Protein 2VT2 (pdb70)

CATH classification: 1.10.10.10 (+1 more: 3.40.50.720)

Radius of gyration: 28.79 Å; Cα contacts (8 Å, |Δi|>4): 598; chains: 2; bounding box: 79×68×57 Å

Organism: Bacillus subtilis (strain 168) (NCBI:txid224308)

Nearest PDB structures (foldseek):
  2vt2-assembly1_A  TM=1.005E+00  e=2.538E-38  Bacillus subtilis
  2vt3-assembly1_A  TM=1.000E+00  e=2.603E-36  Bacillus subtilis
  2vt3-assembly1_B  TM=6.358E-01  e=1.534E-32  Bacillus subtilis
  2vt2-assembly1_B  TM=6.347E-01  e=5.920E-32  Bacillus subtilis
  3keq-assembly1_B  TM=5.998E-01  e=2.982E-20  Streptococcus agalactiae serogroup III

Secondary structure (DSSP, 8-state):
-HHHHHHHHHHHHHHHHHTT--EE-HHHHHHHH---HHHHHHHHHHTT---EEHHHHHHHHHHHHHH--EEEE--SHHHHHHT----EEEEEES-TTTTTEEETTEEEEEGGGHHHH-SS--EEEE-S-HHHHHHHHHHHHHTT--EEEE-SSPPP---TTSEEEE--HHHHHHHHHHHHHHH-/---HHHHHHHHHHHHHHHHHHHTT--EE-HHHHHHHHT--HHHHHHHHHHHT-----EEHHHHHHHHHHHHHHHH-EEEEEE--SHHHHHHHT----TT--EEEEEEEES-TTTTT-EETTEEEEEGGGHHHH-SS--EEEE-S-GGGHHHHHHHHHHTT--EEEE-SS------TT-EEEE--HHHHHHHHHHHHHHSSPPP-

Structure (mmCIF, N/CA/C/O backbone):
data_2VT2
#
_entry.id   2VT2
#
_cell.length_a   128.290
_cell.length_b   53.740
_cell.length_c   86.890
_cell.angle_alpha   90.00
_cell.angle_beta   125.55
_cell.angle_gamma   90.00
#
_symmetry.space_group_name_H-M   'C 1 2 1'
#
loop_
_entity.id
_entity.type
_entity.pdbx_description
1 polymer 'REDOX-SENSING TRANSCRIPTIONAL REPRESSOR REX'
2 non-polymer NICOTINAMIDE-ADENINE-DINUCLEOTIDE
3 water water
#
loop_
_atom_site.group_PDB
_atom_site.id
_atom_site.type_symbol
_atom_site.label_atom_id
_atom_site.label_alt_id
_atom_site.label_comp_id
_atom_site.label_asym_id
_atom_site.label_entity_id
_atom_site.label_seq_id
_atom_site.pdbx_PDB_ins_code
_atom_site.Cartn_x
_atom_site.Cartn_y
_atom_site.Cartn_z
_atom_site.occupancy
_atom_site.B_iso_or_equiv
_atom_site.auth_seq_id
_atom_site.auth_comp_id
_atom_site.auth_asym_id
_atom_site.auth_atom_id
_atom_site.pdbx_PDB_model_num
ATOM 1 N N . ALA A 1 11 ? -6.361 40.796 -33.139 1.00 48.64 11 ALA A N 1
ATOM 2 C CA . ALA A 1 11 ? -6.095 42.185 -32.663 1.00 48.54 11 ALA A CA 1
ATOM 3 C C . ALA A 1 11 ? -6.514 42.399 -31.197 1.00 48.42 11 ALA A C 1
ATOM 4 O O . ALA A 1 11 ? -5.674 42.769 -30.365 1.00 48.81 11 ALA A O 1
ATOM 6 N N . THR A 1 12 ? -7.782 42.148 -30.864 1.00 48.00 12 THR A N 1
ATOM 7 C CA . THR A 1 12 ? -8.261 42.386 -29.480 1.00 47.81 12 THR A CA 1
ATOM 8 C C . THR A 1 12 ? -7.581 41.515 -28.404 1.00 47.25 12 THR A C 1
ATOM 9 O O . THR A 1 12 ? -7.189 42.006 -27.334 1.00 46.51 12 THR A O 1
ATOM 13 N N . ALA A 1 13 ? -7.459 40.221 -28.699 1.00 46.81 13 ALA A N 1
ATOM 14 C CA . ALA A 1 13 ? -6.753 39.288 -27.822 1.00 46.14 13 ALA A CA 1
ATOM 15 C C . ALA A 1 13 ? -5.233 39.511 -27.809 1.00 45.52 13 ALA A C 1
ATOM 16 O O . ALA A 1 13 ? -4.548 38.956 -26.965 1.00 45.93 13 ALA A O 1
ATOM 18 N N . LYS A 1 14 ? -4.712 40.305 -28.749 1.00 44.60 14 LYS A N 1
ATOM 19 C CA . LYS A 1 14 ? -3.296 40.682 -28.751 1.00 43.56 14 LYS A CA 1
ATOM 20 C C . LYS A 1 14 ? -2.981 41.911 -27.869 1.00 42.96 14 LYS A C 1
ATOM 21 O O . LYS A 1 14 ? -1.815 42.147 -27.532 1.00 42.87 14 LYS A O 1
ATOM 27 N N . ARG A 1 15 ? -4.007 42.694 -27.512 1.00 42.08 15 ARG A N 1
ATOM 28 C CA . ARG A 1 15 ? -3.858 43.793 -26.530 1.00 40.70 15 ARG A CA 1
ATOM 29 C C . ARG A 1 15 ? -4.194 43.338 -25.112 1.00 39.80 15 ARG A C 1
ATOM 30 O O . ARG A 1 15 ? -3.745 43.939 -24.141 1.00 39.51 15 ARG A O 1
ATOM 38 N N . LEU A 1 16 ? -4.992 42.282 -25.001 1.00 38.93 16 LEU A N 1
ATOM 39 C CA . LEU A 1 16 ? -5.322 41.703 -23.701 1.00 38.19 16 LEU A CA 1
ATOM 40 C C . LEU A 1 16 ? -4.077 41.418 -22.802 1.00 37.42 16 LEU A C 1
ATOM 41 O O . LEU A 1 16 ? -4.096 41.790 -21.636 1.00 37.28 16 LEU A O 1
ATOM 46 N N . PRO A 1 17 ? -3.000 40.787 -23.339 1.00 36.81 17 PRO A N 1
ATOM 47 C CA . PRO A 1 17 ? -1.827 40.554 -22.476 1.00 36.86 17 PRO A CA 1
ATOM 48 C C . PRO A 1 17 ? -1.094 41.828 -22.051 1.00 36.39 17 PRO A C 1
ATOM 49 O O . PRO A 1 17 ? -0.440 41.832 -21.026 1.00 36.56 17 PRO A O 1
ATOM 53 N N . LEU A 1 18 ? -1.189 42.881 -22.853 1.00 36.24 18 LEU A N 1
ATOM 54 C CA . LEU A 1 18 ? -0.657 44.184 -22.492 1.00 35.71 18 LEU A CA 1
ATOM 55 C C . LEU A 1 18 ? -1.390 44.727 -21.262 1.00 35.34 18 LEU A C 1
ATOM 56 O O . LEU A 1 18 ? -0.761 45.209 -20.319 1.00 34.74 18 LEU A O 1
ATOM 61 N N . TYR A 1 19 ? -2.719 44.613 -21.260 1.00 34.81 19 TYR A N 1
ATOM 62 C CA . TYR A 1 19 ? -3.533 45.122 -20.163 1.00 34.70 19 TYR A CA 1
ATOM 63 C C . TYR A 1 19 ? -3.329 44.315 -18.890 1.00 35.15 19 TYR A C 1
ATOM 64 O O . TYR A 1 19 ? -3.206 44.883 -17.793 1.00 35.33 19 TYR A O 1
ATOM 73 N N . TYR A 1 20 ? -3.276 42.992 -19.055 1.00 35.47 20 TYR A N 1
ATOM 74 C CA . TYR A 1 20 ? -3.038 42.025 -17.971 1.00 35.58 20 TYR A CA 1
ATOM 75 C C . TYR A 1 20 ? -1.736 42.270 -17.229 1.00 36.44 20 TYR A C 1
ATOM 76 O O . TYR A 1 20 ? -1.723 42.483 -16.006 1.00 37.03 20 TYR A O 1
ATOM 85 N N . ARG A 1 21 ? -0.643 42.214 -17.975 1.00 37.12 21 ARG A N 1
ATOM 86 C CA . ARG A 1 21 ? 0.695 42.371 -17.429 1.00 38.28 2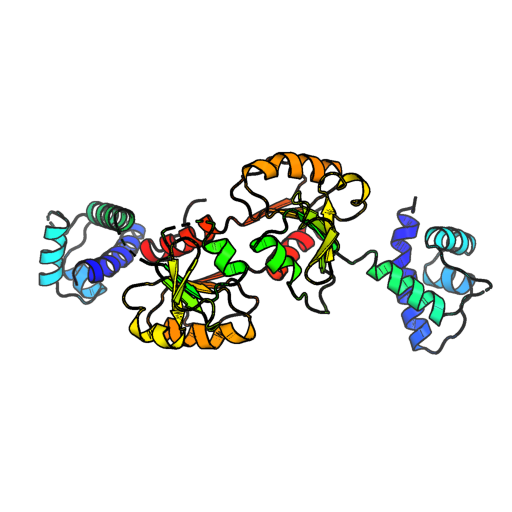1 ARG A CA 1
ATOM 87 C C . ARG A 1 21 ? 0.769 43.634 -16.589 1.00 38.15 21 ARG A C 1
ATOM 88 O O . ARG A 1 21 ? 1.205 43.600 -15.444 1.00 38.70 21 ARG A O 1
ATOM 96 N N . PHE A 1 22 ? 0.333 44.743 -17.173 1.00 37.95 22 PHE A N 1
ATOM 97 C CA . PHE A 1 22 ? 0.342 46.022 -16.502 1.00 37.85 22 PHE A CA 1
ATOM 98 C C . PHE A 1 22 ? -0.592 46.098 -15.293 1.00 37.58 22 PHE A C 1
ATOM 99 O O . PHE A 1 22 ? -0.245 46.715 -14.296 1.00 37.30 22 PHE A O 1
ATOM 107 N N . LEU A 1 23 ? -1.789 45.524 -15.401 1.00 37.85 23 LEU A N 1
ATOM 108 C CA . LEU A 1 23 ? -2.735 45.541 -14.281 1.00 38.08 23 LEU A CA 1
ATOM 109 C C . LEU A 1 23 ? -2.297 44.658 -13.122 1.00 38.32 23 LEU A C 1
ATOM 110 O O . LEU A 1 23 ? -2.583 44.982 -11.966 1.00 37.95 23 LEU A O 1
ATOM 115 N N . LYS A 1 24 ? -1.597 43.561 -13.421 1.00 39.03 24 LYS A N 1
ATOM 116 C CA . LYS A 1 24 ? -1.037 42.704 -12.366 1.00 40.57 24 LYS A CA 1
ATOM 117 C C . LYS A 1 24 ? -0.033 43.506 -11.542 1.00 41.05 24 LYS A C 1
ATOM 118 O O . LYS A 1 24 ? 0.029 43.375 -10.311 1.00 41.43 24 LYS A O 1
ATOM 124 N N . ASN A 1 25 ? 0.765 44.314 -12.237 1.00 41.20 25 ASN A N 1
ATOM 125 C CA . ASN A 1 25 ? 1.705 45.220 -11.601 1.00 41.54 25 ASN A CA 1
ATOM 126 C C . ASN A 1 25 ? 0.990 46.303 -10.792 1.00 40.82 25 ASN A C 1
ATOM 127 O O . ASN A 1 25 ? 1.385 46.600 -9.673 1.00 40.83 25 ASN A O 1
ATOM 132 N N . LEU A 1 26 ? -0.069 46.874 -11.352 1.00 40.14 26 LEU A N 1
ATOM 133 C CA . LEU A 1 26 ? -0.938 47.790 -10.609 1.00 39.99 26 LEU A CA 1
ATOM 134 C C . LEU A 1 26 ? -1.465 47.154 -9.295 1.00 39.69 26 LEU A C 1
ATOM 135 O O . LEU A 1 26 ? -1.222 47.672 -8.212 1.00 39.22 26 LEU A O 1
ATOM 140 N N . HIS A 1 27 ? -2.162 46.016 -9.408 1.00 39.56 27 HIS A N 1
ATOM 141 C CA . HIS A 1 27 ? -2.736 45.281 -8.261 1.00 38.58 27 HIS A CA 1
ATOM 142 C C . HIS A 1 27 ? -1.769 45.158 -7.089 1.00 38.33 27 HIS A C 1
ATOM 143 O O . HIS A 1 27 ? -2.131 45.374 -5.925 1.00 37.95 27 HIS A O 1
ATOM 150 N N . ALA A 1 28 ? -0.542 44.774 -7.425 1.00 38.38 28 ALA A N 1
ATOM 151 C CA . ALA A 1 28 ? 0.564 44.658 -6.479 1.00 38.28 28 ALA A CA 1
ATOM 152 C C . ALA A 1 28 ? 0.798 45.935 -5.643 1.00 38.10 28 ALA A C 1
ATOM 153 O O . ALA A 1 28 ? 1.247 45.865 -4.510 1.00 38.09 28 ALA A O 1
ATOM 155 N N . SER A 1 29 ? 0.459 47.086 -6.221 1.00 38.29 29 SER A N 1
ATOM 156 C CA . SER A 1 29 ? 0.631 48.407 -5.618 1.00 38.16 29 SER A CA 1
ATOM 157 C C . SER A 1 29 ? -0.584 48.900 -4.807 1.00 38.05 29 SER A C 1
ATOM 158 O O . SER A 1 29 ? -0.551 49.988 -4.235 1.00 38.13 29 SER A O 1
ATOM 161 N N . GLY A 1 30 ? -1.643 48.096 -4.751 1.00 38.18 30 GLY A N 1
ATOM 162 C CA . GLY A 1 30 ? -2.844 48.432 -3.989 1.00 38.32 30 GLY A CA 1
ATOM 163 C C . GLY A 1 30 ? -3.921 49.256 -4.692 1.00 38.57 30 GLY A C 1
ATOM 164 O O . GLY A 1 30 ? -4.973 49.515 -4.104 1.00 38.80 30 GLY A O 1
ATOM 165 N N . LYS A 1 31 ? -3.675 49.676 -5.934 1.00 38.65 31 LYS A N 1
ATOM 166 C CA . LYS A 1 31 ? -4.653 50.475 -6.695 1.00 38.94 31 LYS A CA 1
ATOM 167 C C . LYS A 1 31 ? -5.728 49.587 -7.321 1.00 38.77 31 LYS A C 1
ATOM 168 O O . LYS A 1 31 ? -5.417 48.582 -7.957 1.00 38.85 31 LYS A O 1
ATOM 174 N N . GLN A 1 32 ? -6.995 49.959 -7.150 1.00 38.72 32 GLN A N 1
ATOM 175 C CA . GLN A 1 32 ? -8.108 49.096 -7.584 1.00 38.38 32 GLN A CA 1
ATOM 176 C C . GLN A 1 32 ? -9.034 49.736 -8.623 1.00 38.02 32 GLN A C 1
ATOM 177 O O . GLN A 1 32 ? -10.041 49.141 -9.028 1.00 37.65 32 GLN A O 1
ATOM 183 N N . ARG A 1 33 ? -8.685 50.950 -9.043 1.00 37.23 33 ARG A N 1
ATOM 184 C CA . ARG A 1 33 ? -9.329 51.578 -10.189 1.00 36.70 33 ARG A CA 1
ATOM 185 C C . ARG A 1 33 ? -8.293 52.150 -11.156 1.00 36.15 33 ARG A C 1
ATOM 186 O O . ARG A 1 33 ? -7.195 52.553 -10.764 1.00 35.60 33 ARG A O 1
ATOM 194 N N . VAL A 1 34 ? -8.653 52.175 -12.428 1.00 35.88 34 VAL A N 1
ATOM 195 C CA . VAL A 1 34 ? -7.735 52.593 -13.472 1.00 35.62 34 VAL A CA 1
ATOM 196 C C . VAL A 1 34 ? -8.528 53.220 -14.611 1.00 35.53 34 VAL A C 1
ATOM 197 O O . VAL A 1 34 ? -9.560 52.681 -15.040 1.00 35.28 34 VAL A O 1
ATOM 201 N N . SER A 1 35 ? -8.050 54.371 -15.075 1.00 35.53 35 SER A N 1
ATOM 202 C CA . SER A 1 35 ? -8.682 55.084 -16.173 1.00 35.61 35 SER A CA 1
ATOM 203 C C . SER A 1 35 ? -8.132 54.584 -17.499 1.00 35.85 35 SER A C 1
ATOM 204 O O . SER A 1 35 ? -7.048 53.993 -17.540 1.00 36.03 35 SER A O 1
ATOM 207 N N . SER A 1 36 ? -8.883 54.811 -18.572 1.00 35.83 36 SER A N 1
ATOM 208 C CA . SER A 1 36 ? -8.387 54.572 -19.929 1.00 36.32 36 SER A CA 1
ATOM 209 C C . SER A 1 36 ? -7.180 55.462 -20.252 1.00 36.49 36 SER A C 1
ATOM 210 O O . SER A 1 36 ? -6.257 55.022 -20.930 1.00 36.24 36 SER A O 1
ATOM 213 N N . ALA A 1 37 ? -7.196 56.701 -19.749 1.00 37.24 37 ALA A N 1
ATOM 214 C CA . ALA A 1 37 ? -6.067 57.640 -19.883 1.00 37.95 37 ALA A CA 1
ATOM 215 C C . ALA A 1 37 ? -4.789 57.171 -19.170 1.00 38.53 37 ALA A C 1
ATOM 216 O O . ALA A 1 37 ? -3.690 57.405 -19.676 1.00 38.68 37 ALA A O 1
ATOM 218 N N . GLU A 1 38 ? -4.938 56.518 -18.012 1.00 38.67 38 GLU A N 1
ATOM 219 C CA . GLU A 1 38 ? -3.803 55.980 -17.254 1.00 39.55 38 GLU A CA 1
ATOM 220 C C . GLU A 1 38 ? -3.226 54.725 -17.893 1.00 39.90 38 GLU A C 1
ATOM 221 O O . GLU A 1 38 ? -2.010 54.511 -17.885 1.00 40.29 38 GLU A O 1
ATOM 227 N N . LEU A 1 39 ? -4.116 53.882 -18.408 1.00 40.20 39 LEU A N 1
ATOM 228 C CA . LEU A 1 39 ? -3.725 52.648 -19.064 1.00 40.02 39 LEU A CA 1
ATOM 229 C C . LEU A 1 39 ? -3.097 52.945 -20.418 1.00 40.01 39 LEU A C 1
ATOM 230 O O . LEU A 1 39 ? -2.155 52.268 -20.819 1.00 39.78 39 LEU A O 1
ATOM 235 N N . SER A 1 40 ? -3.605 53.984 -21.088 1.00 39.86 40 SER A N 1
ATOM 236 C CA . SER A 1 40 ? -3.104 54.423 -22.388 1.00 39.85 40 SER A CA 1
ATOM 237 C C . SER A 1 40 ? -1.674 54.959 -22.337 1.00 39.79 40 SER A C 1
ATOM 238 O O . SER A 1 40 ? -0.866 54.680 -23.223 1.00 39.16 40 SER A O 1
ATOM 241 N N . ASP A 1 41 ? -1.378 55.735 -21.300 1.00 40.26 41 ASP A N 1
ATOM 242 C CA . ASP A 1 41 ? -0.049 56.318 -21.113 1.00 40.94 41 ASP A CA 1
ATOM 243 C C . ASP A 1 41 ? 0.972 55.246 -20.717 1.00 40.92 41 ASP A C 1
ATOM 244 O O . ASP A 1 41 ? 2.158 55.350 -21.032 1.00 41.30 41 ASP A O 1
ATOM 249 N N . ALA A 1 42 ? 0.493 54.211 -20.040 1.00 41.13 42 ALA A N 1
ATOM 250 C CA . ALA A 1 42 ? 1.328 53.076 -19.657 1.00 41.22 42 ALA A CA 1
ATOM 251 C C . ALA A 1 42 ? 1.629 52.140 -20.842 1.00 41.30 42 ALA A C 1
ATOM 252 O O . ALA A 1 42 ? 2.807 51.934 -21.180 1.00 41.53 42 ALA A O 1
ATOM 254 N N . VAL A 1 43 ? 0.577 51.610 -21.484 1.00 40.92 43 VAL A N 1
ATOM 255 C CA . VAL A 1 43 ? 0.741 50.573 -22.524 1.00 40.61 43 VAL A CA 1
ATOM 256 C C . VAL A 1 43 ? 0.806 51.093 -23.969 1.00 40.66 43 VAL A C 1
ATOM 257 O O . VAL A 1 43 ? 1.102 50.327 -24.895 1.00 40.98 43 VAL A O 1
ATOM 261 N N . LYS A 1 44 ? 0.529 52.385 -24.157 1.00 40.93 44 LYS A N 1
ATOM 262 C CA . LYS A 1 44 ? 0.673 53.061 -25.466 1.00 40.86 44 LYS A CA 1
ATOM 263 C C . LYS A 1 44 ? -0.355 52.601 -26.509 1.00 40.51 44 LYS A C 1
ATOM 264 O O . LYS A 1 44 ? -0.072 52.550 -27.711 1.00 41.12 44 LYS A O 1
ATOM 270 N N . VAL A 1 45 ? -1.545 52.254 -26.013 1.00 40.08 45 VAL A N 1
ATOM 271 C CA . VAL A 1 45 ? -2.742 52.028 -26.816 1.00 39.58 45 VAL A CA 1
ATOM 272 C C . VAL A 1 45 ? -3.626 53.253 -26.566 1.00 39.53 45 VAL A C 1
ATOM 273 O O . VAL A 1 45 ? -3.670 53.755 -25.449 1.00 39.26 45 VAL A O 1
ATOM 277 N N . ASP A 1 46 ? -4.316 53.761 -27.581 1.00 39.69 46 ASP A N 1
ATOM 278 C CA . ASP A 1 46 ? -5.141 54.939 -27.337 1.00 40.07 46 ASP A CA 1
ATOM 279 C C . ASP A 1 46 ? -6.397 54.611 -26.521 1.00 40.07 46 ASP A C 1
ATOM 280 O O . ASP A 1 46 ? -6.994 53.529 -26.666 1.00 40.35 46 ASP A O 1
ATOM 285 N N . SER A 1 47 ? -6.767 55.536 -25.637 1.00 39.92 47 SER A N 1
ATOM 286 C CA . SER A 1 47 ? -7.833 55.306 -24.652 1.00 39.93 47 SER A CA 1
ATOM 287 C C . SER A 1 47 ? -9.169 54.919 -25.287 1.00 39.73 47 SER A C 1
ATOM 288 O O . SER A 1 47 ? -9.965 54.212 -24.687 1.00 40.03 47 SER A O 1
ATOM 291 N N . ALA A 1 48 ? -9.397 55.413 -26.503 1.00 39.93 48 ALA A N 1
ATOM 292 C CA . ALA A 1 48 ? -10.631 55.187 -27.254 1.00 39.89 48 ALA A CA 1
ATOM 293 C C . ALA A 1 48 ? -10.753 53.716 -27.685 1.00 39.63 48 ALA A C 1
ATOM 294 O O . ALA A 1 48 ? -11.880 53.165 -27.767 1.00 40.71 48 ALA A O 1
ATOM 296 N N . THR A 1 49 ? -9.562 53.100 -27.916 1.00 39.39 49 THR A N 1
ATOM 297 C CA . THR A 1 49 ? -9.455 51.647 -28.133 1.00 39.03 49 THR A CA 1
ATOM 298 C C . THR A 1 49 ? -9.608 50.867 -26.829 1.00 38.66 49 THR A C 1
ATOM 299 O O . THR A 1 49 ? -10.266 49.816 -26.800 1.00 39.21 49 THR A O 1
ATOM 303 N N . ILE A 1 50 ? -8.986 51.374 -25.759 1.00 38.61 50 ILE A N 1
ATOM 304 C CA . ILE A 1 50 ? -9.092 50.771 -24.423 1.00 37.98 50 ILE A CA 1
ATOM 305 C C . ILE A 1 50 ? -10.553 50.727 -23.988 1.00 37.82 50 ILE A C 1
ATOM 306 O O . ILE A 1 50 ? -11.056 49.661 -23.696 1.00 37.67 50 ILE A O 1
ATOM 311 N N . ARG A 1 51 ? -11.240 51.868 -23.994 1.00 38.23 51 ARG A N 1
ATOM 312 C CA . ARG A 1 51 ? -12.689 51.891 -23.708 1.00 38.83 51 ARG A CA 1
ATOM 313 C C . ARG A 1 51 ? -13.512 50.867 -24.540 1.00 38.79 51 ARG A C 1
ATOM 314 O O . ARG A 1 51 ? -14.366 50.153 -23.986 1.00 38.06 51 ARG A O 1
ATOM 322 N N . ARG A 1 52 ? -13.247 50.820 -25.854 1.00 38.56 52 ARG A N 1
ATOM 323 C CA . ARG A 1 52 ? -13.820 49.808 -26.763 1.00 38.42 52 ARG A CA 1
ATOM 324 C C . ARG A 1 52 ? -13.547 48.349 -26.310 1.00 38.31 52 ARG A C 1
ATOM 325 O O . ARG A 1 52 ? -14.472 47.532 -26.259 1.00 38.39 52 ARG A O 1
ATOM 333 N N . ASP A 1 53 ? -12.291 48.024 -25.994 1.00 37.83 53 ASP A N 1
ATOM 334 C CA . ASP A 1 53 ? -11.937 46.676 -25.476 1.00 38.04 53 ASP A CA 1
ATOM 335 C C . ASP A 1 53 ? -12.579 46.330 -24.125 1.00 38.32 53 ASP A C 1
ATOM 336 O O . ASP A 1 53 ? -13.000 45.182 -23.896 1.00 38.13 53 ASP A O 1
ATOM 341 N N . PHE A 1 54 ? -12.625 47.312 -23.223 1.00 38.69 54 PHE A N 1
ATOM 342 C CA . PHE A 1 54 ? -13.046 47.069 -21.822 1.00 39.67 54 PHE A CA 1
ATOM 343 C C . PHE A 1 54 ? -14.544 46.890 -21.679 1.00 40.45 54 PHE A C 1
ATOM 344 O O . PHE A 1 54 ? -15.031 46.285 -20.707 1.00 41.24 54 PHE A O 1
ATOM 352 N N . SER A 1 55 ? -15.268 47.402 -22.663 1.00 40.40 55 SER A N 1
ATOM 353 C CA . SER A 1 55 ? -16.674 47.086 -22.782 1.00 41.36 55 SER A CA 1
ATOM 354 C C . SER A 1 55 ? -16.840 45.609 -23.168 1.00 41.85 55 SER A C 1
ATOM 355 O O . SER A 1 55 ? -17.696 44.908 -22.622 1.00 42.54 55 SER A O 1
ATOM 358 N N . TYR A 1 56 ? -16.001 45.193 -24.110 1.00 41.80 56 TYR A N 1
ATOM 359 C CA . TYR A 1 56 ? -16.095 43.843 -24.720 1.00 41.13 56 TYR A CA 1
ATOM 360 C C . TYR A 1 56 ? -15.841 42.808 -23.675 1.00 42.17 56 TYR A C 1
ATOM 361 O O . TYR A 1 56 ? -16.454 41.726 -23.679 1.00 41.74 56 TYR A O 1
ATOM 370 N N . PHE A 1 57 ? -14.927 43.170 -22.763 1.00 42.35 57 PHE A N 1
ATOM 371 C CA . PHE A 1 57 ? -14.614 42.390 -21.595 1.00 42.10 57 PHE A CA 1
ATOM 372 C C . PHE A 1 57 ? -15.706 42.494 -20.533 1.00 42.68 57 PHE A C 1
ATOM 373 O O . PHE A 1 57 ? -15.646 41.806 -19.520 1.00 42.34 57 PHE A O 1
ATOM 381 N N . GLY A 1 58 ? -16.711 43.342 -20.775 1.00 42.99 58 GLY A N 1
ATOM 382 C CA . GLY A 1 58 ? -17.832 43.533 -19.836 1.00 43.18 58 GLY A CA 1
ATOM 383 C C . GLY A 1 58 ? -17.445 44.315 -18.579 1.00 43.39 58 GLY A C 1
ATOM 384 O O . GLY A 1 58 ? -18.019 44.099 -17.507 1.00 43.09 58 GLY A O 1
ATOM 385 N N . ALA A 1 59 ? -16.472 45.231 -18.708 1.00 43.39 59 ALA A N 1
ATOM 386 C CA . ALA A 1 59 ? -16.088 46.063 -17.577 1.00 43.81 59 ALA A CA 1
ATOM 387 C C . ALA A 1 59 ? -16.841 47.379 -17.597 1.00 43.95 59 ALA A C 1
ATOM 388 O O . ALA A 1 59 ? -16.887 48.056 -18.623 1.00 44.34 59 ALA A O 1
ATOM 390 N N . LEU A 1 60 ? -17.440 47.717 -16.456 1.00 43.99 60 LEU A N 1
ATOM 391 C CA . LEU A 1 60 ? -18.210 48.954 -16.287 1.00 43.91 60 LEU A CA 1
ATOM 392 C C . LEU A 1 60 ? -17.428 50.034 -15.527 1.00 43.68 60 LEU A C 1
ATOM 393 O O . LEU A 1 60 ? -16.936 51.052 -16.291 1.00 43.50 60 LEU A O 1
ATOM 398 N N . GLY A 1 66 ? -12.831 55.450 -15.192 1.00 35.57 66 GLY A N 1
ATOM 399 C CA . GLY A 1 66 ? -12.526 54.575 -14.058 1.00 34.85 66 GLY A CA 1
ATOM 400 C C . GLY A 1 66 ? -13.052 53.159 -14.209 1.00 34.75 66 GLY A C 1
ATOM 401 O O . GLY A 1 66 ? -14.253 52.953 -14.386 1.00 34.94 66 GLY A O 1
ATOM 402 N N . TYR A 1 67 ? -12.144 52.188 -14.130 1.00 34.30 67 TYR A N 1
ATOM 403 C CA . TYR A 1 67 ? -12.479 50.760 -14.243 1.00 34.08 67 TYR A CA 1
ATOM 404 C C . TYR A 1 67 ? -11.978 50.013 -13.012 1.00 34.05 67 TYR A C 1
ATOM 405 O O . TYR A 1 67 ? -10.910 50.328 -12.499 1.00 34.54 67 TYR A O 1
ATOM 414 N N . ASN A 1 68 ? -12.755 49.046 -12.529 1.00 34.04 68 ASN A N 1
ATOM 415 C CA . ASN A 1 68 ? -12.319 48.167 -11.441 1.00 34.00 68 ASN A CA 1
ATOM 416 C C . ASN A 1 68 ? -11.157 47.239 -11.889 1.00 33.60 68 ASN A C 1
ATOM 417 O O . ASN A 1 68 ? -11.300 46.456 -12.839 1.00 33.11 68 ASN A O 1
ATOM 422 N N . VAL A 1 69 ? -10.015 47.359 -11.207 1.00 33.49 69 VAL A N 1
ATOM 423 C CA . VAL A 1 69 ? -8.801 46.589 -11.534 1.00 33.82 69 VAL A CA 1
ATOM 424 C C . VAL A 1 69 ? -8.952 45.073 -11.287 1.00 33.85 69 VAL A C 1
ATOM 425 O O . VAL A 1 69 ? -8.489 44.262 -12.087 1.00 33.82 69 VAL A O 1
ATOM 429 N N . ASP A 1 70 ? -9.630 44.707 -10.202 1.00 33.81 70 ASP A N 1
ATOM 430 C CA . ASP A 1 70 ? -9.859 43.303 -9.874 1.00 33.54 70 ASP A CA 1
ATOM 431 C C . ASP A 1 70 ? -10.799 42.569 -10.842 1.00 33.98 70 ASP A C 1
ATOM 432 O O . ASP A 1 70 ? -10.549 41.400 -11.164 1.00 33.66 70 ASP A O 1
ATOM 437 N N . TYR A 1 71 ? -11.842 43.254 -11.326 1.00 34.20 71 TYR A N 1
ATOM 438 C CA . TYR A 1 71 ? -12.715 42.700 -12.365 1.00 35.13 71 TYR A CA 1
ATOM 439 C C . TYR A 1 71 ? -11.933 42.293 -13.622 1.00 35.29 71 TYR A C 1
ATOM 440 O O . TYR A 1 71 ? -12.095 41.176 -14.156 1.00 35.30 71 TYR A O 1
ATOM 449 N N . LEU A 1 72 ? -11.090 43.210 -14.090 1.00 35.29 72 LEU A N 1
ATOM 450 C CA . LEU A 1 72 ? -10.368 43.023 -15.339 1.00 34.97 72 LEU A CA 1
ATOM 451 C C . LEU A 1 72 ? -9.351 41.921 -15.230 1.00 34.76 72 LEU A C 1
ATOM 452 O O . LEU A 1 72 ? -9.305 41.047 -16.103 1.00 34.91 72 LEU A O 1
ATOM 457 N N . LEU A 1 73 ? -8.562 41.948 -14.148 1.00 34.49 73 LEU A N 1
ATOM 458 C CA . LEU A 1 73 ? -7.544 40.911 -13.857 1.00 34.33 73 LEU A CA 1
ATOM 459 C C . LEU A 1 73 ? -8.124 39.489 -13.822 1.00 34.31 73 LEU A C 1
ATOM 460 O O . LEU A 1 73 ? -7.582 38.563 -14.457 1.00 34.72 73 LEU A O 1
ATOM 465 N N . SER A 1 74 ? -9.207 39.332 -13.061 1.00 33.71 74 SER A N 1
ATOM 466 C CA . SER A 1 74 ? -9.910 38.070 -12.908 1.00 34.22 74 SER A CA 1
ATOM 467 C C . SER A 1 74 ? -10.501 37.652 -14.266 1.00 34.67 74 SER A C 1
ATOM 468 O O . SER A 1 74 ? -10.418 36.486 -14.673 1.00 34.86 74 SER A O 1
ATOM 471 N N . PHE A 1 75 ? -11.057 38.623 -14.990 1.00 35.65 75 PHE A N 1
ATOM 472 C CA . PHE A 1 75 ? -11.503 38.408 -16.378 1.00 35.83 75 PHE A CA 1
ATOM 473 C C . PHE A 1 75 ? -10.368 37.982 -17.356 1.00 35.61 75 PHE A C 1
ATOM 474 O O . PHE A 1 75 ? -10.570 37.089 -18.202 1.00 34.63 75 PHE A O 1
ATOM 482 N N . PHE A 1 76 ? -9.182 38.605 -17.248 1.00 35.11 76 PHE A N 1
ATOM 483 C CA . PHE A 1 76 ? -8.095 38.281 -18.187 1.00 34.21 76 PHE A CA 1
ATOM 484 C C . PHE A 1 76 ? -7.559 36.890 -17.877 1.00 33.55 76 PHE A C 1
ATOM 485 O O . PHE A 1 76 ? -7.262 36.111 -18.784 1.00 34.01 76 PHE A O 1
ATOM 493 N N . ARG A 1 77 ? -7.418 36.593 -16.587 1.00 32.62 77 ARG A N 1
ATOM 494 C CA . ARG A 1 77 ? -6.955 35.308 -16.128 1.00 31.98 77 ARG A CA 1
ATOM 495 C C . ARG A 1 77 ? -7.867 34.204 -16.617 1.00 32.05 77 ARG A C 1
ATOM 496 O O . ARG A 1 77 ? -7.402 33.243 -17.203 1.00 32.75 77 ARG A O 1
ATOM 504 N N . LYS A 1 78 ? -9.159 34.337 -16.339 1.00 32.44 78 LYS A N 1
ATOM 505 C CA . LYS A 1 78 ? -10.171 33.376 -16.772 1.00 33.61 78 LYS A CA 1
ATOM 506 C C . LYS A 1 78 ? -10.170 33.130 -18.299 1.00 33.47 78 LYS A C 1
ATOM 507 O O . LYS A 1 78 ? -10.150 31.996 -18.729 1.00 33.69 78 LYS A O 1
ATOM 513 N N . THR A 1 79 ? -10.177 34.195 -19.091 1.00 33.95 79 THR A N 1
ATOM 514 C CA . THR A 1 79 ? -10.044 34.113 -20.549 1.00 34.76 79 THR A CA 1
ATOM 515 C C . THR A 1 79 ? -8.817 33.305 -21.000 1.00 35.59 79 THR A C 1
ATOM 516 O O . THR A 1 79 ? -8.938 32.388 -21.824 1.00 35.10 79 THR A O 1
ATOM 520 N N . LEU A 1 80 ? -7.647 33.643 -20.452 1.00 36.29 80 LEU A N 1
ATOM 521 C CA . LEU A 1 80 ? -6.399 32.970 -20.827 1.00 36.93 80 LEU A CA 1
ATOM 522 C C . LEU A 1 80 ? -6.409 31.474 -20.469 1.00 37.35 80 LEU A C 1
ATOM 523 O O . LEU A 1 80 ? -5.864 30.647 -21.210 1.00 36.81 80 LEU A O 1
ATOM 528 N N . ASP A 1 81 ? -7.051 31.147 -19.345 1.00 38.38 81 ASP A N 1
ATOM 529 C CA . ASP A 1 81 ? -7.267 29.758 -18.934 1.00 39.78 81 ASP A CA 1
ATOM 530 C C . ASP A 1 81 ? -8.329 29.025 -19.767 1.00 41.04 81 ASP A C 1
ATOM 531 O O . ASP A 1 81 ? -8.337 27.792 -19.793 1.00 41.25 81 ASP A O 1
ATOM 536 N N . GLN A 1 82 ? -9.192 29.775 -20.461 1.00 42.78 82 GLN A N 1
ATOM 537 C CA . GLN A 1 82 ? -10.290 29.187 -21.268 1.00 44.78 82 GLN A CA 1
ATOM 538 C C . GLN A 1 82 ? -9.881 28.701 -22.673 1.00 45.58 82 GLN A C 1
ATOM 539 O O . GLN A 1 82 ? -10.241 27.583 -23.063 1.00 45.79 82 GLN A O 1
ATOM 545 N N . ASP A 1 83 ? -9.147 29.538 -23.422 1.00 46.83 83 ASP A N 1
ATOM 546 C CA . ASP A 1 83 ? -8.566 29.147 -24.736 1.00 47.86 83 ASP A CA 1
ATOM 547 C C . ASP A 1 83 ? -7.032 29.131 -24.700 1.00 48.13 83 ASP A C 1
ATOM 548 O O . ASP A 1 83 ? -6.399 30.135 -24.327 1.00 48.28 83 ASP A O 1
ATOM 553 N N . ASP A 1 87 ? -0.041 25.269 -31.305 1.00 39.39 87 ASP A N 1
ATOM 554 C CA . ASP A 1 87 ? 0.002 25.578 -29.871 1.00 38.90 87 ASP A CA 1
ATOM 555 C C . ASP A 1 87 ? 1.429 25.378 -29.360 1.00 37.31 87 ASP A C 1
ATOM 556 O O . ASP A 1 87 ? 2.163 26.350 -29.030 1.00 37.47 87 ASP A O 1
ATOM 561 N N . VAL A 1 88 ? 1.809 24.103 -29.289 1.00 34.57 88 VAL A N 1
ATOM 562 C CA . VAL A 1 88 ? 3.160 23.722 -28.946 1.00 31.34 88 VAL A CA 1
ATOM 563 C C . VAL A 1 88 ? 3.714 22.999 -30.149 1.00 29.79 88 VAL A C 1
ATOM 564 O O . VAL A 1 88 ? 3.036 22.159 -30.724 1.00 29.74 88 VAL A O 1
ATOM 568 N N . ILE A 1 89 ? 4.940 23.322 -30.540 1.00 27.96 89 ILE A N 1
ATOM 569 C CA . ILE A 1 89 ? 5.605 22.556 -31.580 1.00 26.54 89 ILE A CA 1
ATOM 570 C C . ILE A 1 89 ? 6.744 21.736 -30.993 1.00 26.33 89 ILE A C 1
ATOM 571 O O . ILE A 1 89 ? 7.301 22.110 -29.982 1.00 25.46 89 ILE A O 1
ATOM 576 N N . LEU A 1 90 ? 7.074 20.608 -31.628 1.00 25.91 90 LEU A N 1
ATOM 577 C CA . LEU A 1 90 ? 8.234 19.842 -31.223 1.00 25.75 90 LEU A CA 1
ATOM 578 C C . LEU A 1 90 ? 9.205 19.679 -32.383 1.00 26.31 90 LEU A C 1
ATOM 579 O O . LEU A 1 90 ? 8.790 19.526 -33.535 1.00 26.59 90 LEU A O 1
ATOM 584 N N . ILE A 1 91 ? 10.499 19.698 -32.059 1.00 25.78 91 ILE A N 1
ATOM 585 C CA . ILE A 1 91 ? 11.543 19.502 -33.044 1.00 24.86 91 ILE A CA 1
ATOM 586 C C . ILE A 1 91 ? 12.484 18.402 -32.590 1.00 24.10 91 ILE A C 1
ATOM 587 O O . ILE A 1 91 ? 13.093 18.512 -31.542 1.00 23.08 91 ILE A O 1
ATOM 592 N N . GLY A 1 92 ? 12.597 17.363 -33.418 1.00 23.73 92 GLY A N 1
ATOM 593 C CA . GLY A 1 92 ? 13.435 16.199 -33.149 1.00 24.17 92 GLY A CA 1
ATOM 594 C C . GLY A 1 92 ? 12.550 15.074 -32.666 1.00 24.40 92 GLY A C 1
ATOM 595 O O . GLY A 1 92 ? 12.247 14.971 -31.476 1.00 25.02 92 GLY A O 1
ATOM 596 N N . VAL A 1 93 ? 12.109 14.246 -33.597 1.00 24.44 93 VAL A N 1
ATOM 597 C CA . VAL A 1 93 ? 11.152 13.192 -33.297 1.00 24.86 93 VAL A CA 1
ATOM 598 C C . VAL A 1 93 ? 11.907 11.852 -33.187 1.00 24.98 93 VAL A C 1
ATOM 599 O O . VAL A 1 93 ? 11.647 10.898 -33.933 1.00 24.38 93 VAL A O 1
ATOM 603 N N . GLY A 1 94 ? 12.868 11.811 -32.261 1.00 24.56 94 GLY A N 1
ATOM 604 C CA . GLY A 1 94 ? 13.598 10.587 -31.968 1.00 25.01 94 GLY A CA 1
ATOM 605 C C . GLY A 1 94 ? 13.034 10.019 -30.686 1.00 25.41 94 GLY A C 1
ATOM 606 O O . GLY A 1 94 ? 11.880 10.305 -30.331 1.00 25.24 94 GLY A O 1
ATOM 607 N N . ASN A 1 95 ? 13.844 9.247 -29.967 1.00 25.17 95 ASN A N 1
ATOM 608 C CA . ASN A 1 95 ? 13.367 8.568 -28.778 1.00 25.38 95 ASN A CA 1
ATOM 609 C C . ASN A 1 95 ? 12.714 9.553 -27.812 1.00 26.11 95 ASN A C 1
ATOM 610 O O . ASN A 1 95 ? 11.625 9.311 -27.278 1.00 26.52 95 ASN A O 1
ATOM 615 N N . LEU A 1 96 ? 13.388 10.681 -27.640 1.00 26.47 96 LEU A N 1
ATOM 616 C CA . LEU A 1 96 ? 13.043 11.720 -26.701 1.00 27.07 96 LEU A CA 1
ATOM 617 C C . LEU A 1 96 ? 11.805 12.479 -27.134 1.00 27.03 96 LEU A C 1
ATOM 618 O O . LEU A 1 96 ? 10.902 12.706 -26.327 1.00 27.35 96 LEU A O 1
ATOM 623 N N . GLY A 1 97 ? 11.767 12.882 -28.406 1.00 27.32 97 GLY A N 1
ATOM 624 C CA . GLY A 1 97 ? 10.586 13.543 -28.975 1.00 27.50 97 GLY A CA 1
ATOM 625 C C . GLY A 1 97 ? 9.401 12.598 -28.984 1.00 27.56 97 GLY A C 1
ATOM 626 O O . GLY A 1 97 ? 8.287 12.980 -28.643 1.00 27.63 97 GLY A O 1
ATOM 627 N N . THR A 1 98 ? 9.648 11.349 -29.365 1.00 28.29 98 THR A N 1
ATOM 628 C CA . THR A 1 98 ? 8.610 10.320 -29.375 1.00 28.26 98 THR A CA 1
ATOM 629 C C . THR A 1 98 ? 8.086 10.049 -27.961 1.00 29.39 98 THR A C 1
ATOM 630 O O . THR A 1 98 ? 6.875 9.846 -27.782 1.00 29.56 98 THR A O 1
ATOM 634 N N . ALA A 1 99 ? 8.973 10.094 -26.961 1.00 30.31 99 ALA A N 1
ATOM 635 C CA . ALA A 1 99 ? 8.548 10.015 -25.560 1.00 31.80 99 ALA A CA 1
ATOM 636 C C . ALA A 1 99 ? 7.626 11.168 -25.172 1.00 33.04 99 ALA A C 1
ATOM 637 O O . ALA A 1 99 ? 6.680 10.974 -24.419 1.00 33.65 99 ALA A O 1
ATOM 639 N N . PHE A 1 100 ? 7.904 12.367 -25.681 1.00 34.43 100 PHE A N 1
ATOM 640 C CA . PHE A 1 100 ? 7.074 13.538 -25.393 1.00 35.50 100 PHE A CA 1
ATOM 641 C C . PHE A 1 100 ? 5.723 13.457 -26.053 1.00 36.25 100 PHE A C 1
ATOM 642 O O . PHE A 1 100 ? 4.726 13.879 -25.477 1.00 36.48 100 PHE A O 1
ATOM 650 N N . LEU A 1 101 ? 5.698 12.934 -27.273 1.00 37.56 101 LEU A N 1
ATOM 651 C CA . LEU A 1 101 ? 4.446 12.741 -28.001 1.00 38.90 101 LEU A CA 1
ATOM 652 C C . LEU A 1 101 ? 3.546 11.647 -27.404 1.00 40.41 101 LEU A C 1
ATOM 653 O O . LEU A 1 101 ? 2.415 11.462 -27.888 1.00 40.83 101 LEU A O 1
ATOM 658 N N . HIS A 1 102 ? 4.009 10.968 -26.339 1.00 42.17 102 HIS A N 1
ATOM 659 C CA . HIS A 1 102 ? 3.465 9.639 -25.964 1.00 43.97 102 HIS A CA 1
ATOM 660 C C . HIS A 1 102 ? 3.267 9.130 -24.489 1.00 44.88 102 HIS A C 1
ATOM 661 O O . HIS A 1 102 ? 3.137 7.904 -24.352 1.00 45.02 102 HIS A O 1
ATOM 668 N N . TYR A 1 103 ? 3.219 9.893 -23.380 1.00 46.08 103 TYR A N 1
ATOM 669 C CA . TYR A 1 103 ? 3.123 11.344 -23.150 1.00 46.79 103 TYR A CA 1
ATOM 670 C C . TYR A 1 103 ? 2.229 12.154 -24.089 1.00 47.27 103 TYR A C 1
ATOM 671 O O . TYR A 1 103 ? 1.005 12.204 -23.902 1.00 47.43 103 TYR A O 1
ATOM 680 N N . THR A 1 111 ? -2.775 20.855 -22.766 1.00 40.21 111 THR A N 1
ATOM 681 C CA . THR A 1 111 ? -1.528 21.221 -23.477 1.00 40.40 111 THR A CA 1
ATOM 682 C C . THR A 1 111 ? -1.203 20.255 -24.633 1.00 39.76 111 THR A C 1
ATOM 683 O O . THR A 1 111 ? -0.467 19.276 -24.440 1.00 40.68 111 THR A O 1
ATOM 687 N N . LYS A 1 112 ? -1.725 20.534 -25.827 1.00 38.56 112 LYS A N 1
ATOM 688 C CA . LYS A 1 112 ? -1.410 19.721 -27.009 1.00 37.53 112 LYS A CA 1
ATOM 689 C C . LYS A 1 112 ? -0.262 20.241 -27.894 1.00 36.61 112 LYS A C 1
ATOM 690 O O . LYS A 1 112 ? -0.061 21.450 -28.050 1.00 36.27 112 LYS A O 1
ATOM 696 N N . ILE A 1 113 ? 0.470 19.292 -28.471 1.00 35.40 113 ILE A N 1
ATOM 697 C CA . ILE A 1 113 ? 1.492 19.543 -29.475 1.00 34.46 113 ILE A CA 1
ATOM 698 C C . ILE A 1 113 ? 0.881 19.426 -30.866 1.00 33.62 113 ILE A C 1
ATOM 699 O O . ILE A 1 113 ? 0.314 18.399 -31.197 1.00 34.12 113 ILE A O 1
ATOM 704 N N . SER A 1 114 ? 1.012 20.472 -31.676 1.00 32.78 114 SER A N 1
ATOM 705 C CA . SER A 1 114 ? 0.284 20.583 -32.935 1.00 32.08 114 SER A CA 1
ATOM 706 C C . SER A 1 114 ? 1.074 20.150 -34.170 1.00 31.36 114 SER A C 1
ATOM 707 O O . SER A 1 114 ? 0.479 19.748 -35.181 1.00 31.28 114 SER A O 1
ATOM 710 N N . MET A 1 115 ? 2.400 20.283 -34.097 1.00 30.49 115 MET A N 1
ATOM 711 C CA . MET A 1 115 ? 3.313 20.007 -35.214 1.00 29.50 115 MET A CA 1
ATOM 712 C C . MET A 1 115 ? 4.614 19.452 -34.675 1.00 27.67 115 MET A C 1
ATOM 713 O O . MET A 1 115 ? 5.043 19.860 -33.607 1.00 27.58 115 MET A O 1
ATOM 718 N N . ALA A 1 116 ? 5.227 18.529 -35.417 1.00 25.96 116 ALA A N 1
ATOM 719 C CA . ALA A 1 116 ? 6.586 18.077 -35.149 1.00 24.26 116 ALA A CA 1
ATOM 720 C C . ALA A 1 116 ? 7.437 18.351 -36.387 1.00 24.11 116 ALA A C 1
ATOM 721 O O . ALA A 1 116 ? 6.912 18.454 -37.511 1.00 23.07 116 ALA A O 1
ATOM 723 N N . PHE A 1 117 ? 8.744 18.510 -36.172 1.0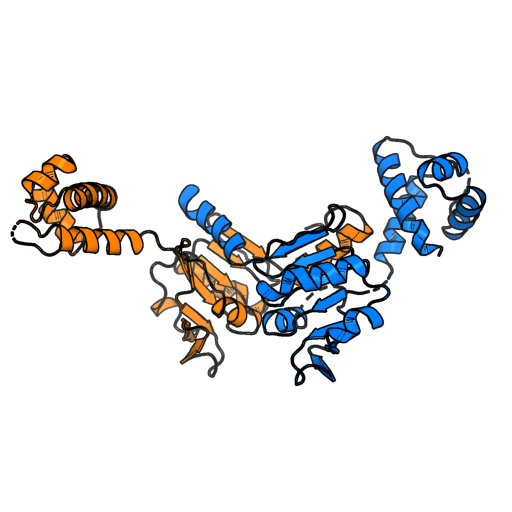0 23.60 117 PHE A N 1
ATOM 724 C CA . PHE A 1 117 ? 9.685 18.791 -37.255 1.00 23.65 117 PHE A CA 1
ATOM 725 C C . PHE A 1 117 ? 10.904 17.893 -37.140 1.00 23.58 117 PHE A C 1
ATOM 726 O O . PHE A 1 117 ? 11.418 17.675 -36.050 1.00 23.38 117 PHE A O 1
ATOM 734 N N . ASP A 1 118 ? 11.325 17.333 -38.271 1.00 24.02 118 ASP A N 1
ATOM 735 C CA . ASP A 1 118 ? 12.537 16.518 -38.322 1.00 24.49 118 ASP A CA 1
ATOM 736 C C . ASP A 1 118 ? 13.257 16.683 -39.655 1.00 24.32 118 ASP A C 1
ATOM 737 O O . ASP A 1 118 ? 12.769 17.377 -40.528 1.00 23.46 118 ASP A O 1
ATOM 742 N N . ILE A 1 119 ? 14.416 16.033 -39.788 1.00 25.88 119 ILE A N 1
ATOM 743 C CA . ILE A 1 119 ? 15.236 16.029 -41.032 1.00 26.04 119 ILE A CA 1
ATOM 744 C C . ILE A 1 119 ? 15.260 14.657 -41.709 1.00 26.58 119 ILE A C 1
ATOM 745 O O . ILE A 1 119 ? 15.589 14.530 -42.913 1.00 26.50 119 ILE A O 1
ATOM 750 N N . ASN A 1 120 ? 14.929 13.627 -40.929 1.00 26.83 120 ASN A N 1
ATOM 751 C CA . ASN A 1 120 ? 14.890 12.250 -41.427 1.00 26.90 120 ASN A CA 1
ATOM 752 C C . ASN A 1 120 ? 13.672 12.112 -42.342 1.00 27.41 120 ASN A C 1
ATOM 753 O O . ASN A 1 120 ? 12.537 12.248 -41.883 1.00 27.00 120 ASN A O 1
ATOM 758 N N . GLU A 1 121 ? 13.935 11.841 -43.631 1.00 28.58 121 GLU A N 1
ATOM 759 C CA . GLU A 1 121 ? 12.923 11.767 -44.702 1.00 29.37 121 GLU A CA 1
ATOM 760 C C . GLU A 1 121 ? 11.921 10.608 -44.551 1.00 29.05 121 GLU A C 1
ATOM 761 O O . GLU A 1 121 ? 10.808 10.615 -45.200 1.00 29.36 121 GLU A O 1
ATOM 767 N N . SER A 1 122 ? 12.312 9.616 -43.721 1.00 28.72 122 SER A N 1
ATOM 768 C CA . SER A 1 122 ? 11.437 8.481 -43.411 1.00 28.51 122 SER A CA 1
ATOM 769 C C . SER A 1 122 ? 10.437 8.777 -42.284 1.00 28.09 122 SER A C 1
ATOM 770 O O . SER A 1 122 ? 9.522 7.991 -42.047 1.00 28.48 122 SER A O 1
ATOM 773 N N . LYS A 1 123 ? 10.621 9.912 -41.607 1.00 27.08 123 LYS A N 1
ATOM 774 C CA . LYS A 1 123 ? 9.733 10.381 -40.536 1.00 26.30 123 LYS A CA 1
ATOM 775 C C . LYS A 1 123 ? 8.900 11.586 -40.997 1.00 25.54 123 LYS A C 1
ATOM 776 O O . LYS A 1 123 ? 7.767 11.779 -40.553 1.00 24.62 123 LYS A O 1
ATOM 782 N N . ILE A 1 124 ? 9.500 12.417 -41.853 1.00 25.18 124 ILE A N 1
ATOM 783 C CA . ILE A 1 124 ? 8.828 13.543 -42.502 1.00 24.34 124 ILE A CA 1
ATOM 784 C C . ILE A 1 124 ? 7.678 12.982 -43.352 1.00 25.00 124 ILE A C 1
ATOM 785 O O . ILE A 1 124 ? 7.878 12.017 -44.100 1.00 24.77 124 ILE A O 1
ATOM 790 N N . GLY A 1 125 ? 6.483 13.565 -43.226 1.00 25.05 125 GLY A N 1
ATOM 791 C CA . GLY A 1 125 ? 5.326 13.097 -44.011 1.00 25.51 125 GLY A CA 1
ATOM 792 C C . GLY A 1 125 ? 4.592 11.950 -43.339 1.00 25.77 125 GLY A C 1
ATOM 793 O O . GLY A 1 125 ? 3.779 11.270 -43.973 1.00 26.22 125 GLY A O 1
ATOM 794 N N . THR A 1 126 ? 4.881 11.744 -42.054 1.00 26.04 126 THR A N 1
ATOM 795 C CA . THR A 1 126 ? 4.239 10.722 -41.231 1.00 26.39 126 THR A CA 1
ATOM 796 C C . THR A 1 126 ? 3.673 11.287 -39.929 1.00 26.70 126 THR A C 1
ATOM 797 O O . THR A 1 126 ? 3.893 12.462 -39.588 1.00 26.95 126 THR A O 1
ATOM 801 N N . GLU A 1 127 ? 2.963 10.431 -39.197 1.00 26.82 127 GLU A N 1
ATOM 802 C CA . GLU A 1 127 ? 2.344 10.809 -37.935 1.00 27.15 127 GLU A CA 1
ATOM 803 C C . GLU A 1 127 ? 2.894 9.990 -36.762 1.00 27.29 127 GLU A C 1
ATOM 804 O O . GLU A 1 127 ? 2.905 8.753 -36.790 1.00 27.82 127 GLU A O 1
ATOM 810 N N . VAL A 1 128 ? 3.350 10.692 -35.738 1.00 27.46 128 VAL A N 1
ATOM 811 C CA . VAL A 1 128 ? 3.775 10.072 -34.482 1.00 27.57 128 VAL A CA 1
ATOM 812 C C . VAL A 1 128 ? 2.935 10.649 -33.337 1.00 27.91 128 VAL A C 1
ATOM 813 O O . VAL A 1 128 ? 2.950 11.862 -33.080 1.00 27.72 128 VAL A O 1
ATOM 817 N N . GLY A 1 129 ? 2.188 9.770 -32.667 1.00 28.45 129 GLY A N 1
ATOM 818 C CA . GLY A 1 129 ? 1.369 10.165 -31.518 1.00 28.30 129 GLY A CA 1
ATOM 819 C C . GLY A 1 129 ? 0.283 11.143 -31.909 1.00 28.04 129 GLY A C 1
ATOM 820 O O . GLY A 1 129 ? -0.079 12.023 -31.125 1.00 28.24 129 GLY A O 1
ATOM 821 N N . GLY A 1 130 ? -0.211 10.997 -33.137 1.00 27.51 130 GLY A N 1
ATOM 822 C CA . GLY A 1 130 ? -1.270 11.850 -33.666 1.00 27.19 130 GLY A CA 1
ATOM 823 C C . GLY A 1 130 ? -0.793 13.121 -34.344 1.00 26.60 130 GLY A C 1
ATOM 824 O O . GLY A 1 130 ? -1.563 13.761 -35.071 1.00 26.76 130 GLY A O 1
ATOM 825 N N . VAL A 1 131 ? 0.477 13.463 -34.124 1.00 26.04 131 VAL A N 1
ATOM 826 C CA . VAL A 1 131 ? 1.104 14.712 -34.596 1.00 25.13 131 VAL A CA 1
ATOM 827 C C . VAL A 1 131 ? 1.816 14.518 -35.948 1.00 25.19 131 VAL A C 1
ATOM 828 O O . VAL A 1 131 ? 2.655 13.631 -36.071 1.00 25.47 131 VAL A O 1
ATOM 832 N N . PRO A 1 132 ? 1.480 15.341 -36.967 1.00 25.10 132 PRO A N 1
ATOM 833 C CA . PRO A 1 132 ? 2.186 15.192 -38.241 1.00 25.10 132 PRO A CA 1
ATOM 834 C C . PRO A 1 132 ? 3.615 15.698 -38.138 1.00 25.16 132 PRO A C 1
ATOM 835 O O . PRO A 1 132 ? 3.892 16.637 -37.363 1.00 25.78 132 PRO A O 1
ATOM 839 N N . VAL A 1 133 ? 4.507 15.077 -38.907 1.00 25.09 133 VAL A N 1
ATOM 840 C CA . VAL A 1 133 ? 5.921 15.435 -38.905 1.00 24.95 133 VAL A CA 1
ATOM 841 C C . VAL A 1 133 ? 6.275 16.049 -40.262 1.00 25.37 133 VAL A C 1
ATOM 842 O O . VAL A 1 133 ? 6.115 15.420 -41.325 1.00 26.01 133 VAL A O 1
ATOM 846 N N . TYR A 1 134 ? 6.750 17.281 -40.192 1.00 25.06 134 TYR A N 1
ATOM 847 C CA . TYR A 1 134 ? 7.172 18.055 -41.327 1.00 25.47 134 TYR A CA 1
ATOM 848 C C . TYR A 1 134 ? 8.701 18.189 -41.376 1.00 25.36 134 TYR A C 1
ATOM 849 O O . TYR A 1 134 ? 9.380 18.038 -40.364 1.00 25.20 134 TYR A O 1
ATOM 858 N N . ASN A 1 135 ? 9.201 18.488 -42.570 1.00 25.24 135 ASN A N 1
ATOM 859 C CA . ASN A 1 135 ? 10.584 18.848 -42.841 1.00 25.51 135 ASN A CA 1
ATOM 860 C C . ASN A 1 135 ? 10.894 20.179 -42.174 1.00 25.25 135 ASN A C 1
ATOM 861 O O . ASN A 1 135 ? 10.129 21.135 -42.301 1.00 24.91 135 ASN A O 1
ATOM 866 N N . LEU A 1 136 ? 12.029 20.222 -41.476 1.00 25.97 136 LEU A N 1
ATOM 867 C CA . LEU A 1 136 ? 12.491 21.400 -40.722 1.00 26.85 136 LEU A CA 1
ATOM 868 C C . LEU A 1 136 ? 12.653 22.658 -41.594 1.00 27.35 136 LEU A C 1
ATOM 869 O O . LEU A 1 136 ? 12.525 23.784 -41.086 1.00 27.59 136 LEU A O 1
ATOM 874 N N . ASP A 1 137 ? 12.938 22.450 -42.888 1.00 27.41 137 ASP A N 1
ATOM 875 C CA . ASP A 1 137 ? 13.016 23.506 -43.897 1.00 28.52 137 ASP A CA 1
ATOM 876 C C . ASP A 1 137 ? 11.762 24.369 -43.900 1.00 29.33 137 ASP A C 1
ATOM 877 O O . ASP A 1 137 ? 11.830 25.557 -44.195 1.00 30.02 137 ASP A O 1
ATOM 882 N N . ASP A 1 138 ? 10.620 23.757 -43.583 1.00 29.74 138 ASP A N 1
ATOM 883 C CA . ASP A 1 138 ? 9.307 24.426 -43.617 1.00 30.03 138 ASP A CA 1
ATOM 884 C C . ASP A 1 138 ? 8.900 25.056 -42.284 1.00 29.66 138 ASP A C 1
ATOM 885 O O . ASP A 1 138 ? 7.783 25.545 -42.159 1.00 29.57 138 ASP A O 1
ATOM 890 N N . LEU A 1 139 ? 9.785 25.007 -41.288 1.00 29.58 139 LEU A N 1
ATOM 891 C CA . LEU A 1 139 ? 9.549 25.663 -40.010 1.00 29.48 139 LEU A CA 1
ATOM 892 C C . LEU A 1 139 ? 8.943 27.078 -40.167 1.00 30.04 139 LEU A C 1
ATOM 893 O O . LEU A 1 139 ? 7.898 27.383 -39.599 1.00 29.38 139 LEU A O 1
ATOM 898 N N . GLU A 1 140 ? 9.602 27.911 -40.960 1.00 31.22 140 GLU A N 1
ATOM 899 C CA . GLU A 1 140 ? 9.200 29.305 -41.167 1.00 32.84 140 GLU A CA 1
ATOM 900 C C . GLU A 1 140 ? 7.867 29.508 -41.906 1.00 34.10 140 GLU A C 1
ATOM 901 O O . GLU A 1 140 ? 7.243 30.565 -41.766 1.00 34.25 140 GLU A O 1
ATOM 907 N N . GLN A 1 141 ? 7.430 28.521 -42.693 1.00 35.37 141 GLN A N 1
ATOM 908 C CA . GLN A 1 141 ? 6.135 28.640 -43.368 1.00 36.68 141 GLN A CA 1
ATOM 909 C C . GLN A 1 141 ? 4.958 28.146 -42.510 1.00 37.21 141 GLN A C 1
ATOM 910 O O . GLN A 1 141 ? 3.862 28.690 -42.598 1.00 36.90 141 GLN A O 1
ATOM 916 N N . HIS A 1 142 ? 5.201 27.163 -41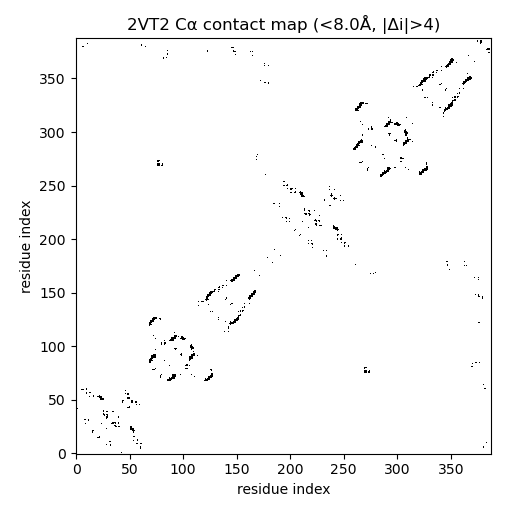.640 1.00 38.05 142 HIS A N 1
ATOM 917 C CA . HIS A 1 142 ? 4.118 26.524 -40.898 1.00 39.32 142 HIS A CA 1
ATOM 918 C C . HIS A 1 142 ? 3.969 26.984 -39.449 1.00 41.10 142 HIS A C 1
ATOM 919 O O . HIS A 1 142 ? 2.920 26.753 -38.834 1.00 42.08 142 HIS A O 1
ATOM 926 N N . VAL A 1 143 ? 5.012 27.595 -38.886 1.00 42.26 143 VAL A N 1
ATOM 927 C CA . VAL A 1 143 ? 4.915 28.171 -37.545 1.00 43.70 143 VAL A CA 1
ATOM 928 C C . VAL A 1 143 ? 4.417 29.601 -37.685 1.00 44.68 143 VAL A C 1
ATOM 929 O O . VAL A 1 143 ? 5.114 30.472 -38.226 1.00 44.95 143 VAL A O 1
ATOM 933 N N . LYS A 1 144 ? 3.184 29.820 -37.235 1.00 45.85 144 LYS A N 1
ATOM 934 C CA . LYS A 1 144 ? 2.538 31.132 -37.343 1.00 46.66 144 LYS A CA 1
ATOM 935 C C . LYS A 1 144 ? 2.239 31.686 -35.954 1.00 46.69 144 LYS A C 1
ATOM 936 O O . LYS A 1 144 ? 2.837 32.682 -35.548 1.00 46.81 144 LYS A O 1
ATOM 942 N N . ASP A 1 145 ? 1.349 31.007 -35.223 1.00 46.53 145 ASP A N 1
ATOM 943 C CA . ASP A 1 145 ? 0.867 31.483 -33.919 1.00 46.34 145 ASP A CA 1
ATOM 944 C C . ASP A 1 145 ? 1.642 30.989 -32.691 1.00 45.66 145 ASP A C 1
ATOM 945 O O . ASP A 1 145 ? 1.794 31.741 -31.732 1.00 45.85 145 ASP A O 1
ATOM 950 N N . GLU A 1 146 ? 2.132 29.743 -32.743 1.00 44.65 146 GLU A N 1
ATOM 951 C CA . GLU A 1 146 ? 2.760 29.040 -31.599 1.00 43.38 146 GLU A CA 1
ATOM 952 C C . GLU A 1 146 ? 3.917 29.724 -30.906 1.00 41.91 146 GLU A C 1
ATOM 953 O O . GLU A 1 146 ? 4.799 30.314 -31.532 1.00 42.21 146 GLU A O 1
ATOM 959 N N . SER A 1 147 ? 3.907 29.606 -29.588 1.00 39.86 147 SER A N 1
ATOM 960 C CA . SER A 1 147 ? 4.817 30.349 -28.745 1.00 37.88 147 SER A CA 1
ATOM 961 C C . SER A 1 147 ? 5.819 29.465 -28.025 1.00 35.76 147 SER A C 1
ATOM 962 O O . SER A 1 147 ? 6.827 29.957 -27.512 1.00 35.27 147 SER A O 1
ATOM 965 N N . VAL A 1 148 ? 5.528 28.166 -27.996 1.00 33.58 148 VAL A N 1
ATOM 966 C CA . VAL A 1 148 ? 6.323 27.191 -27.267 1.00 31.36 148 VAL A CA 1
ATOM 967 C C . VAL A 1 148 ? 6.889 26.163 -28.224 1.00 29.96 148 VAL A C 1
ATOM 968 O O . VAL A 1 148 ? 6.175 25.659 -29.066 1.00 29.22 148 VAL A O 1
ATOM 972 N N . ALA A 1 149 ? 8.181 25.868 -28.070 1.00 28.53 149 ALA A N 1
ATOM 973 C CA . ALA A 1 149 ? 8.855 24.784 -28.779 1.00 27.00 149 ALA A CA 1
ATOM 974 C C . ALA A 1 149 ? 9.481 23.755 -27.815 1.00 26.61 149 ALA A C 1
ATOM 975 O O . ALA A 1 149 ? 10.122 24.130 -26.825 1.00 26.01 149 ALA A O 1
ATOM 977 N N . ILE A 1 150 ? 9.312 22.466 -28.107 1.00 25.54 150 ILE A N 1
ATOM 978 C CA . ILE A 1 150 ? 10.094 21.446 -27.415 1.00 25.38 150 ILE A CA 1
ATOM 979 C C . ILE A 1 150 ? 11.304 21.130 -28.299 1.00 25.17 150 ILE A C 1
ATOM 980 O O . ILE A 1 150 ? 11.181 20.925 -29.494 1.00 23.90 150 ILE A O 1
ATOM 985 N N . LEU A 1 151 ? 12.480 21.134 -27.681 1.00 24.99 151 LEU A N 1
ATOM 986 C CA . LEU A 1 151 ? 13.692 20.878 -28.394 1.00 25.09 151 LEU A CA 1
ATOM 987 C C . LEU A 1 151 ? 14.304 19.535 -27.972 1.00 24.55 151 LEU A C 1
ATOM 988 O O . LEU A 1 151 ? 14.811 19.396 -26.883 1.00 23.99 151 LEU A O 1
ATOM 993 N N . THR A 1 152 ? 14.236 18.549 -28.857 1.00 23.78 152 THR A N 1
ATOM 994 C CA . THR A 1 152 ? 14.722 17.204 -28.548 1.00 23.37 152 THR A CA 1
ATOM 995 C C . THR A 1 152 ? 15.616 16.667 -29.679 1.00 23.60 152 THR A C 1
ATOM 996 O O . THR A 1 152 ? 15.466 15.515 -30.119 1.00 23.63 152 THR A O 1
ATOM 1000 N N . VAL A 1 153 ? 16.533 17.535 -30.141 1.00 23.40 153 VAL A N 1
ATOM 1001 C CA . VAL A 1 153 ? 17.525 17.226 -31.184 1.00 22.37 153 VAL A CA 1
ATOM 1002 C C . VAL A 1 153 ? 18.897 17.019 -30.537 1.00 22.47 153 VAL A C 1
ATOM 1003 O O . VAL A 1 153 ? 19.058 17.316 -29.358 1.00 22.07 153 VAL A O 1
ATOM 1007 N N . PRO A 1 154 ? 19.904 16.506 -31.291 1.00 22.61 154 PRO A N 1
ATOM 1008 C CA . PRO A 1 154 ? 21.255 16.555 -30.692 1.00 22.77 154 PRO A CA 1
ATOM 1009 C C . PRO A 1 154 ? 21.743 17.976 -30.267 1.00 22.76 154 PRO A C 1
ATOM 1010 O O . PRO A 1 154 ? 21.265 18.984 -30.796 1.00 22.79 154 PRO A O 1
ATOM 1014 N N . ALA A 1 155 ? 22.651 18.039 -29.297 1.00 21.78 155 ALA A N 1
ATOM 1015 C CA . ALA A 1 155 ? 23.160 19.316 -28.808 1.00 22.28 155 ALA A CA 1
ATOM 1016 C C . ALA A 1 155 ? 23.773 20.164 -29.918 1.00 22.41 155 ALA A C 1
ATOM 1017 O O . ALA A 1 155 ? 23.605 21.381 -29.930 1.00 22.79 155 ALA A O 1
ATOM 1019 N N . VAL A 1 156 ? 24.472 19.503 -30.845 1.00 22.06 156 VAL A N 1
ATOM 1020 C CA . VAL A 1 156 ? 25.105 20.150 -31.980 1.00 21.66 156 VAL A CA 1
ATOM 1021 C C . VAL A 1 156 ? 24.099 20.922 -32.881 1.00 21.16 156 VAL A C 1
ATOM 1022 O O . VAL A 1 156 ? 24.452 21.924 -33.498 1.00 21.01 156 VAL A O 1
ATOM 1026 N N . ALA A 1 157 ? 22.849 20.467 -32.904 1.00 20.79 157 ALA A N 1
ATOM 1027 C CA . ALA A 1 157 ? 21.778 21.069 -33.717 1.00 20.28 157 ALA A CA 1
ATOM 1028 C C . ALA A 1 157 ? 21.018 22.192 -32.990 1.00 20.04 157 ALA A C 1
ATOM 1029 O O . ALA A 1 157 ? 20.264 22.936 -33.604 1.00 19.23 157 ALA A O 1
ATOM 1031 N N . ALA A 1 158 ? 21.201 22.305 -31.680 1.00 20.83 158 ALA A N 1
ATOM 1032 C CA . ALA A 1 158 ? 20.231 23.056 -30.880 1.00 21.23 158 ALA A CA 1
ATOM 1033 C C . ALA A 1 158 ? 20.228 24.577 -31.092 1.00 22.11 158 ALA A C 1
ATOM 1034 O O . ALA A 1 158 ? 19.152 25.203 -31.150 1.00 23.52 158 ALA A O 1
ATOM 1036 N N . GLN A 1 159 ? 21.406 25.170 -31.186 1.00 21.81 159 GLN A N 1
ATOM 1037 C CA . GLN A 1 159 ? 21.540 26.636 -31.190 1.00 22.27 159 GLN A CA 1
ATOM 1038 C C . GLN A 1 159 ? 21.019 27.246 -32.519 1.00 22.97 159 GLN A C 1
ATOM 1039 O O . GLN A 1 159 ? 20.292 28.239 -32.497 1.00 23.06 159 GLN A O 1
ATOM 1045 N N . SER A 1 160 ? 21.401 26.667 -33.655 1.00 21.83 160 SER A N 1
ATOM 1046 C CA . SER A 1 160 ? 20.885 27.142 -34.943 1.00 23.50 160 SER A CA 1
ATOM 1047 C C . SER A 1 160 ? 19.350 27.092 -35.062 1.00 23.05 160 SER A C 1
ATOM 1048 O O . SER A 1 160 ? 18.726 28.052 -35.513 1.00 22.88 160 SER A O 1
ATOM 1051 N N . ILE A 1 161 ? 18.751 25.986 -34.633 1.00 24.08 161 ILE A N 1
ATOM 1052 C CA . ILE A 1 161 ? 17.284 25.851 -34.587 1.00 24.60 161 ILE A CA 1
ATOM 1053 C C . ILE A 1 161 ? 16.685 26.878 -33.621 1.00 25.13 161 ILE A C 1
ATOM 1054 O O . ILE A 1 161 ? 15.686 27.543 -33.944 1.00 26.14 161 ILE A O 1
ATOM 1059 N N . THR A 1 162 ? 17.296 27.014 -32.445 1.00 24.76 162 THR A N 1
ATOM 1060 C CA . THR A 1 162 ? 16.897 28.041 -31.471 1.00 24.91 162 THR A CA 1
ATOM 1061 C C . THR A 1 162 ? 16.875 29.430 -32.092 1.00 24.50 162 THR A C 1
ATOM 1062 O O . THR A 1 162 ? 15.935 30.193 -31.849 1.00 24.92 162 THR A O 1
ATOM 1066 N N . ASP A 1 163 ? 17.920 29.766 -32.859 1.00 23.96 163 ASP A N 1
ATOM 1067 C CA . ASP A 1 163 ? 17.997 31.035 -33.557 1.00 23.63 163 ASP A CA 1
ATOM 1068 C C . ASP A 1 163 ? 16.794 31.248 -34.508 1.00 23.79 163 ASP A C 1
ATOM 1069 O O . ASP A 1 163 ? 16.242 32.337 -34.590 1.00 23.72 163 ASP A O 1
ATOM 1074 N N . ARG A 1 164 ? 16.391 30.200 -35.215 1.00 23.75 164 ARG A N 1
ATOM 1075 C CA . ARG A 1 164 ? 15.246 30.286 -36.150 1.00 24.26 164 ARG A CA 1
ATOM 1076 C C . ARG A 1 164 ? 13.904 30.417 -35.436 1.00 24.27 164 ARG A C 1
ATOM 1077 O O . ARG A 1 164 ? 12.990 31.064 -35.931 1.00 24.27 164 ARG A O 1
ATOM 1085 N N . LEU A 1 165 ? 13.824 29.826 -34.251 1.00 24.99 165 LEU A N 1
ATOM 1086 C CA . LEU A 1 165 ? 12.610 29.811 -33.417 1.00 25.58 165 LEU A CA 1
ATOM 1087 C C . LEU A 1 165 ? 12.353 31.173 -32.809 1.00 25.66 165 LEU A C 1
ATOM 1088 O O . LEU A 1 165 ? 11.245 31.691 -32.873 1.00 25.80 165 LEU A O 1
ATOM 1093 N N . VAL A 1 166 ? 13.400 31.774 -32.261 1.00 25.51 166 VAL A N 1
ATOM 1094 C CA . VAL A 1 166 ? 13.309 33.143 -31.815 1.00 25.62 166 VAL A CA 1
ATOM 1095 C C . VAL A 1 166 ? 12.975 34.169 -32.942 1.00 25.28 166 VAL A C 1
ATOM 1096 O O . VAL A 1 166 ? 12.142 35.045 -32.728 1.00 24.57 166 VAL A O 1
ATOM 1100 N N . ALA A 1 167 ? 13.615 34.076 -34.109 1.00 25.19 167 ALA A N 1
ATOM 1101 C CA . ALA A 1 167 ? 13.244 34.907 -35.273 1.00 25.94 167 ALA A CA 1
ATOM 1102 C C . ALA A 1 167 ? 11.774 34.730 -35.694 1.00 26.58 167 ALA A C 1
ATOM 1103 O O . ALA A 1 167 ? 11.169 35.656 -36.220 1.00 27.42 167 ALA A O 1
ATOM 1105 N N . LEU A 1 168 ? 11.220 33.539 -35.454 1.00 26.94 168 LEU A N 1
ATOM 1106 C CA . LEU A 1 168 ? 9.807 33.234 -35.677 1.00 27.34 168 LEU A CA 1
ATOM 1107 C C . LEU A 1 168 ? 8.901 33.675 -34.540 1.00 27.31 168 LEU A C 1
ATOM 1108 O O . LEU A 1 168 ? 7.710 33.398 -34.568 1.00 27.25 168 LEU A O 1
ATOM 1113 N N . GLY A 1 169 ? 9.463 34.309 -33.522 1.00 27.45 169 GLY A N 1
ATOM 1114 C CA . GLY A 1 169 ? 8.665 34.790 -32.391 1.00 27.13 169 GLY A CA 1
ATOM 1115 C C . GLY A 1 169 ? 8.201 33.723 -31.401 1.00 26.95 169 GLY A C 1
ATOM 1116 O O . GLY A 1 169 ? 7.160 33.907 -30.788 1.00 27.33 169 GLY A O 1
ATOM 1117 N N . ILE A 1 170 ? 8.943 32.617 -31.228 1.00 26.19 170 ILE A N 1
ATOM 1118 C CA . ILE A 1 170 ? 8.654 31.659 -30.126 1.00 26.31 170 ILE A CA 1
ATOM 1119 C C . ILE A 1 170 ? 8.975 32.351 -28.793 1.00 25.72 170 ILE A C 1
ATOM 1120 O O . ILE A 1 170 ? 9.982 33.050 -28.703 1.00 26.09 170 ILE A O 1
ATOM 1125 N N . LYS A 1 171 ? 8.144 32.158 -27.765 1.00 25.97 171 LYS A N 1
ATOM 1126 C CA . LYS A 1 171 ? 8.344 32.807 -26.436 1.00 25.41 171 LYS A CA 1
ATOM 1127 C C . LYS A 1 171 ? 8.926 31.922 -25.345 1.00 24.44 171 LYS A C 1
ATOM 1128 O O . LYS A 1 171 ? 9.468 32.413 -24.356 1.00 23.47 171 LYS A O 1
ATOM 1134 N N . GLY A 1 172 ? 8.796 30.612 -25.514 1.00 24.04 172 GLY A N 1
ATOM 1135 C CA . GLY A 1 172 ? 9.331 29.657 -24.551 1.00 23.20 172 GLY A CA 1
ATOM 1136 C C . GLY A 1 172 ? 9.886 28.434 -25.240 1.00 23.92 172 GLY A C 1
ATOM 1137 O O . GLY A 1 172 ? 9.326 27.960 -26.257 1.00 24.51 172 GLY A O 1
ATOM 1138 N N . ILE A 1 173 ? 11.000 27.931 -24.710 1.00 23.91 173 ILE A N 1
ATOM 1139 C CA . ILE A 1 173 ? 11.616 26.718 -25.222 1.00 24.60 173 ILE A CA 1
ATOM 1140 C C . ILE A 1 173 ? 11.873 25.725 -24.126 1.00 24.51 173 ILE A C 1
ATOM 1141 O O . ILE A 1 173 ? 12.575 26.032 -23.148 1.00 23.78 173 ILE A O 1
ATOM 1146 N N . LEU A 1 174 ? 11.294 24.539 -24.294 1.00 24.63 174 LEU A N 1
ATOM 1147 C CA . LEU A 1 174 ? 11.632 23.414 -23.469 1.00 26.09 174 LEU A CA 1
ATOM 1148 C C . LEU A 1 174 ? 12.853 22.743 -24.095 1.00 26.27 174 LEU A C 1
ATOM 1149 O O . LEU A 1 174 ? 12.748 21.981 -25.072 1.00 27.31 174 LEU A O 1
ATOM 1154 N N . ASN A 1 175 ? 14.007 23.095 -23.546 1.00 26.11 175 ASN A N 1
ATOM 1155 C CA . ASN A 1 175 ? 15.306 22.613 -23.982 1.00 26.32 175 ASN A CA 1
ATOM 1156 C C . ASN A 1 175 ? 15.687 21.265 -23.384 1.00 26.25 175 ASN A C 1
ATOM 1157 O O . ASN A 1 175 ? 16.293 21.194 -22.329 1.00 26.88 175 ASN A O 1
ATOM 1162 N N . PHE A 1 176 ? 15.350 20.196 -24.079 1.00 26.26 176 PHE A N 1
ATOM 1163 C CA . PHE A 1 176 ? 15.683 18.866 -23.618 1.00 25.60 176 PHE A CA 1
ATOM 1164 C C . PHE A 1 176 ? 16.939 18.338 -24.332 1.00 25.71 176 PHE A C 1
ATOM 1165 O O . PHE A 1 176 ? 16.943 17.279 -24.948 1.00 25.49 176 PHE A O 1
ATOM 1173 N N . THR A 1 177 ? 18.011 19.120 -24.227 1.00 26.40 177 THR A N 1
ATOM 1174 C CA . THR A 1 177 ? 19.322 18.842 -24.821 1.00 26.50 177 THR A CA 1
ATOM 1175 C C . THR A 1 177 ? 20.394 19.348 -23.851 1.00 26.95 177 THR A C 1
ATOM 1176 O O . THR A 1 177 ? 20.097 20.211 -23.028 1.00 27.70 177 THR A O 1
ATOM 1180 N N . PRO A 1 178 ? 21.616 18.761 -23.872 1.00 27.26 178 PRO A N 1
ATOM 1181 C CA . PRO A 1 178 ? 22.721 19.326 -23.046 1.00 27.65 178 PRO A CA 1
ATOM 1182 C C . PRO A 1 178 ? 23.271 20.697 -23.436 1.00 28.22 178 PRO A C 1
ATOM 1183 O O . PRO A 1 178 ? 24.160 21.197 -22.750 1.00 28.95 178 PRO A O 1
ATOM 1187 N N . ALA A 1 179 ? 22.766 21.306 -24.511 1.00 28.36 179 ALA A N 1
ATOM 1188 C CA . ALA A 1 179 ? 23.293 22.595 -24.941 1.00 28.37 179 ALA A CA 1
ATOM 1189 C C . ALA A 1 179 ? 22.786 23.708 -24.042 1.00 28.16 179 ALA A C 1
ATOM 1190 O O . ALA A 1 179 ? 21.649 23.693 -23.586 1.00 27.45 179 ALA A O 1
ATOM 1192 N N . ARG A 1 180 ? 23.649 24.678 -23.792 1.00 29.04 180 ARG A N 1
ATOM 1193 C CA . ARG A 1 180 ? 23.237 25.879 -23.102 1.00 29.58 180 ARG A CA 1
ATOM 1194 C C . ARG A 1 180 ? 22.926 26.872 -24.190 1.00 28.33 180 ARG A C 1
ATOM 1195 O O . ARG A 1 180 ? 23.792 27.210 -24.986 1.00 29.06 180 ARG A O 1
ATOM 1203 N N . LEU A 1 181 ? 21.673 27.296 -24.244 1.00 27.06 181 LEU A N 1
ATOM 1204 C CA . LEU A 1 181 ? 21.167 28.126 -25.316 1.00 26.14 181 LEU A CA 1
ATOM 1205 C C . LEU A 1 181 ? 21.346 29.592 -25.036 1.00 26.13 181 LEU A C 1
ATOM 1206 O O . LEU A 1 181 ? 21.149 30.064 -23.908 1.00 25.50 181 LEU A O 1
ATOM 1211 N N . ASN A 1 182 ? 21.735 30.293 -26.091 1.00 26.72 182 ASN A N 1
ATOM 1212 C CA . ASN A 1 182 ? 21.834 31.739 -26.136 1.00 27.29 182 ASN A CA 1
ATOM 1213 C C . ASN A 1 182 ? 20.537 32.305 -26.728 1.00 27.16 182 ASN A C 1
ATOM 1214 O O . ASN A 1 182 ? 20.216 32.068 -27.904 1.00 26.37 182 ASN A O 1
ATOM 1219 N N . VAL A 1 183 ? 19.791 33.043 -25.913 1.00 27.04 183 VAL A N 1
ATOM 1220 C CA . VAL A 1 183 ? 18.544 33.640 -26.371 1.00 27.36 183 VAL A CA 1
ATOM 1221 C C . VAL A 1 183 ? 18.405 34.981 -25.733 1.00 27.85 183 VAL A C 1
ATOM 1222 O O . VAL A 1 183 ? 19.023 35.229 -24.683 1.00 29.07 183 VAL A O 1
ATOM 1226 N N . PRO A 1 184 ? 17.556 35.838 -26.317 1.00 28.07 184 PRO A N 1
ATOM 1227 C CA . PRO A 1 184 ? 17.242 37.065 -25.623 1.00 28.80 184 PRO A CA 1
ATOM 1228 C C . PRO A 1 184 ? 16.585 36.772 -24.274 1.00 29.76 184 PRO A C 1
ATOM 1229 O O . PRO A 1 184 ? 15.922 35.733 -24.081 1.00 29.96 184 PRO A O 1
ATOM 1233 N N . GLU A 1 185 ? 16.808 37.692 -23.351 1.00 30.35 185 GLU A N 1
ATOM 1234 C CA . GLU A 1 185 ? 16.414 37.583 -21.953 1.00 31.21 185 GLU A CA 1
ATOM 1235 C C . GLU A 1 185 ? 14.925 37.323 -21.717 1.00 30.91 185 GLU A C 1
ATOM 1236 O O . GLU A 1 185 ? 14.544 36.731 -20.701 1.00 31.01 185 GLU A O 1
ATOM 1242 N N . HIS A 1 186 ? 14.086 37.824 -22.619 1.00 30.82 186 HIS A N 1
ATOM 1243 C CA . HIS A 1 186 ? 12.639 37.664 -22.488 1.00 30.81 186 HIS A CA 1
ATOM 1244 C C . HIS A 1 186 ? 12.105 36.278 -22.953 1.00 30.40 186 HIS A C 1
ATOM 1245 O O . HIS A 1 186 ? 10.893 36.000 -22.838 1.00 30.44 186 HIS A O 1
ATOM 1252 N N . ILE A 1 187 ? 13.006 35.436 -23.482 1.00 29.31 187 ILE A N 1
ATOM 1253 C CA . ILE A 1 187 ? 12.664 34.081 -23.907 1.00 28.09 187 ILE A CA 1
ATOM 1254 C C . ILE A 1 187 ? 12.816 33.192 -22.699 1.00 28.20 187 ILE A C 1
ATOM 1255 O O . ILE A 1 187 ? 13.875 33.143 -22.070 1.00 28.39 187 ILE A O 1
ATOM 1260 N N . ARG A 1 188 ? 11.736 32.523 -22.323 1.00 28.12 188 ARG A N 1
ATOM 1261 C CA . ARG A 1 188 ? 11.816 31.624 -21.179 1.00 28.23 188 ARG A CA 1
ATOM 1262 C C . ARG A 1 188 ? 12.283 30.241 -21.593 1.00 27.96 188 ARG A C 1
ATOM 1263 O O . ARG A 1 188 ? 11.643 29.621 -22.408 1.00 28.62 188 ARG A O 1
ATOM 1271 N N . ILE A 1 189 ? 13.391 29.776 -21.011 1.00 28.29 189 ILE A N 1
ATOM 1272 C CA . ILE A 1 189 ? 13.965 28.453 -21.281 1.00 28.77 189 ILE A CA 1
ATOM 1273 C C . ILE A 1 189 ? 13.770 27.543 -20.074 1.00 29.35 189 ILE A C 1
ATOM 1274 O O . ILE A 1 189 ? 14.136 27.917 -18.946 1.00 29.35 189 ILE A O 1
ATOM 1279 N N . HIS A 1 190 ? 13.187 26.365 -20.304 1.00 28.96 190 HIS A N 1
ATOM 1280 C CA . HIS A 1 190 ? 13.232 25.303 -19.324 1.00 29.09 190 HIS A CA 1
ATOM 1281 C C . HIS A 1 190 ? 14.217 24.232 -19.769 1.00 29.09 190 HIS A C 1
ATOM 1282 O O . HIS A 1 190 ? 14.003 23.573 -20.789 1.00 29.21 190 HIS A O 1
ATOM 1289 N N . HIS A 1 191 ? 15.296 24.060 -19.001 1.00 28.75 191 HIS A N 1
ATOM 1290 C CA . HIS A 1 191 ? 16.347 23.143 -19.371 1.00 28.81 191 HIS A CA 1
ATOM 1291 C C . HIS A 1 191 ? 16.292 21.819 -18.588 1.00 28.89 191 HIS A C 1
ATOM 1292 O O . HIS A 1 191 ? 16.463 21.783 -17.376 1.00 29.64 191 HIS A O 1
ATOM 1299 N N . ILE A 1 192 ? 16.038 20.738 -19.313 1.00 28.32 192 ILE A N 1
ATOM 1300 C CA . ILE A 1 192 ? 15.980 19.392 -18.758 1.00 27.33 192 ILE A CA 1
ATOM 1301 C C . ILE A 1 192 ? 17.167 18.603 -19.301 1.00 26.97 192 ILE A C 1
ATOM 1302 O O . ILE A 1 192 ? 17.345 18.446 -20.516 1.00 26.37 192 ILE A O 1
ATOM 1307 N N . ASP A 1 193 ? 17.973 18.109 -18.370 1.00 26.42 193 ASP A N 1
ATOM 1308 C CA . ASP A 1 193 ? 19.179 17.412 -18.700 1.00 26.01 193 ASP A CA 1
ATOM 1309 C C . ASP A 1 193 ? 19.499 16.424 -17.616 1.00 25.87 193 ASP A C 1
ATOM 1310 O O . ASP A 1 193 ? 19.521 16.771 -16.451 1.00 26.04 193 ASP A O 1
ATOM 1315 N N . LEU A 1 194 ? 19.766 15.198 -18.037 1.00 25.55 194 LEU A N 1
ATOM 1316 C CA . LEU A 1 194 ? 20.110 14.090 -17.172 1.00 25.42 194 LEU A CA 1
ATOM 1317 C C . LEU A 1 194 ? 21.341 14.314 -16.267 1.00 25.11 194 LEU A C 1
ATOM 1318 O O . LEU A 1 194 ? 21.262 14.120 -15.044 1.00 26.24 194 LEU A O 1
ATOM 1323 N N . ALA A 1 195 ? 22.461 14.699 -16.867 1.00 23.62 195 ALA A N 1
ATOM 1324 C CA . ALA A 1 195 ? 23.700 14.991 -16.147 1.00 23.14 195 ALA A CA 1
ATOM 1325 C C . ALA A 1 195 ? 23.516 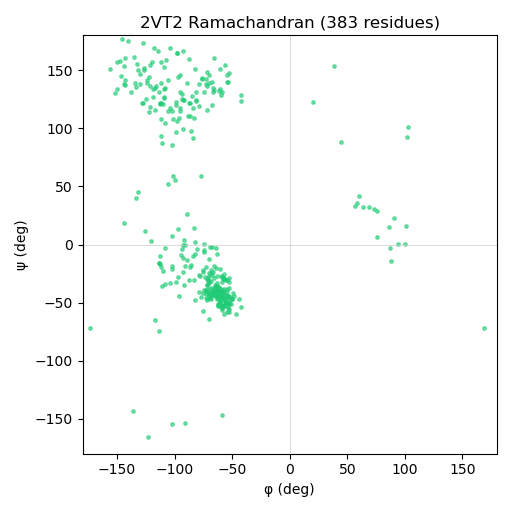16.102 -15.122 1.00 22.69 195 ALA A C 1
ATOM 1326 O O . ALA A 1 195 ? 23.875 15.944 -13.941 1.00 22.50 195 ALA A O 1
ATOM 1328 N N . VAL A 1 196 ? 22.958 17.226 -15.578 1.00 22.31 196 VAL A N 1
ATOM 1329 C CA . VAL A 1 196 ? 22.691 18.394 -14.720 1.00 22.35 196 VAL A CA 1
ATOM 1330 C C . VAL A 1 196 ? 21.864 17.962 -13.497 1.00 22.71 196 VAL A C 1
ATOM 1331 O O . VAL A 1 196 ? 22.218 18.281 -12.335 1.00 21.39 196 VAL A O 1
ATOM 1335 N N . GLU A 1 197 ? 20.763 17.241 -13.777 1.00 22.38 197 GLU A N 1
ATOM 1336 C CA . GLU A 1 197 ? 19.903 16.665 -12.736 1.00 22.56 197 GLU A CA 1
ATOM 1337 C C . GLU A 1 197 ? 20.586 15.638 -11.812 1.00 22.02 197 GLU A C 1
ATOM 1338 O O . GLU A 1 197 ? 20.398 15.661 -10.595 1.00 21.70 197 GLU A O 1
ATOM 1344 N N . LEU A 1 198 ? 21.388 14.742 -12.376 1.00 22.52 198 LEU A N 1
ATOM 1345 C CA . LEU A 1 198 ? 22.113 13.743 -11.555 1.00 22.55 198 LEU A CA 1
ATOM 1346 C C . LEU A 1 198 ? 23.157 14.352 -10.629 1.00 22.52 198 LEU A C 1
ATOM 1347 O O . LEU A 1 198 ? 23.337 13.898 -9.484 1.00 22.93 198 LEU A O 1
ATOM 1352 N N . GLN A 1 199 ? 23.834 15.381 -11.117 1.00 23.05 199 GLN A N 1
ATOM 1353 C CA . GLN A 1 199 ? 24.898 16.065 -10.371 1.00 24.56 199 GLN A CA 1
ATOM 1354 C C . GLN A 1 199 ? 24.399 16.665 -9.057 1.00 23.99 199 GLN A C 1
ATOM 1355 O O . GLN A 1 199 ? 25.099 16.596 -8.015 1.00 24.45 199 GLN A O 1
ATOM 1361 N N . SER A 1 200 ? 23.195 17.253 -9.127 1.00 22.87 200 SER A N 1
ATOM 1362 C CA . SER A 1 200 ? 22.429 17.797 -7.990 1.00 21.71 200 SER A CA 1
ATOM 1363 C C . SER A 1 200 ? 22.035 16.738 -6.957 1.00 20.93 200 SER A C 1
ATOM 1364 O O . SER A 1 200 ? 22.238 16.923 -5.760 1.00 21.48 200 SER A O 1
ATOM 1367 N N . LEU A 1 201 ? 21.415 15.655 -7.424 1.00 19.84 201 LEU A N 1
ATOM 1368 C CA . LEU A 1 201 ? 21.070 14.552 -6.566 1.00 19.66 201 LEU A CA 1
ATOM 1369 C C . LEU A 1 201 ? 22.293 13.865 -5.914 1.00 20.04 201 LEU A C 1
ATOM 1370 O O . LEU A 1 201 ? 22.268 13.578 -4.702 1.00 19.63 201 LEU A O 1
ATOM 1375 N N . VAL A 1 202 ? 23.328 13.590 -6.725 1.00 19.73 202 VAL A N 1
ATOM 1376 C CA . VAL A 1 202 ? 24.607 13.031 -6.267 1.00 20.31 202 VAL A CA 1
ATOM 1377 C C . VAL A 1 202 ? 25.266 13.930 -5.188 1.00 20.27 202 VAL A C 1
ATOM 1378 O O . VAL A 1 202 ? 25.736 13.448 -4.184 1.00 19.95 202 VAL A O 1
ATOM 1382 N N . TYR A 1 203 ? 25.249 15.243 -5.390 1.00 20.95 203 TYR A N 1
ATOM 1383 C CA . TYR A 1 203 ? 25.827 16.162 -4.429 1.00 21.01 203 TYR A CA 1
ATOM 1384 C C . TYR A 1 203 ? 25.092 16.062 -3.104 1.00 21.80 203 TYR A C 1
ATOM 1385 O O . TYR A 1 203 ? 25.734 15.975 -2.056 1.00 22.14 203 TYR A O 1
ATOM 1394 N N . PHE A 1 204 ? 23.752 16.030 -3.141 1.00 21.88 204 PHE A N 1
ATOM 1395 C CA . PHE A 1 204 ? 22.990 15.782 -1.924 1.00 21.98 204 PHE A CA 1
ATOM 1396 C C . PHE A 1 204 ? 23.470 14.509 -1.201 1.00 22.74 204 PHE A C 1
ATOM 1397 O O . PHE A 1 204 ? 23.683 14.534 0.023 1.00 22.79 204 PHE A O 1
ATOM 1405 N N . LEU A 1 205 ? 23.629 13.405 -1.937 1.00 22.37 205 LEU A N 1
ATOM 1406 C CA . LEU A 1 205 ? 23.857 12.106 -1.292 1.00 23.17 205 LEU A CA 1
ATOM 1407 C C . LEU A 1 205 ? 25.245 11.994 -0.641 1.00 23.94 205 LEU A C 1
ATOM 1408 O O . LEU A 1 205 ? 25.415 11.324 0.376 1.00 23.50 205 LEU A O 1
ATOM 1413 N N . LYS A 1 206 ? 26.218 12.649 -1.264 1.00 24.89 206 LYS A N 1
ATOM 1414 C CA . LYS A 1 206 ? 27.589 12.669 -0.822 1.00 26.36 206 LYS A CA 1
ATOM 1415 C C . LYS A 1 206 ? 27.775 13.644 0.342 1.00 26.03 206 LYS A C 1
ATOM 1416 O O . LYS A 1 206 ? 28.678 13.469 1.142 1.00 26.16 206 LYS A O 1
ATOM 1422 N N . HIS A 1 207 ? 26.917 14.660 0.437 1.00 26.31 207 HIS A N 1
ATOM 1423 C CA . HIS A 1 207 ? 27.067 15.718 1.456 1.00 26.55 207 HIS A CA 1
ATOM 1424 C C . HIS A 1 207 ? 26.037 15.739 2.564 1.00 27.06 207 HIS A C 1
ATOM 1425 O O . HIS A 1 207 ? 26.313 16.289 3.625 1.00 27.76 207 HIS A O 1
ATOM 1432 N N . TYR A 1 208 ? 24.855 15.169 2.343 1.00 27.84 208 TYR A N 1
ATOM 1433 C CA . TYR A 1 208 ? 23.784 15.320 3.332 1.00 28.95 208 TYR A CA 1
ATOM 1434 C C . TYR A 1 208 ? 23.152 14.021 3.850 1.00 30.18 208 TYR A C 1
ATOM 1435 O O . TYR A 1 208 ? 22.117 14.036 4.551 1.00 30.81 208 TYR A O 1
ATOM 1444 N N . SER A 1 209 ? 23.799 12.903 3.529 1.00 30.77 209 SER A N 1
ATOM 1445 C CA . SER A 1 209 ? 23.595 11.650 4.247 1.00 31.61 209 SER A CA 1
ATOM 1446 C C . SER A 1 209 ? 23.990 11.853 5.712 1.00 31.73 209 SER A C 1
ATOM 1447 O O . SER A 1 209 ? 23.618 11.072 6.584 1.00 32.01 209 SER A O 1
ATOM 1450 N N . LYS B 1 7 ? 35.867 -5.884 7.474 1.00 32.44 7 LYS B N 1
ATOM 1451 C CA . LYS B 1 7 ? 34.660 -5.019 7.513 1.00 31.76 7 LYS B CA 1
ATOM 1452 C C . LYS B 1 7 ? 34.187 -4.377 6.185 1.00 30.71 7 LYS B C 1
ATOM 1453 O O . LYS B 1 7 ? 33.007 -4.558 5.845 1.00 32.00 7 LYS B O 1
ATOM 1459 N N . ILE B 1 8 ? 34.992 -3.610 5.442 1.00 28.91 8 ILE B N 1
ATOM 1460 C CA . ILE B 1 8 ? 36.305 -3.045 5.805 1.00 27.09 8 ILE B CA 1
ATOM 1461 C C . ILE B 1 8 ? 36.165 -2.002 6.933 1.00 25.75 8 ILE B C 1
ATOM 1462 O O . ILE B 1 8 ? 35.316 -1.126 6.863 1.00 25.86 8 ILE B O 1
ATOM 1467 N N . PRO B 1 9 ? 36.985 -2.102 7.989 1.00 24.97 9 PRO B N 1
ATOM 1468 C CA . PRO B 1 9 ? 36.926 -1.085 9.032 1.00 24.16 9 PRO B CA 1
ATOM 1469 C C . PRO B 1 9 ? 37.070 0.347 8.508 1.00 23.49 9 PRO B C 1
ATOM 1470 O O . PRO B 1 9 ? 37.873 0.612 7.602 1.00 22.17 9 PRO B O 1
ATOM 1474 N N . GLN B 1 10 ? 36.266 1.239 9.092 1.00 23.07 10 GLN B N 1
ATOM 1475 C CA . GLN B 1 10 ? 36.264 2.671 8.792 1.00 22.67 10 GLN B CA 1
ATOM 1476 C C . GLN B 1 10 ? 37.644 3.290 8.820 1.00 21.48 10 GLN B C 1
ATOM 1477 O O . GLN B 1 10 ? 37.948 4.114 7.985 1.00 21.97 10 GLN B O 1
ATOM 1483 N N . ALA B 1 11 ? 38.456 2.902 9.799 1.00 20.64 11 ALA B N 1
ATOM 1484 C CA . ALA B 1 11 ? 39.791 3.451 9.999 1.00 20.72 11 ALA B CA 1
ATOM 1485 C C . ALA B 1 11 ? 40.694 3.087 8.838 1.00 20.29 11 ALA B C 1
ATOM 1486 O O . ALA B 1 11 ? 41.482 3.907 8.370 1.00 21.17 11 ALA B O 1
ATOM 1488 N N . THR B 1 12 ? 40.583 1.829 8.408 1.00 19.66 12 THR B N 1
ATOM 1489 C CA . THR B 1 12 ? 41.209 1.315 7.206 1.00 18.97 12 THR B CA 1
ATOM 1490 C C . THR B 1 12 ? 40.728 2.053 5.956 1.00 18.71 12 THR B C 1
ATOM 1491 O O . THR B 1 12 ? 41.552 2.530 5.206 1.00 19.07 12 THR B O 1
ATOM 1495 N N . ALA B 1 13 ? 39.407 2.150 5.756 1.00 18.97 13 ALA B N 1
ATOM 1496 C CA . ALA B 1 13 ? 38.834 2.827 4.607 1.00 19.53 13 ALA B CA 1
ATOM 1497 C C . ALA B 1 13 ? 39.289 4.295 4.535 1.00 20.27 13 ALA B C 1
ATOM 1498 O O . ALA B 1 13 ? 39.639 4.782 3.452 1.00 20.23 13 ALA B O 1
ATOM 1500 N N . LYS B 1 14 ? 39.359 4.969 5.690 1.00 20.64 14 LYS B N 1
ATOM 1501 C CA . LYS B 1 14 ? 39.827 6.377 5.749 1.00 21.41 14 LYS B CA 1
ATOM 1502 C C . LYS B 1 14 ? 41.322 6.582 5.433 1.00 21.51 14 LYS B C 1
ATOM 1503 O O . LYS B 1 14 ? 41.717 7.679 5.003 1.00 21.64 14 LYS B O 1
ATOM 1509 N N . ARG B 1 15 ? 42.132 5.527 5.587 1.00 21.04 15 ARG B N 1
ATOM 1510 C CA . ARG B 1 15 ? 43.557 5.553 5.200 1.00 21.08 15 ARG B CA 1
ATOM 1511 C C . ARG B 1 15 ? 43.835 5.465 3.694 1.00 21.92 15 ARG B C 1
ATOM 1512 O O . ARG B 1 15 ? 44.914 5.864 3.235 1.00 21.92 15 ARG B O 1
ATOM 1520 N N . LEU B 1 16 ? 42.895 4.903 2.948 1.00 22.42 16 LEU B N 1
ATOM 1521 C CA . LEU B 1 16 ? 43.049 4.637 1.527 1.00 23.15 16 LEU B CA 1
ATOM 1522 C C . LEU B 1 16 ? 43.433 5.871 0.710 1.00 23.65 16 LEU B C 1
ATOM 1523 O O . LEU B 1 16 ? 44.416 5.801 -0.031 1.00 24.23 16 LEU B O 1
ATOM 1528 N N . PRO B 1 17 ? 42.669 6.990 0.820 1.00 23.48 17 PRO B N 1
ATOM 1529 C CA . PRO B 1 17 ? 43.155 8.174 0.080 1.00 23.37 17 PRO B CA 1
ATOM 1530 C C . PRO B 1 17 ? 44.510 8.702 0.552 1.00 23.31 17 PRO B C 1
ATOM 1531 O O . PRO B 1 17 ? 45.211 9.305 -0.246 1.00 23.73 17 PRO B O 1
ATOM 1535 N N . LEU B 1 18 ? 44.870 8.476 1.822 1.00 23.13 18 LEU B N 1
ATOM 1536 C CA . LEU B 1 18 ? 46.202 8.832 2.373 1.00 23.64 18 LEU B CA 1
ATOM 1537 C C . LEU B 1 18 ? 47.373 8.054 1.745 1.00 23.03 18 LEU B C 1
ATOM 1538 O O . LEU B 1 18 ? 48.434 8.623 1.485 1.00 23.10 18 LEU B O 1
ATOM 1543 N N . TYR B 1 19 ? 47.183 6.750 1.578 1.00 21.90 19 TYR B N 1
ATOM 1544 C CA . TYR B 1 19 ? 48.113 5.902 0.863 1.00 22.52 19 TYR B CA 1
ATOM 1545 C C . TYR B 1 19 ? 48.281 6.412 -0.577 1.00 22.95 19 TYR B C 1
ATOM 1546 O O . TYR B 1 19 ? 49.404 6.655 -1.029 1.00 22.16 19 TYR B O 1
ATOM 1555 N N . TYR B 1 20 ? 47.150 6.591 -1.266 1.00 23.43 20 TYR B N 1
ATOM 1556 C CA . TYR B 1 20 ? 47.121 7.188 -2.587 1.00 24.58 20 TYR B CA 1
ATOM 1557 C C . TYR B 1 20 ? 47.954 8.465 -2.727 1.00 25.16 20 TYR B C 1
ATOM 1558 O O . TYR B 1 20 ? 48.888 8.509 -3.515 1.00 25.72 20 TYR B O 1
ATOM 1567 N N . ARG B 1 21 ? 47.648 9.494 -1.946 1.00 25.85 21 ARG B N 1
ATOM 1568 C CA . ARG B 1 21 ? 48.405 10.742 -2.004 1.00 26.50 21 ARG B CA 1
ATOM 1569 C C . ARG B 1 21 ? 49.926 10.516 -1.807 1.00 24.95 21 ARG B C 1
ATOM 1570 O O . ARG B 1 21 ? 50.749 11.156 -2.479 1.00 24.36 21 ARG B O 1
ATOM 1578 N N . PHE B 1 22 ? 50.291 9.625 -0.879 1.00 23.28 22 PHE B N 1
ATOM 1579 C CA . PHE B 1 22 ? 51.701 9.343 -0.608 1.00 21.78 22 PHE B CA 1
ATOM 1580 C C . PHE B 1 22 ? 52.389 8.733 -1.856 1.00 21.90 22 PHE B C 1
ATOM 1581 O O . PHE B 1 22 ? 53.477 9.162 -2.247 1.00 21.31 22 PHE B O 1
ATOM 1589 N N . LEU B 1 23 ? 51.727 7.746 -2.455 1.00 21.86 23 LEU B N 1
ATOM 1590 C CA . LEU B 1 23 ? 52.184 7.039 -3.667 1.00 22.76 23 LEU B CA 1
ATOM 1591 C C . LEU B 1 23 ? 52.307 7.892 -4.930 1.00 22.77 23 LEU B C 1
ATOM 1592 O O . LEU B 1 23 ? 53.211 7.665 -5.735 1.00 23.24 23 LEU B O 1
ATOM 1597 N N . LYS B 1 24 ? 51.406 8.854 -5.103 1.00 23.66 24 LYS B N 1
ATOM 1598 C CA . LYS B 1 24 ? 51.513 9.871 -6.161 1.00 25.09 24 LYS B CA 1
ATOM 1599 C C . LYS B 1 24 ? 52.785 10.718 -6.037 1.00 24.60 24 LYS B C 1
ATOM 1600 O O . LYS B 1 24 ? 53.501 10.936 -7.030 1.00 24.78 24 LYS B O 1
ATOM 1606 N N . ASN B 1 25 ? 53.027 11.225 -4.831 1.00 24.05 25 ASN B N 1
ATOM 1607 C CA . ASN B 1 25 ? 54.252 11.961 -4.507 1.00 25.29 25 ASN B CA 1
ATOM 1608 C C . ASN B 1 25 ? 55.530 11.154 -4.787 1.00 24.32 25 ASN B C 1
ATOM 1609 O O . ASN B 1 25 ? 56.462 11.648 -5.398 1.00 24.38 25 ASN B O 1
ATOM 1614 N N . LEU B 1 26 ? 55.545 9.905 -4.342 1.00 22.98 26 LEU B N 1
ATOM 1615 C CA . LEU B 1 26 ? 56.653 9.011 -4.559 1.00 22.09 26 LEU B CA 1
ATOM 1616 C C . LEU B 1 26 ? 56.864 8.656 -6.014 1.00 21.08 26 LEU B C 1
ATOM 1617 O O . LEU B 1 26 ? 57.997 8.479 -6.467 1.00 20.69 26 LEU B O 1
ATOM 1622 N N . HIS B 1 27 ? 55.760 8.466 -6.722 1.00 19.80 27 HIS B N 1
ATOM 1623 C CA . HIS B 1 27 ? 55.826 8.124 -8.118 1.00 18.88 27 HIS B CA 1
ATOM 1624 C C . HIS B 1 27 ? 56.370 9.298 -8.882 1.00 18.41 27 HIS B C 1
ATOM 1625 O O . HIS B 1 27 ? 57.155 9.110 -9.802 1.00 18.99 27 HIS B O 1
ATOM 1632 N N . ALA B 1 28 ? 55.934 10.503 -8.521 1.00 18.39 28 ALA B N 1
ATOM 1633 C CA . ALA B 1 28 ? 56.439 11.737 -9.148 1.00 17.72 28 ALA B CA 1
ATOM 1634 C C . ALA B 1 28 ? 57.933 11.894 -8.895 1.00 17.90 28 ALA B C 1
ATOM 1635 O O . ALA B 1 28 ? 58.671 12.239 -9.800 1.00 17.02 28 ALA B O 1
ATOM 1637 N N . SER B 1 29 ? 58.399 11.569 -7.694 1.00 17.97 29 SER B N 1
ATOM 1638 C CA . SER B 1 29 ? 59.841 11.675 -7.409 1.00 18.62 29 SER B CA 1
ATOM 1639 C C . SER B 1 29 ? 60.750 10.582 -8.019 1.00 18.48 29 SER B C 1
ATOM 1640 O O . SER B 1 29 ? 61.962 10.611 -7.807 1.00 19.69 29 SER B O 1
ATOM 1643 N N . GLY B 1 30 ? 60.191 9.627 -8.762 1.00 18.53 30 GLY B N 1
ATOM 1644 C CA . GLY B 1 30 ? 61.015 8.604 -9.436 1.00 17.27 30 GLY B CA 1
ATOM 1645 C C . GLY B 1 30 ? 61.190 7.319 -8.626 1.00 17.01 30 GLY B C 1
ATOM 1646 O O . GLY B 1 30 ? 61.836 6.387 -9.080 1.00 16.21 30 GLY B O 1
ATOM 1647 N N . LYS B 1 31 ? 60.591 7.266 -7.436 1.00 16.46 31 LYS B N 1
ATOM 1648 C CA . LYS B 1 31 ? 60.762 6.150 -6.518 1.00 16.80 31 LYS B CA 1
ATOM 1649 C C . LYS B 1 31 ? 60.149 4.855 -7.063 1.00 16.21 31 LYS B C 1
ATOM 1650 O O . LYS B 1 31 ? 59.027 4.861 -7.579 1.00 16.11 31 LYS B O 1
ATOM 1656 N N . GLN B 1 32 ? 60.887 3.753 -6.949 1.00 15.56 32 GLN B N 1
ATOM 1657 C CA . GLN B 1 32 ? 60.482 2.499 -7.557 1.00 15.33 32 GLN B CA 1
ATOM 1658 C C . GLN B 1 32 ? 59.927 1.497 -6.584 1.00 16.20 32 GLN B C 1
ATOM 1659 O O . GLN B 1 32 ? 59.005 0.752 -6.942 1.00 16.43 32 GLN B O 1
ATOM 1665 N N . ARG B 1 33 ? 60.458 1.515 -5.353 1.00 17.18 33 ARG B N 1
ATOM 1666 C CA . ARG B 1 33 ? 60.053 0.637 -4.252 1.00 17.90 33 ARG B CA 1
ATOM 1667 C C . ARG B 1 33 ? 59.698 1.445 -3.028 1.00 17.69 33 ARG B C 1
ATOM 1668 O O . ARG B 1 33 ? 60.249 2.542 -2.798 1.00 17.84 33 ARG B O 1
ATOM 1676 N N . VAL B 1 34 ? 58.799 0.878 -2.216 1.00 16.85 34 VAL B N 1
ATOM 1677 C CA . VAL B 1 34 ? 58.414 1.446 -0.943 1.00 14.29 34 VAL B CA 1
ATOM 1678 C C . VAL B 1 34 ? 58.192 0.287 0.035 1.00 14.60 34 VAL B C 1
ATOM 1679 O O . VAL B 1 34 ? 57.581 -0.741 -0.281 1.00 13.97 34 VAL B O 1
ATOM 1683 N N . SER B 1 35 ? 58.681 0.473 1.245 1.00 14.47 35 SER B N 1
ATOM 1684 C CA . SER B 1 35 ? 58.603 -0.552 2.274 1.00 14.97 35 SER B CA 1
ATOM 1685 C C . SER B 1 35 ? 57.396 -0.262 3.184 1.00 14.66 35 SER B C 1
ATOM 1686 O O . SER B 1 35 ? 56.832 0.827 3.134 1.00 15.48 35 SER B O 1
ATOM 1689 N N . SER B 1 36 ? 56.992 -1.247 3.981 1.00 15.39 36 SER B N 1
ATOM 1690 C CA . SER B 1 36 ? 55.968 -1.082 5.044 1.00 16.32 36 SER B CA 1
ATOM 1691 C C . SER B 1 36 ? 56.307 0.065 5.976 1.00 16.13 36 SER B C 1
ATOM 1692 O O . SER B 1 36 ? 55.432 0.794 6.377 1.00 16.83 36 SER B O 1
ATOM 1695 N N . ALA B 1 37 ? 57.582 0.143 6.412 1.00 16.43 37 ALA B N 1
ATOM 1696 C CA . ALA B 1 37 ? 58.041 1.213 7.296 1.00 15.14 37 ALA B CA 1
ATOM 1697 C C . ALA B 1 37 ? 57.845 2.597 6.699 1.00 14.70 37 ALA B C 1
ATOM 1698 O O . ALA B 1 37 ? 57.445 3.484 7.390 1.00 14.36 37 ALA B O 1
ATOM 1700 N N . GLU B 1 38 ? 58.078 2.772 5.401 1.00 16.22 38 GLU B N 1
ATOM 1701 C CA . GLU B 1 38 ? 57.853 4.068 4.756 1.00 17.13 38 GLU B CA 1
ATOM 1702 C C . GLU B 1 38 ? 56.381 4.404 4.633 1.00 17.47 38 GLU B C 1
ATOM 1703 O O . GLU B 1 38 ? 55.962 5.539 4.833 1.00 17.75 38 GLU B O 1
ATOM 1709 N N . LEU B 1 39 ? 55.596 3.395 4.283 1.00 18.14 39 LEU B N 1
ATOM 1710 C CA . LEU B 1 39 ? 54.168 3.519 4.276 1.00 17.65 39 LEU B CA 1
ATOM 1711 C C . LEU B 1 39 ? 53.652 3.878 5.678 1.00 18.70 39 LEU B C 1
ATOM 1712 O O . LEU B 1 39 ? 52.781 4.729 5.806 1.00 19.66 39 LEU B O 1
ATOM 1717 N N . SER B 1 40 ? 54.198 3.247 6.718 1.00 17.80 40 SER B N 1
ATOM 1718 C CA . SER B 1 40 ? 53.769 3.485 8.081 1.00 17.39 40 SER B CA 1
ATOM 1719 C C . SER B 1 40 ? 54.074 4.906 8.507 1.00 17.95 40 SER B C 1
ATOM 172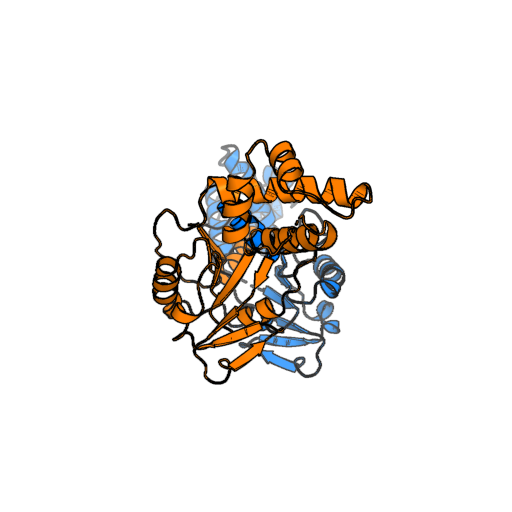0 O O . SER B 1 40 ? 53.289 5.477 9.240 1.00 17.55 40 SER B O 1
ATOM 1723 N N . ASP B 1 41 ? 55.243 5.423 8.099 1.00 17.97 41 ASP B N 1
ATOM 1724 C CA . ASP B 1 41 ? 55.656 6.792 8.432 1.00 18.93 41 ASP B CA 1
ATOM 1725 C C . ASP B 1 41 ? 54.753 7.792 7.749 1.00 19.34 41 ASP B C 1
ATOM 1726 O O . ASP B 1 41 ? 54.348 8.781 8.352 1.00 19.74 41 ASP B O 1
ATOM 1731 N N . ALA B 1 42 ? 54.407 7.501 6.501 1.00 19.76 42 ALA B N 1
ATOM 1732 C CA . ALA B 1 42 ? 53.580 8.405 5.710 1.00 20.44 42 ALA B CA 1
ATOM 1733 C C . ALA B 1 42 ? 52.179 8.587 6.302 1.00 20.32 42 ALA B C 1
ATOM 1734 O O . ALA B 1 42 ? 51.679 9.704 6.369 1.00 20.08 42 ALA B O 1
ATOM 1736 N N . VAL B 1 43 ? 51.559 7.498 6.738 1.00 21.87 43 VAL B N 1
ATOM 1737 C CA . VAL B 1 43 ? 50.191 7.559 7.308 1.00 22.44 43 VAL B CA 1
ATOM 1738 C C . VAL B 1 43 ? 50.121 7.494 8.853 1.00 22.65 43 VAL B C 1
ATOM 1739 O O . VAL B 1 43 ? 49.007 7.447 9.446 1.00 22.27 43 VAL B O 1
ATOM 1743 N N . LYS B 1 44 ? 51.304 7.544 9.494 1.00 21.93 44 LYS B N 1
ATOM 1744 C CA . LYS B 1 44 ? 51.433 7.556 10.971 1.00 22.93 44 LYS B CA 1
ATOM 1745 C C . LYS B 1 44 ? 50.839 6.307 11.651 1.00 22.41 44 LYS B C 1
ATOM 1746 O O . LYS B 1 44 ? 50.146 6.396 12.664 1.00 23.36 44 LYS B O 1
ATOM 1752 N N . VAL B 1 45 ? 51.080 5.145 11.067 1.00 22.05 45 VAL B N 1
ATOM 1753 C CA . VAL B 1 45 ? 50.676 3.872 11.677 1.00 21.60 45 VAL B CA 1
ATOM 1754 C C . VAL B 1 45 ? 51.920 2.982 11.841 1.00 20.78 45 VAL B C 1
ATOM 1755 O O . VAL B 1 45 ? 53.032 3.469 11.786 1.00 19.58 45 VAL B O 1
ATOM 1759 N N . ASP B 1 46 ? 51.721 1.700 12.106 1.00 21.35 46 ASP B N 1
ATOM 1760 C CA . ASP B 1 46 ? 52.813 0.754 12.249 1.00 20.44 46 ASP B CA 1
ATOM 1761 C C . ASP B 1 46 ? 52.682 -0.293 11.171 1.00 20.38 46 ASP B C 1
ATOM 1762 O O . ASP B 1 46 ? 51.645 -0.336 10.476 1.00 20.31 46 ASP B O 1
ATOM 1767 N N . SER B 1 47 ? 53.720 -1.120 11.004 1.00 19.39 47 SER B N 1
ATOM 1768 C CA . SER B 1 47 ? 53.755 -2.111 9.904 1.00 19.67 47 SER B CA 1
ATOM 1769 C C . SER B 1 47 ? 52.689 -3.185 9.926 1.00 18.31 47 SER B C 1
ATOM 1770 O O . SER B 1 47 ? 52.318 -3.675 8.884 1.00 19.55 47 SER B O 1
ATOM 1773 N N . ALA B 1 48 ? 52.259 -3.608 11.109 1.00 17.74 48 ALA B N 1
ATOM 1774 C CA . ALA B 1 48 ? 51.122 -4.522 11.220 1.00 17.83 48 ALA B CA 1
ATOM 1775 C C . ALA B 1 48 ? 49.787 -3.943 10.629 1.00 17.67 48 ALA B C 1
ATOM 1776 O O . ALA B 1 48 ? 49.017 -4.673 9.987 1.00 17.60 48 ALA B O 1
ATOM 1778 N N . THR B 1 49 ? 49.537 -2.652 10.867 1.00 17.39 49 THR B N 1
ATOM 1779 C CA . THR B 1 49 ? 48.407 -1.917 10.282 1.00 17.39 49 THR B CA 1
ATOM 1780 C C . THR B 1 49 ? 48.485 -1.915 8.729 1.00 17.67 49 THR B C 1
ATOM 1781 O O . THR B 1 49 ? 47.501 -2.177 8.051 1.00 18.57 49 THR B O 1
ATOM 1785 N N . ILE B 1 50 ? 49.656 -1.665 8.172 1.00 17.04 50 ILE B N 1
ATOM 1786 C CA . ILE B 1 50 ? 49.845 -1.776 6.726 1.00 17.27 50 ILE B CA 1
ATOM 1787 C C . ILE B 1 50 ? 49.449 -3.175 6.242 1.00 17.81 50 ILE B C 1
ATOM 1788 O O . ILE B 1 50 ? 48.706 -3.310 5.266 1.00 18.68 50 ILE B O 1
ATOM 1793 N N . ARG B 1 51 ? 49.996 -4.199 6.911 1.00 17.61 51 ARG B N 1
ATOM 1794 C CA . ARG B 1 51 ? 49.709 -5.589 6.613 1.00 17.33 51 ARG B CA 1
ATOM 1795 C C . ARG B 1 51 ? 48.208 -5.900 6.627 1.00 17.62 51 ARG B C 1
ATOM 1796 O O . ARG B 1 51 ? 47.679 -6.429 5.630 1.00 17.61 51 ARG B O 1
ATOM 1804 N N . ARG B 1 52 ? 47.533 -5.580 7.741 1.00 16.28 52 ARG B N 1
ATOM 1805 C CA . ARG B 1 52 ? 46.057 -5.736 7.827 1.00 16.15 52 ARG B CA 1
ATOM 1806 C C . ARG B 1 52 ? 45.256 -4.909 6.796 1.00 16.08 52 ARG B C 1
ATOM 1807 O O . ARG B 1 52 ? 44.441 -5.480 6.076 1.00 17.54 52 ARG B O 1
ATOM 1815 N N . ASP B 1 53 ? 45.490 -3.603 6.713 1.00 15.28 53 ASP B N 1
ATOM 1816 C CA . ASP B 1 53 ? 44.861 -2.741 5.689 1.00 15.82 53 ASP B CA 1
ATOM 1817 C C . ASP B 1 53 ? 45.006 -3.263 4.239 1.00 16.76 53 ASP B C 1
ATOM 1818 O O . ASP B 1 53 ? 44.061 -3.187 3.435 1.00 15.99 53 ASP B O 1
ATOM 1823 N N . PHE B 1 54 ? 46.223 -3.705 3.886 1.00 16.78 54 PHE B N 1
ATOM 1824 C CA . PHE B 1 54 ? 46.512 -4.194 2.523 1.00 17.29 54 PHE B CA 1
ATOM 1825 C C . PHE B 1 54 ? 45.825 -5.548 2.190 1.00 17.45 54 PHE B C 1
ATOM 1826 O O . PHE B 1 54 ? 45.579 -5.836 1.025 1.00 18.05 54 PHE B O 1
ATOM 1834 N N . SER B 1 55 ? 45.541 -6.382 3.195 1.00 16.92 55 SER B N 1
ATOM 1835 C CA . SER B 1 55 ? 44.664 -7.541 3.012 1.00 16.04 55 SER B CA 1
ATOM 1836 C C . SER B 1 55 ? 43.198 -7.113 2.865 1.00 15.80 55 SER B C 1
ATOM 1837 O O . SER B 1 55 ? 42.486 -7.654 2.021 1.00 15.79 55 SER B O 1
ATOM 1840 N N . TYR B 1 56 ? 42.732 -6.153 3.672 1.00 15.35 56 TYR B N 1
ATOM 1841 C CA . TYR B 1 56 ? 41.440 -5.523 3.382 1.00 16.65 56 TYR B CA 1
ATOM 1842 C C . TYR B 1 56 ? 41.308 -4.951 1.960 1.00 18.27 56 TYR B C 1
ATOM 1843 O O . TYR B 1 56 ? 40.253 -5.100 1.328 1.00 19.45 56 TYR B O 1
ATOM 1852 N N . PHE B 1 57 ? 42.336 -4.252 1.492 1.00 18.91 57 PHE B N 1
ATOM 1853 C CA . PHE B 1 57 ? 42.309 -3.671 0.159 1.00 21.11 57 PHE B CA 1
ATOM 1854 C C . PHE B 1 57 ? 42.478 -4.693 -0.964 1.00 22.52 57 PHE B C 1
ATOM 1855 O O . PHE B 1 57 ? 42.008 -4.455 -2.050 1.00 23.23 57 PHE B O 1
ATOM 1863 N N . GLY B 1 58 ? 43.157 -5.806 -0.715 1.00 24.64 58 GLY B N 1
ATOM 1864 C CA . GLY B 1 58 ? 43.399 -6.806 -1.746 1.00 27.74 58 GLY B CA 1
ATOM 1865 C C . GLY B 1 58 ? 44.685 -6.579 -2.517 1.00 30.44 58 GLY B C 1
ATOM 1866 O O . GLY B 1 58 ? 44.822 -7.039 -3.656 1.00 30.86 58 GLY B O 1
ATOM 1867 N N . ALA B 1 59 ? 45.619 -5.862 -1.896 1.00 32.22 59 ALA B N 1
ATOM 1868 C CA . ALA B 1 59 ? 46.885 -5.505 -2.498 1.00 35.67 59 ALA B CA 1
ATOM 1869 C C . ALA B 1 59 ? 47.881 -6.656 -2.379 1.00 38.21 59 ALA B C 1
ATOM 1870 O O . ALA B 1 59 ? 47.823 -7.435 -1.422 1.00 38.72 59 ALA B O 1
ATOM 1872 N N . LEU B 1 60 ? 48.804 -6.744 -3.333 1.00 41.42 60 LEU B N 1
ATOM 1873 C CA . LEU B 1 60 ? 49.839 -7.799 -3.328 1.00 44.57 60 LEU B CA 1
ATOM 1874 C C . LEU B 1 60 ? 51.242 -7.209 -3.188 1.00 46.14 60 LEU B C 1
ATOM 1875 O O . LEU B 1 60 ? 51.577 -6.222 -3.859 1.00 45.98 60 LEU B O 1
ATOM 1880 N N . GLY B 1 61 ? 52.069 -7.826 -2.335 1.00 48.46 61 GLY B N 1
ATOM 1881 C CA . GLY B 1 61 ? 53.424 -7.312 -2.069 1.00 50.10 61 GLY B CA 1
ATOM 1882 C C . GLY B 1 61 ? 54.588 -8.282 -2.024 1.00 51.67 61 GLY B C 1
ATOM 1883 O O . GLY B 1 61 ? 54.631 -9.238 -2.807 1.00 51.98 61 GLY B O 1
ATOM 1884 N N . LYS B 1 62 ? 55.531 -8.011 -1.104 1.00 52.90 62 LYS B N 1
ATOM 1885 C CA . LYS B 1 62 ? 56.826 -8.72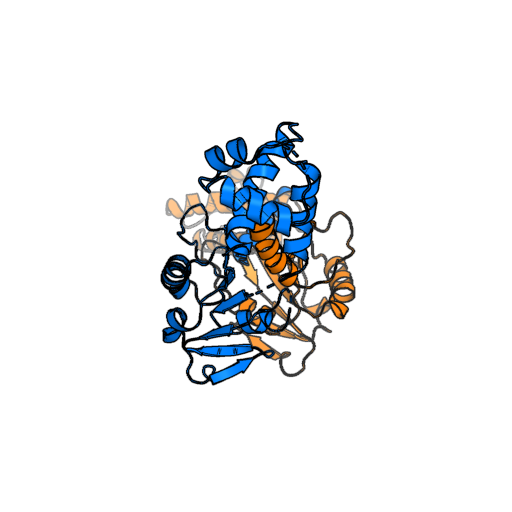5 -0.976 1.00 53.67 62 LYS B CA 1
ATOM 1886 C C . LYS B 1 62 ? 57.752 -7.956 -0.015 1.00 53.72 62 LYS B C 1
ATOM 1887 O O . LYS B 1 62 ? 58.944 -8.273 0.153 1.00 53.60 62 LYS B O 1
ATOM 1893 N N . GLY B 1 66 ? 59.361 -5.293 -0.088 1.00 26.00 66 GLY B N 1
ATOM 1894 C CA . GLY B 1 66 ? 58.446 -4.150 -0.090 1.00 24.98 66 GLY B CA 1
ATOM 1895 C C . GLY B 1 66 ? 57.498 -4.179 -1.266 1.00 23.96 66 GLY B C 1
ATOM 1896 O O . GLY B 1 66 ? 57.129 -5.235 -1.727 1.00 25.52 66 GLY B O 1
ATOM 1897 N N . TYR B 1 67 ? 57.125 -3.014 -1.771 1.00 22.77 67 TYR B N 1
ATOM 1898 C CA . TYR B 1 67 ? 56.075 -2.906 -2.772 1.00 21.48 67 TYR B CA 1
ATOM 1899 C C . TYR B 1 67 ? 56.567 -2.133 -3.973 1.00 19.94 67 TYR B C 1
ATOM 1900 O O . TYR B 1 67 ? 57.405 -1.238 -3.835 1.00 19.63 67 TYR B O 1
ATOM 1909 N N . ASN B 1 68 ? 56.021 -2.458 -5.133 1.00 18.52 68 ASN B N 1
ATOM 1910 C CA . ASN B 1 68 ? 56.340 -1.714 -6.339 1.00 19.03 68 ASN B CA 1
ATOM 1911 C C . ASN B 1 68 ? 55.468 -0.426 -6.345 1.00 18.71 68 ASN B C 1
ATOM 1912 O O . ASN B 1 68 ? 54.249 -0.485 -6.188 1.00 17.76 68 ASN B O 1
ATOM 1917 N N . VAL B 1 69 ? 56.120 0.739 -6.442 1.00 18.81 69 VAL B N 1
ATOM 1918 C CA . VAL B 1 69 ? 55.416 2.023 -6.389 1.00 18.29 69 VAL B CA 1
ATOM 1919 C C . VAL B 1 69 ? 54.370 2.139 -7.520 1.00 19.49 69 VAL B C 1
ATOM 1920 O O . VAL B 1 69 ? 53.247 2.551 -7.290 1.00 18.91 69 VAL B O 1
ATOM 1924 N N . ASP B 1 70 ? 54.754 1.736 -8.730 1.00 20.62 70 ASP B N 1
ATOM 1925 C CA . ASP B 1 70 ? 53.879 1.810 -9.872 1.00 22.02 70 ASP B CA 1
ATOM 1926 C C . ASP B 1 70 ? 52.654 0.909 -9.738 1.00 21.87 70 ASP B C 1
ATOM 1927 O O . ASP B 1 70 ? 51.543 1.342 -10.053 1.00 21.74 70 ASP B O 1
ATOM 1932 N N . TYR B 1 71 ? 52.856 -0.325 -9.272 1.00 21.33 71 TYR B N 1
ATOM 1933 C CA . TYR B 1 71 ? 51.737 -1.242 -9.001 1.00 22.04 71 TYR B CA 1
ATOM 1934 C C . TYR B 1 71 ? 50.744 -0.663 -7.957 1.00 21.82 71 TYR B C 1
ATOM 1935 O O . TYR B 1 71 ? 49.568 -0.545 -8.239 1.00 21.64 71 TYR B O 1
ATOM 1944 N N . LEU B 1 72 ? 51.238 -0.311 -6.764 1.00 21.89 72 LEU B N 1
ATOM 1945 C CA . LEU B 1 72 ? 50.419 0.228 -5.684 1.00 21.69 72 LEU B CA 1
ATOM 1946 C C . LEU B 1 72 ? 49.710 1.546 -6.045 1.00 21.53 72 LEU B C 1
ATOM 1947 O O . LEU B 1 72 ? 48.595 1.794 -5.617 1.00 20.89 72 LEU B O 1
ATOM 1952 N N . LEU B 1 73 ? 50.378 2.411 -6.796 1.00 21.94 73 LEU B N 1
ATOM 1953 C CA . LEU B 1 73 ? 49.745 3.646 -7.241 1.00 21.58 73 LEU B CA 1
ATOM 1954 C C . LEU B 1 73 ? 48.533 3.346 -8.145 1.00 21.14 73 LEU B C 1
ATOM 1955 O O . LEU B 1 73 ? 47.435 3.847 -7.884 1.00 20.69 73 LEU B O 1
ATOM 1960 N N . SER B 1 74 ? 48.728 2.508 -9.169 1.00 21.05 74 SER B N 1
ATOM 1961 C CA . SER B 1 74 ? 47.620 2.114 -10.045 1.00 21.81 74 SER B CA 1
ATOM 1962 C C . SER B 1 74 ? 46.522 1.407 -9.277 1.00 21.05 74 SER B C 1
ATOM 1963 O O . SER B 1 74 ? 45.349 1.695 -9.496 1.00 21.37 74 SER B O 1
ATOM 1966 N N . PHE B 1 75 ? 46.909 0.496 -8.382 1.00 20.84 75 PHE B N 1
ATOM 1967 C CA . PHE B 1 75 ? 45.957 -0.274 -7.571 1.00 20.55 75 PHE B CA 1
ATOM 1968 C C . PHE B 1 75 ? 45.105 0.632 -6.689 1.00 20.44 75 PHE B C 1
ATOM 1969 O O . PHE B 1 75 ? 43.864 0.490 -6.656 1.00 19.11 75 PHE B O 1
ATOM 1977 N N . PHE B 1 76 ? 45.750 1.586 -6.011 1.00 20.46 76 PHE B N 1
ATOM 1978 C CA . PHE B 1 76 ? 45.020 2.478 -5.118 1.00 22.20 76 PHE B CA 1
ATOM 1979 C C . PHE B 1 76 ? 44.161 3.473 -5.903 1.00 22.40 76 PHE B C 1
ATOM 1980 O O . PHE B 1 76 ? 43.070 3.810 -5.455 1.00 21.91 76 PHE B O 1
ATOM 1988 N N . ARG B 1 77 ? 44.670 3.902 -7.067 1.00 22.52 77 ARG B N 1
ATOM 1989 C CA . ARG B 1 77 ? 43.935 4.707 -8.047 1.00 22.89 77 ARG B CA 1
ATOM 1990 C C . ARG B 1 77 ? 42.643 4.011 -8.507 1.00 22.95 77 ARG B C 1
ATOM 1991 O O . ARG B 1 77 ? 41.568 4.610 -8.459 1.00 21.97 77 ARG B O 1
ATOM 1999 N N . LYS B 1 78 ? 42.769 2.762 -8.963 1.00 22.87 78 LYS B N 1
ATOM 2000 C CA . LYS B 1 78 ? 41.622 1.935 -9.371 1.00 24.33 78 LYS B CA 1
ATOM 2001 C C . LYS B 1 78 ? 40.544 1.868 -8.275 1.00 23.56 78 LYS B C 1
ATOM 2002 O O . LYS B 1 78 ? 39.359 2.116 -8.526 1.00 23.45 78 LYS B O 1
ATOM 2008 N N . THR B 1 79 ? 40.994 1.553 -7.064 1.00 23.72 79 THR B N 1
ATOM 2009 C CA . THR B 1 79 ? 40.191 1.425 -5.851 1.00 24.09 79 THR B CA 1
ATOM 2010 C C . THR B 1 79 ? 39.472 2.711 -5.415 1.00 25.28 79 THR B C 1
ATOM 2011 O O . THR B 1 79 ? 38.306 2.649 -5.037 1.00 26.45 79 THR B O 1
ATOM 2015 N N . LEU B 1 80 ? 40.137 3.865 -5.493 1.00 25.63 80 LEU B N 1
ATOM 2016 C CA . LEU B 1 80 ? 39.493 5.140 -5.172 1.00 26.07 80 LEU B CA 1
ATOM 2017 C C . LEU B 1 80 ? 38.512 5.576 -6.248 1.00 26.02 80 LEU B C 1
ATOM 2018 O O . LEU B 1 80 ? 37.470 6.113 -5.934 1.00 25.52 80 LEU B O 1
ATOM 2023 N N . ASP B 1 81 ? 38.874 5.363 -7.516 1.00 27.11 81 ASP B N 1
ATOM 2024 C CA . ASP B 1 81 ? 37.973 5.539 -8.665 1.00 28.08 81 ASP B CA 1
ATOM 2025 C C . ASP B 1 81 ? 36.712 4.681 -8.511 1.00 29.24 81 ASP B C 1
ATOM 2026 O O . ASP B 1 81 ? 35.602 5.181 -8.710 1.00 29.73 81 ASP B O 1
ATOM 2031 N N . GLN B 1 82 ? 36.892 3.395 -8.181 1.00 30.63 82 GLN B N 1
ATOM 2032 C CA . GLN B 1 82 ? 35.788 2.478 -7.848 1.00 32.05 82 GLN B CA 1
ATOM 2033 C C . GLN B 1 82 ? 34.913 3.108 -6.755 1.00 32.44 82 GLN B C 1
ATOM 2034 O O . GLN B 1 82 ? 33.720 3.299 -6.950 1.00 31.95 82 GLN B O 1
ATOM 2040 N N . ASP B 1 83 ? 35.552 3.477 -5.639 1.00 33.23 83 ASP B N 1
ATOM 2041 C CA A ASP B 1 83 ? 34.857 4.062 -4.484 0.50 33.38 83 ASP B CA 1
ATOM 2042 C CA B ASP B 1 83 ? 34.883 4.071 -4.473 0.50 33.41 83 ASP B CA 1
ATOM 2043 C C . ASP B 1 83 ? 34.172 5.393 -4.792 1.00 33.32 83 ASP B C 1
ATOM 2044 O O . ASP B 1 83 ? 33.118 5.684 -4.232 1.00 33.67 83 ASP B O 1
ATOM 2053 N N . GLU B 1 84 ? 34.751 6.187 -5.697 1.00 33.33 84 GLU B N 1
ATOM 2054 C CA . GLU B 1 84 ? 34.248 7.538 -6.003 1.00 33.27 84 GLU B CA 1
ATOM 2055 C C . GLU B 1 84 ? 33.224 7.651 -7.141 1.00 32.81 84 GLU B C 1
ATOM 2056 O O . GLU B 1 84 ? 32.509 8.659 -7.239 1.00 32.56 84 GLU B O 1
ATOM 2062 N N . MET B 1 85 ? 33.150 6.623 -7.988 1.00 31.97 85 MET B N 1
ATOM 2063 C CA . MET B 1 85 ? 32.233 6.604 -9.127 1.00 30.70 85 MET B CA 1
ATOM 2064 C C . MET B 1 85 ? 30.805 6.464 -8.646 1.00 29.78 85 MET B C 1
ATOM 2065 O O . MET B 1 85 ? 30.532 5.819 -7.637 1.00 29.18 85 MET B O 1
ATOM 2070 N N . THR B 1 86 ? 29.896 7.096 -9.373 1.00 28.52 86 THR B N 1
ATOM 2071 C CA . THR B 1 86 ? 28.484 6.918 -9.119 1.00 27.97 86 THR B CA 1
ATOM 2072 C C . THR B 1 86 ? 27.870 6.093 -10.248 1.00 27.22 86 THR B C 1
ATOM 2073 O O . THR B 1 86 ? 27.692 6.574 -11.370 1.00 26.11 86 THR B O 1
ATOM 2077 N N . ASP B 1 87 ? 27.612 4.828 -9.929 1.00 27.34 87 ASP B N 1
ATOM 2078 C CA . ASP B 1 87 ? 26.902 3.918 -10.809 1.00 28.08 87 ASP B CA 1
ATOM 2079 C C . ASP B 1 87 ? 25.398 4.091 -10.618 1.00 27.94 87 ASP B C 1
ATOM 2080 O O . ASP B 1 87 ? 24.879 4.067 -9.484 1.00 27.99 87 ASP B O 1
ATOM 2085 N N . VAL B 1 88 ? 24.709 4.299 -11.734 1.00 27.87 88 VAL B N 1
ATOM 2086 C CA . VAL B 1 88 ? 23.260 4.544 -11.736 1.00 27.72 88 VAL B CA 1
ATOM 2087 C C . VAL B 1 88 ? 22.540 3.351 -12.393 1.00 28.10 88 VAL B C 1
ATOM 2088 O O . VAL B 1 88 ? 23.036 2.816 -13.384 1.00 27.61 88 VAL B O 1
ATOM 2092 N N . ILE B 1 89 ? 21.402 2.919 -11.831 1.00 28.87 89 ILE B N 1
ATOM 2093 C CA . ILE B 1 89 ? 20.536 1.947 -12.540 1.00 30.55 89 ILE B CA 1
ATOM 2094 C C . ILE B 1 89 ? 19.373 2.602 -13.286 1.00 30.01 89 ILE B C 1
ATOM 2095 O O . ILE B 1 89 ? 18.781 3.556 -12.808 1.00 30.54 89 ILE B O 1
ATOM 2100 N N . LEU B 1 90 ? 19.019 2.051 -14.436 1.00 29.65 90 LEU B N 1
ATOM 2101 C CA . LEU B 1 90 ? 17.823 2.492 -15.109 1.00 29.10 90 LEU B CA 1
ATOM 2102 C C . LEU B 1 90 ? 16.762 1.389 -15.154 1.00 29.20 90 LEU B C 1
ATOM 2103 O O . LEU B 1 90 ? 17.039 0.234 -15.505 1.00 28.72 90 LEU B O 1
ATOM 2108 N N . ILE B 1 91 ? 15.542 1.755 -14.777 1.00 28.91 91 ILE B N 1
ATOM 2109 C CA . ILE B 1 91 ? 14.409 0.839 -14.893 1.00 29.04 91 ILE B CA 1
ATOM 2110 C C . ILE B 1 91 ? 13.459 1.386 -15.937 1.00 28.52 91 ILE B C 1
ATOM 2111 O O . ILE B 1 91 ? 12.974 2.512 -15.797 1.00 28.33 91 ILE B O 1
ATOM 2116 N N . GLY B 1 92 ? 13.211 0.583 -16.971 1.00 28.50 92 GLY B N 1
ATOM 2117 C CA . GLY B 1 92 ? 12.267 0.910 -18.038 1.00 28.79 92 GLY B CA 1
ATOM 2118 C C . GLY B 1 92 ? 12.990 1.370 -19.293 1.00 29.30 92 GLY B C 1
ATOM 2119 O O . GLY B 1 92 ? 13.438 2.527 -19.368 1.00 29.87 92 GLY B O 1
ATOM 2120 N N . VAL B 1 93 ? 13.123 0.477 -20.273 1.00 29.10 93 VAL B N 1
ATOM 2121 C CA . VAL B 1 93 ? 13.936 0.771 -21.472 1.00 29.36 93 VAL B CA 1
ATOM 2122 C C . VAL B 1 93 ? 13.060 1.052 -22.711 1.00 29.92 93 VAL B C 1
ATOM 2123 O O . VAL B 1 93 ? 13.227 0.454 -23.772 1.00 30.38 93 VAL B O 1
ATOM 2127 N N . GLY B 1 94 ? 12.113 1.975 -22.547 1.00 30.84 94 GLY B N 1
ATOM 2128 C CA . GLY B 1 94 ? 11.287 2.461 -23.645 1.00 30.70 94 GLY B CA 1
ATOM 2129 C C . GLY B 1 94 ? 11.952 3.664 -24.265 1.00 30.66 94 GLY B C 1
ATOM 2130 O O . GLY B 1 94 ? 13.170 3.797 -24.177 1.00 31.10 94 GLY B O 1
ATOM 2131 N N . ASN B 1 95 ? 11.157 4.543 -24.879 1.00 30.54 95 ASN B N 1
ATOM 2132 C CA . ASN B 1 95 ? 11.662 5.743 -25.564 1.00 29.92 95 ASN B CA 1
ATOM 2133 C C . ASN B 1 95 ? 12.577 6.608 -24.681 1.00 30.22 95 ASN B C 1
ATOM 2134 O O . ASN B 1 95 ? 13.730 6.830 -25.025 1.00 30.46 95 ASN B O 1
ATOM 2139 N N . LEU B 1 96 ? 12.065 7.073 -23.539 1.00 30.14 96 LEU B N 1
ATOM 2140 C CA . LEU B 1 96 ? 12.839 7.892 -22.602 1.00 30.04 96 LEU B CA 1
ATOM 2141 C C . LEU B 1 96 ? 14.049 7.128 -22.030 1.00 29.96 96 LEU B C 1
ATOM 2142 O O . LEU B 1 96 ? 15.185 7.605 -22.097 1.00 29.46 96 LEU B O 1
ATOM 2147 N N . GLY B 1 97 ? 13.798 5.936 -21.484 1.00 29.45 97 GLY B N 1
ATOM 2148 C CA . GLY B 1 97 ? 14.869 5.041 -21.063 1.00 29.18 97 GLY B CA 1
ATOM 2149 C C . GLY B 1 97 ? 15.975 4.809 -22.083 1.00 29.12 97 GLY B C 1
ATOM 2150 O O . GLY B 1 97 ? 17.142 4.837 -21.722 1.00 29.59 97 GLY B O 1
ATOM 2151 N N . THR B 1 98 ? 15.660 4.582 -23.359 1.00 29.52 98 THR B N 1
ATOM 2152 C CA . THR B 1 98 ? 16.769 4.294 -24.297 1.00 29.63 98 THR B CA 1
ATOM 2153 C C . THR B 1 98 ? 17.535 5.538 -24.738 1.00 29.16 98 THR B C 1
ATOM 2154 O O . THR B 1 98 ? 18.717 5.441 -25.064 1.00 29.24 98 THR B O 1
ATOM 2158 N N . ALA B 1 99 ? 16.871 6.699 -24.734 1.00 28.61 99 ALA B N 1
ATOM 2159 C CA . ALA B 1 99 ? 17.557 7.970 -24.959 1.00 28.29 99 ALA B CA 1
ATOM 2160 C C . ALA B 1 99 ? 18.592 8.180 -23.859 1.00 28.06 99 ALA B C 1
ATOM 2161 O O . ALA B 1 99 ? 19.723 8.603 -24.147 1.00 28.29 99 ALA B O 1
ATOM 2163 N N . PHE B 1 100 ? 18.203 7.842 -22.623 1.00 27.16 100 PHE B N 1
ATOM 2164 C CA . PHE B 1 100 ? 19.068 7.981 -21.456 1.00 27.18 100 PHE B CA 1
ATOM 2165 C C . PHE B 1 100 ? 20.284 7.047 -21.498 1.00 26.93 100 PHE B C 1
ATOM 2166 O O . PHE B 1 100 ? 21.375 7.454 -21.107 1.00 26.25 100 PHE B O 1
ATOM 2174 N N . LEU B 1 101 ? 20.070 5.808 -21.954 1.00 26.31 101 LEU B N 1
ATOM 2175 C CA . LEU B 1 101 ? 21.154 4.863 -22.272 1.00 26.15 101 LEU B CA 1
ATOM 2176 C C . LEU B 1 101 ? 22.048 5.310 -23.406 1.00 26.42 101 LEU B C 1
ATOM 2177 O O . LEU B 1 101 ? 23.175 4.861 -23.505 1.00 26.95 101 LEU B O 1
ATOM 2182 N N . HIS B 1 102 ? 21.567 6.218 -24.245 1.00 27.24 102 HIS B N 1
ATOM 2183 C CA . HIS B 1 102 ? 22.422 6.810 -25.284 1.00 27.72 102 HIS B CA 1
ATOM 2184 C C . HIS B 1 102 ? 23.078 8.114 -24.827 1.00 27.36 102 HIS B C 1
ATOM 2185 O O . HIS B 1 102 ? 23.870 8.711 -25.572 1.00 26.65 102 HIS B O 1
ATOM 2192 N N . TYR B 1 103 ? 22.773 8.518 -23.589 1.00 26.93 103 TYR B N 1
ATOM 2193 C CA . TYR B 1 103 ? 23.377 9.708 -22.994 1.00 27.70 103 TYR B CA 1
ATOM 2194 C C . TYR B 1 103 ? 24.902 9.607 -22.903 1.00 28.71 103 TYR B C 1
ATOM 2195 O O . TYR B 1 103 ? 25.457 8.614 -22.403 1.00 27.86 103 TYR B O 1
ATOM 2204 N N . ASN B 1 104 ?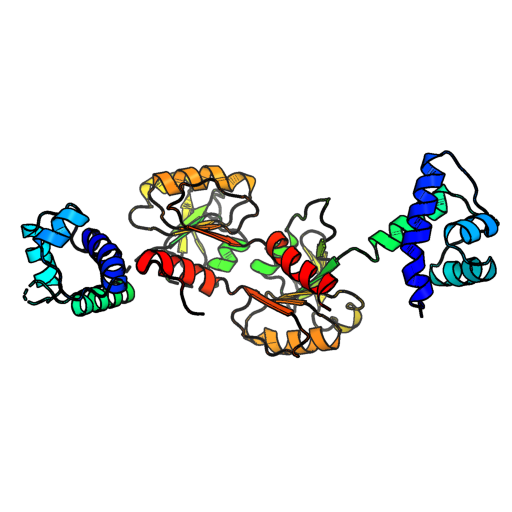 25.563 10.648 -23.409 1.00 30.32 104 ASN B N 1
ATOM 2205 C CA . ASN B 1 104 ? 27.011 10.723 -23.391 1.00 32.26 104 ASN B CA 1
ATOM 2206 C C . ASN B 1 104 ? 27.492 11.583 -22.226 1.00 32.96 104 ASN B C 1
ATOM 2207 O O . ASN B 1 104 ? 27.509 12.812 -22.318 1.00 32.97 104 ASN B O 1
ATOM 2212 N N . PHE B 1 105 ? 27.852 10.923 -21.127 1.00 33.80 105 PHE B N 1
ATOM 2213 C CA . PHE B 1 105 ? 28.425 11.587 -19.967 1.00 34.79 105 PHE B CA 1
ATOM 2214 C C . PHE B 1 105 ? 29.871 12.027 -20.246 1.00 36.40 105 PHE B C 1
ATOM 2215 O O . PHE B 1 105 ? 30.649 11.288 -20.860 1.00 36.45 105 PHE B O 1
ATOM 2223 N N . THR B 1 106 ? 30.217 13.237 -19.809 1.00 38.12 106 THR B N 1
ATOM 2224 C CA . THR B 1 106 ? 31.561 13.802 -19.996 1.00 40.02 106 THR B CA 1
ATOM 2225 C C . THR B 1 106 ? 32.610 13.023 -19.206 1.00 41.13 106 THR B C 1
ATOM 2226 O O . THR B 1 106 ? 32.265 12.304 -18.259 1.00 41.61 106 THR B O 1
ATOM 2230 N N . LYS B 1 107 ? 33.879 13.175 -19.598 1.00 42.21 107 LYS B N 1
ATOM 2231 C CA . LYS B 1 107 ? 34.995 12.477 -18.958 1.00 43.61 107 LYS B CA 1
ATOM 2232 C C . LYS B 1 107 ? 35.137 12.819 -17.476 1.00 44.35 107 LYS B C 1
ATOM 2233 O O . LYS B 1 107 ? 35.238 11.921 -16.633 1.00 45.01 107 LYS B O 1
ATOM 2239 N N . ASN B 1 108 ? 35.138 14.117 -17.173 1.00 44.53 108 ASN B N 1
ATOM 2240 C CA . ASN B 1 108 ? 35.402 14.616 -15.830 1.00 44.90 108 ASN B CA 1
ATOM 2241 C C . ASN B 1 108 ? 34.339 14.160 -14.838 1.00 44.73 108 ASN B C 1
ATOM 2242 O O . ASN B 1 108 ? 34.436 14.417 -13.633 1.00 45.11 108 ASN B O 1
ATOM 2247 N N . ASN B 1 109 ? 33.344 13.454 -15.366 1.00 44.18 109 ASN B N 1
ATOM 2248 C CA . ASN B 1 109 ? 32.095 13.170 -14.675 1.00 43.18 109 ASN B CA 1
ATOM 2249 C C . ASN B 1 109 ? 31.982 11.687 -14.341 1.00 42.12 109 ASN B C 1
ATOM 2250 O O . ASN B 1 109 ? 31.512 10.901 -15.170 1.00 42.49 109 ASN B O 1
ATOM 2255 N N . ASN B 1 110 ? 32.400 11.297 -13.141 1.00 40.13 110 ASN B N 1
ATOM 2256 C CA . ASN B 1 110 ? 32.324 9.888 -12.768 1.00 38.69 110 ASN B CA 1
ATOM 2257 C C . ASN B 1 110 ? 30.912 9.430 -12.382 1.00 37.16 110 ASN B C 1
ATOM 2258 O O . ASN B 1 110 ? 30.653 8.953 -11.265 1.00 36.99 110 ASN B O 1
ATOM 2263 N N . THR B 1 111 ? 30.017 9.597 -13.353 1.00 35.15 111 THR B N 1
ATOM 2264 C CA . THR B 1 111 ? 28.673 9.059 -13.335 1.00 33.37 111 THR B CA 1
ATOM 2265 C C . THR B 1 111 ? 28.512 8.218 -14.606 1.00 31.99 111 THR B C 1
ATOM 2266 O O . THR B 1 111 ? 28.998 8.582 -15.680 1.00 31.82 111 THR B O 1
ATOM 2270 N N . LYS B 1 112 ? 27.861 7.076 -14.474 1.00 30.35 112 LYS B N 1
ATOM 2271 C CA . LYS B 1 112 ? 27.462 6.295 -15.643 1.00 29.18 112 LYS B CA 1
ATOM 2272 C C . LYS B 1 112 ? 26.294 5.436 -15.230 1.00 27.93 112 LYS B C 1
ATOM 2273 O O . LYS B 1 112 ? 26.179 5.068 -14.063 1.00 27.51 112 LYS B O 1
ATOM 2279 N N . ILE B 1 113 ? 25.429 5.132 -16.187 1.00 27.47 113 ILE B N 1
ATOM 2280 C CA . ILE B 1 113 ? 24.416 4.093 -16.010 1.00 26.35 113 ILE B CA 1
ATOM 2281 C C . ILE B 1 113 ? 25.065 2.734 -16.311 1.00 26.74 113 ILE B C 1
ATOM 2282 O O . ILE B 1 113 ? 25.394 2.422 -17.451 1.00 26.38 113 ILE B O 1
ATOM 2287 N N . SER B 1 114 ? 25.268 1.941 -15.267 1.00 27.22 114 SER B N 1
ATOM 2288 C CA . SER B 1 114 ? 25.961 0.655 -15.382 1.00 27.45 114 SER B CA 1
ATOM 2289 C C . SER B 1 114 ? 25.064 -0.493 -15.834 1.00 28.28 114 SER B C 1
ATOM 2290 O O . SER B 1 114 ? 25.540 -1.441 -16.467 1.00 29.16 114 SER B O 1
ATOM 2293 N N . MET B 1 115 ? 23.777 -0.426 -15.482 1.00 28.93 115 MET B N 1
ATOM 2294 C CA . MET B 1 115 ? 22.821 -1.474 -15.835 1.00 29.30 115 MET B CA 1
ATOM 2295 C C . MET B 1 115 ? 21.394 -0.941 -16.010 1.00 28.60 115 MET B C 1
ATOM 2296 O O . MET B 1 115 ? 21.039 0.115 -15.492 1.00 28.44 115 MET B O 1
ATOM 2301 N N . ALA B 1 116 ? 20.593 -1.687 -16.758 1.00 28.30 116 ALA B N 1
ATOM 2302 C CA . ALA B 1 116 ? 19.207 -1.339 -16.975 1.00 27.95 116 ALA B CA 1
ATOM 2303 C C . ALA B 1 116 ? 18.295 -2.540 -16.768 1.00 28.33 116 ALA B C 1
ATOM 2304 O O . ALA B 1 116 ? 18.730 -3.708 -16.896 1.00 28.15 116 ALA B O 1
ATOM 2306 N N . PHE B 1 117 ? 17.034 -2.249 -16.435 1.00 28.26 117 PHE B N 1
ATOM 2307 C CA . PHE B 1 117 ? 16.029 -3.282 -16.220 1.00 28.18 117 PHE B CA 1
ATOM 2308 C C . PHE B 1 117 ? 14.728 -3.035 -16.998 1.00 28.81 117 PHE B C 1
ATOM 2309 O O . PHE B 1 117 ? 14.238 -1.893 -17.101 1.00 28.65 117 PHE B O 1
ATOM 2317 N N . ASP B 1 118 ? 14.196 -4.111 -17.572 1.00 28.89 118 ASP B N 1
ATOM 2318 C CA . ASP B 1 118 ? 12.900 -4.060 -18.237 1.00 30.10 118 ASP B CA 1
ATOM 2319 C C . ASP B 1 118 ? 12.074 -5.331 -17.971 1.00 30.86 118 ASP B C 1
ATOM 2320 O O . ASP B 1 118 ? 12.549 -6.265 -17.310 1.00 31.53 118 ASP B O 1
ATOM 2325 N N . ILE B 1 119 ? 10.834 -5.355 -18.453 1.00 32.11 119 ILE B N 1
ATOM 2326 C CA . ILE B 1 119 ? 10.011 -6.582 -18.405 1.00 33.29 119 ILE B CA 1
ATOM 2327 C C . ILE B 1 119 ? 9.704 -7.194 -19.791 1.00 33.68 119 ILE B C 1
ATOM 2328 O O . ILE B 1 119 ? 9.206 -8.316 -19.877 1.00 33.55 119 ILE B O 1
ATOM 2333 N N . ASN B 1 120 ? 10.025 -6.459 -20.856 1.00 34.53 120 ASN B N 1
ATOM 2334 C CA . ASN B 1 120 ? 9.825 -6.900 -22.252 1.00 35.62 120 ASN B CA 1
ATOM 2335 C C . ASN B 1 120 ? 10.922 -7.865 -22.710 1.00 35.90 120 ASN B C 1
ATOM 2336 O O . ASN B 1 120 ? 12.092 -7.485 -22.748 1.00 36.15 120 ASN B O 1
ATOM 2341 N N . GLU B 1 121 ? 10.532 -9.089 -23.081 1.00 36.20 121 GLU B N 1
ATOM 2342 C CA . GLU B 1 121 ? 11.479 -10.182 -23.391 1.00 36.97 121 GLU B CA 1
ATOM 2343 C C . GLU B 1 121 ? 12.515 -9.806 -24.451 1.00 37.22 121 GLU B C 1
ATOM 2344 O O . GLU B 1 121 ? 13.644 -10.308 -24.440 1.00 37.16 121 GLU B O 1
ATOM 2350 N N . SER B 1 122 ? 12.115 -8.928 -25.366 1.00 37.87 122 SER B N 1
ATOM 2351 C CA . SER B 1 122 ? 12.989 -8.464 -26.438 1.00 38.44 122 SER B CA 1
ATOM 2352 C C . SER B 1 122 ? 13.857 -7.253 -26.036 1.00 38.65 122 SER B C 1
ATOM 2353 O O . SER B 1 122 ? 14.878 -6.979 -26.676 1.00 39.07 122 SER B O 1
ATOM 2356 N N . LYS B 1 123 ? 13.462 -6.535 -24.981 1.00 38.35 123 LYS B N 1
ATOM 2357 C CA . LYS B 1 123 ? 14.396 -5.643 -24.301 1.00 38.00 123 LYS B CA 1
ATOM 2358 C C . LYS B 1 123 ? 15.403 -6.530 -23.567 1.00 37.69 123 LYS B C 1
ATOM 2359 O O . LYS B 1 123 ? 16.588 -6.548 -23.908 1.00 37.61 123 LYS B O 1
ATOM 2365 N N . ILE B 1 124 ? 14.916 -7.294 -22.585 1.00 37.04 124 ILE B N 1
ATOM 2366 C CA . ILE B 1 124 ? 15.751 -8.221 -21.820 1.00 36.50 124 ILE B CA 1
ATOM 2367 C C . ILE B 1 124 ? 16.742 -8.994 -22.716 1.00 36.96 124 ILE B C 1
ATOM 2368 O O . ILE B 1 124 ? 16.352 -9.671 -23.684 1.00 36.82 124 ILE B O 1
ATOM 2373 N N . GLY B 1 125 ? 18.025 -8.871 -22.389 1.00 37.27 125 GLY B N 1
ATOM 2374 C CA . GLY B 1 125 ? 19.080 -9.587 -23.103 1.00 38.01 125 GLY B CA 1
ATOM 2375 C C . GLY B 1 125 ? 19.775 -8.697 -24.105 1.00 38.46 125 GLY B C 1
ATOM 2376 O O . GLY B 1 125 ? 20.680 -9.129 -24.814 1.00 38.67 125 GLY B O 1
ATOM 2377 N N . THR B 1 126 ? 19.348 -7.443 -24.169 1.00 39.24 126 THR B N 1
ATOM 2378 C CA . THR B 1 126 ? 19.942 -6.499 -25.110 1.00 39.74 126 THR B CA 1
ATOM 2379 C C . THR B 1 126 ? 21.087 -5.701 -24.481 1.00 39.53 126 THR B C 1
ATOM 2380 O O . THR B 1 126 ? 21.305 -5.731 -23.260 1.00 39.51 126 THR B O 1
ATOM 2384 N N . GLU B 1 127 ? 21.841 -5.031 -25.346 1.00 39.08 127 GLU B N 1
ATOM 2385 C CA . GLU B 1 127 ? 22.775 -4.015 -24.926 1.00 38.29 127 GLU B CA 1
ATOM 2386 C C . GLU B 1 127 ? 22.355 -2.751 -25.668 1.00 37.75 127 GLU B C 1
ATOM 2387 O O . GLU B 1 127 ? 22.387 -2.702 -26.905 1.00 37.26 127 GLU B O 1
ATOM 2393 N N . VAL B 1 128 ? 21.899 -1.757 -24.901 1.00 36.54 128 VAL B N 1
ATOM 2394 C CA . VAL B 1 128 ? 21.470 -0.481 -25.451 1.00 35.54 128 VAL B CA 1
ATOM 2395 C C . VAL B 1 128 ? 22.490 0.577 -25.039 1.00 35.02 128 VAL B C 1
ATOM 2396 O O . VAL B 1 128 ? 22.726 0.779 -23.853 1.00 35.12 128 VAL B O 1
ATOM 2400 N N . GLY B 1 129 ? 23.105 1.231 -26.020 1.00 34.40 129 GLY B N 1
ATOM 2401 C CA . GLY B 1 129 ? 24.156 2.217 -25.761 1.00 33.91 129 GLY B CA 1
ATOM 2402 C C . GLY B 1 129 ? 25.310 1.634 -24.952 1.00 33.59 129 GLY B C 1
ATOM 2403 O O . GLY B 1 129 ? 25.919 2.326 -24.123 1.00 33.85 129 GLY B O 1
ATOM 2404 N N . GLY B 1 130 ? 25.585 0.351 -25.170 1.00 32.64 130 GLY B N 1
ATOM 2405 C CA . GLY B 1 130 ? 26.607 -0.358 -24.420 1.00 31.82 130 GLY B CA 1
ATOM 2406 C C . GLY B 1 130 ? 26.274 -0.767 -22.991 1.00 31.55 130 GLY B C 1
ATOM 2407 O O . GLY B 1 130 ? 27.159 -1.248 -22.295 1.00 32.25 130 GLY B O 1
ATOM 2408 N N . VAL B 1 131 ? 25.027 -0.569 -22.540 1.00 30.46 131 VAL B N 1
ATOM 2409 C CA . VAL B 1 131 ? 24.591 -1.034 -21.207 1.00 29.25 131 VAL B CA 1
ATOM 2410 C C . VAL B 1 131 ? 23.617 -2.231 -21.265 1.00 28.75 131 VAL B C 1
ATOM 2411 O O . VAL B 1 131 ? 22.695 -2.243 -22.087 1.00 28.57 131 VAL B O 1
ATOM 2415 N N . PRO B 1 132 ? 23.844 -3.258 -20.415 1.00 28.00 132 PRO B N 1
ATOM 2416 C CA . PRO B 1 132 ? 23.011 -4.468 -20.442 1.00 27.63 132 PRO B CA 1
ATOM 2417 C C . PRO B 1 132 ? 21.611 -4.285 -19.834 1.00 27.06 132 PRO B C 1
ATOM 2418 O O . PRO B 1 132 ? 21.469 -3.723 -18.739 1.00 27.59 132 PRO B O 1
ATOM 2422 N N . VAL B 1 133 ? 20.597 -4.740 -20.562 1.00 26.03 133 VAL B N 1
ATOM 2423 C CA . VAL B 1 133 ? 19.217 -4.748 -20.078 1.00 25.26 133 VAL B CA 1
ATOM 2424 C C . VAL B 1 133 ? 18.890 -6.151 -19.566 1.00 24.79 133 VAL B C 1
ATOM 2425 O O . VAL B 1 133 ? 19.022 -7.146 -20.301 1.00 24.04 133 VAL B O 1
ATOM 2429 N N . TYR B 1 134 ? 18.485 -6.197 -18.298 1.00 24.32 134 TYR B N 1
ATOM 2430 C CA . TYR B 1 134 ? 18.180 -7.429 -17.565 1.00 23.76 134 TYR B CA 1
ATOM 2431 C C . TYR B 1 134 ? 16.701 -7.519 -17.273 1.00 23.96 134 TYR B C 1
ATOM 2432 O O . TYR B 1 134 ? 16.009 -6.497 -17.236 1.00 24.13 134 TYR B O 1
ATOM 2441 N N . ASN B 1 135 ? 16.219 -8.739 -17.051 1.00 24.55 135 ASN B N 1
ATOM 2442 C CA . ASN B 1 135 ? 14.852 -8.965 -16.594 1.00 25.09 135 ASN B CA 1
ATOM 2443 C C . ASN B 1 135 ? 14.671 -8.243 -15.265 1.00 25.73 135 ASN B C 1
ATOM 2444 O O . ASN B 1 135 ? 15.527 -8.369 -14.380 1.00 25.53 135 ASN B O 1
ATOM 2449 N N . LEU B 1 136 ? 13.587 -7.473 -15.122 1.00 26.67 136 LEU B N 1
ATOM 2450 C CA . LEU B 1 136 ? 13.328 -6.793 -13.839 1.00 27.25 136 LEU B CA 1
ATOM 2451 C C . LEU B 1 136 ? 13.158 -7.764 -12.659 1.00 28.29 136 LEU B C 1
ATOM 2452 O O . LEU B 1 136 ? 13.325 -7.357 -11.507 1.00 28.46 136 LEU B O 1
ATOM 2457 N N . ASP B 1 137 ? 12.833 -9.037 -12.953 1.00 29.26 137 ASP B N 1
ATOM 2458 C CA . ASP B 1 137 ? 12.775 -10.127 -11.950 1.00 30.21 137 ASP B CA 1
ATOM 2459 C C . ASP B 1 137 ? 14.099 -10.280 -11.212 1.00 30.47 137 ASP B C 1
ATOM 2460 O O . ASP B 1 137 ? 14.136 -10.727 -10.062 1.00 31.17 137 ASP B O 1
ATOM 2465 N N . ASP B 1 138 ? 15.181 -9.946 -11.902 1.00 30.61 138 ASP B N 1
ATOM 2466 C CA . ASP B 1 138 ? 16.527 -10.234 -11.449 1.00 30.97 138 ASP B CA 1
ATOM 2467 C C . ASP B 1 138 ? 17.196 -9.047 -10.752 1.00 31.47 138 ASP B C 1
ATOM 2468 O O . ASP B 1 138 ? 18.414 -9.066 -10.506 1.00 31.84 138 ASP B O 1
ATOM 2473 N N . LEU B 1 139 ? 16.386 -8.040 -10.420 1.00 31.21 139 LEU B N 1
ATOM 2474 C CA . LEU B 1 139 ? 16.840 -6.792 -9.812 1.00 31.67 139 LEU B CA 1
ATOM 2475 C C . LEU B 1 139 ? 17.636 -7.036 -8.536 1.00 31.81 139 LEU B C 1
ATOM 2476 O O . LEU B 1 139 ? 18.684 -6.431 -8.324 1.00 31.56 139 LEU B O 1
ATOM 2481 N N . GLU B 1 140 ? 17.139 -7.950 -7.706 1.00 32.23 140 GLU B N 1
ATOM 2482 C CA . GLU B 1 140 ? 17.749 -8.243 -6.409 1.00 32.67 140 GLU B CA 1
ATOM 2483 C C . GLU B 1 140 ? 19.095 -8.963 -6.498 1.00 32.92 140 GLU B C 1
ATOM 2484 O O . GLU B 1 140 ? 19.901 -8.852 -5.579 1.00 32.83 140 GLU B O 1
ATOM 2490 N N . GLN B 1 141 ? 19.331 -9.680 -7.599 1.00 33.27 141 GLN B N 1
ATOM 2491 C CA . GLN B 1 141 ? 20.577 -10.452 -7.771 1.00 34.42 141 GLN B CA 1
ATOM 2492 C C . GLN B 1 141 ? 21.686 -9.689 -8.522 1.00 34.51 141 GLN B C 1
ATOM 2493 O O . GLN B 1 141 ? 22.808 -10.200 -8.678 1.00 34.20 141 GLN B O 1
ATOM 2499 N N . HIS B 1 142 ? 21.355 -8.478 -8.976 1.00 34.61 142 HIS B N 1
ATOM 2500 C CA . HIS B 1 142 ? 22.282 -7.611 -9.715 1.00 35.01 142 HIS B CA 1
ATOM 2501 C C . HIS B 1 142 ? 22.693 -6.384 -8.910 1.00 35.35 142 HIS B C 1
ATOM 2502 O O . HIS B 1 142 ? 23.827 -5.919 -9.010 1.00 35.15 142 HIS B O 1
ATOM 2509 N N . VAL B 1 143 ? 21.762 -5.861 -8.122 1.00 36.32 143 VAL B N 1
ATOM 2510 C CA . VAL B 1 143 ? 21.995 -4.636 -7.372 1.00 37.46 143 VAL B CA 1
ATOM 2511 C C . VAL B 1 143 ? 22.709 -4.935 -6.060 1.00 38.23 143 VAL B C 1
ATOM 2512 O O . VAL B 1 143 ? 22.189 -5.648 -5.188 1.00 38.68 143 VAL B O 1
ATOM 2516 N N . LYS B 1 144 ? 23.911 -4.382 -5.927 1.00 38.89 144 LYS B N 1
ATOM 2517 C CA . LYS B 1 144 ? 24.622 -4.408 -4.652 1.00 38.86 144 LYS B CA 1
ATOM 2518 C C . LYS B 1 144 ? 24.775 -3.010 -4.058 1.00 38.48 144 LYS B C 1
ATOM 2519 O O . LYS B 1 144 ? 24.062 -2.647 -3.121 1.00 38.57 144 LYS B O 1
ATOM 2525 N N . ASP B 1 145 ? 25.677 -2.230 -4.652 1.00 37.93 145 ASP B N 1
ATOM 2526 C CA . ASP B 1 145 ? 26.210 -0.985 -4.091 1.00 37.23 145 ASP B CA 1
ATOM 2527 C C . ASP B 1 145 ? 25.555 0.307 -4.625 1.00 35.98 145 ASP B C 1
ATOM 2528 O O . ASP B 1 145 ? 25.458 1.306 -3.898 1.00 34.75 145 ASP B O 1
ATOM 2533 N N . GLU B 1 146 ? 25.128 0.261 -5.895 1.00 35.03 146 GLU B N 1
ATOM 2534 C CA . GLU B 1 146 ? 24.520 1.387 -6.630 1.00 33.30 146 GLU B CA 1
ATOM 2535 C C . GLU B 1 146 ? 23.526 2.152 -5.775 1.00 33.21 146 GLU B C 1
ATOM 2536 O O . GLU B 1 146 ? 22.617 1.573 -5.187 1.00 33.42 146 GLU B O 1
ATOM 2542 N N . SER B 1 147 ? 23.687 3.462 -5.709 1.00 32.43 147 SER B N 1
ATOM 2543 C CA . SER B 1 147 ? 22.878 4.224 -4.774 1.00 32.15 147 SER B CA 1
ATOM 2544 C C . SER B 1 147 ? 21.801 5.081 -5.447 1.00 30.53 147 SER B C 1
ATOM 2545 O O . SER B 1 147 ? 21.004 5.712 -4.769 1.00 30.69 147 SER B O 1
ATOM 2548 N N . VAL B 1 148 ? 21.778 5.084 -6.776 1.00 28.96 148 VAL B N 1
ATOM 2549 C CA . VAL B 1 148 ? 20.908 5.975 -7.535 1.00 27.40 148 VAL B CA 1
ATOM 2550 C C . VAL B 1 148 ? 20.214 5.210 -8.657 1.00 26.44 148 VAL B C 1
ATOM 2551 O O . VAL B 1 148 ? 20.827 4.372 -9.322 1.00 25.64 148 VAL B O 1
ATOM 2555 N N . ALA B 1 149 ? 18.933 5.506 -8.845 1.00 25.91 149 ALA B N 1
ATOM 2556 C CA . ALA B 1 149 ? 18.120 4.890 -9.895 1.00 25.65 149 ALA B CA 1
ATOM 2557 C C . ALA B 1 149 ? 17.355 5.939 -10.715 1.00 25.85 149 ALA B C 1
ATOM 2558 O O . ALA B 1 149 ? 16.979 6.995 -10.201 1.00 24.89 149 ALA B O 1
ATOM 2560 N N . ILE B 1 150 ? 17.173 5.647 -12.006 1.00 26.40 150 ILE B N 1
ATOM 2561 C CA . ILE B 1 150 ? 16.313 6.432 -12.899 1.00 25.60 150 ILE B CA 1
ATOM 2562 C C . ILE B 1 150 ? 15.093 5.570 -13.198 1.00 26.11 150 ILE B C 1
ATOM 2563 O O . ILE B 1 150 ? 15.215 4.390 -13.514 1.00 25.62 150 ILE B O 1
ATOM 2568 N N . LEU B 1 151 ? 13.924 6.181 -13.110 1.00 26.65 151 LEU B N 1
ATOM 2569 C CA . LEU B 1 151 ? 12.680 5.491 -13.270 1.00 28.26 151 LEU B CA 1
ATOM 2570 C C . LEU B 1 151 ? 11.975 6.056 -14.477 1.00 28.75 151 LEU B C 1
ATOM 2571 O O . LEU B 1 151 ? 11.635 7.244 -14.485 1.00 29.18 151 LEU B O 1
ATOM 2576 N N . THR B 1 152 ? 11.792 5.216 -15.511 1.00 28.62 152 THR B N 1
ATOM 2577 C CA . THR B 1 152 ? 11.142 5.629 -16.755 1.00 28.14 152 THR B CA 1
ATOM 2578 C C . THR B 1 152 ? 10.117 4.595 -17.170 1.00 28.76 152 THR B C 1
ATOM 2579 O O . THR B 1 152 ? 10.001 4.260 -18.360 1.00 30.30 152 THR B O 1
ATOM 2583 N N . VAL B 1 153 ? 9.389 4.070 -16.190 1.00 28.00 153 VAL B N 1
ATOM 2584 C CA . VAL B 1 153 ? 8.340 3.093 -16.423 1.00 28.00 153 VAL B CA 1
ATOM 2585 C C . VAL B 1 153 ? 6.983 3.826 -16.449 1.00 28.68 153 VAL B C 1
ATOM 2586 O O . VAL B 1 153 ? 6.912 4.999 -16.043 1.00 29.01 153 VAL B O 1
ATOM 2590 N N . PRO B 1 154 ? 5.919 3.166 -16.958 1.00 29.10 154 PRO B N 1
ATOM 2591 C CA . PRO B 1 154 ? 4.554 3.696 -16.774 1.00 29.67 154 PRO B CA 1
ATOM 2592 C C . PRO B 1 154 ? 4.258 3.976 -15.299 1.00 30.19 154 PRO B C 1
ATOM 2593 O O . PRO B 1 154 ? 4.788 3.281 -14.426 1.00 31.08 154 PRO B O 1
ATOM 2597 N N . ALA B 1 155 ? 3.444 4.991 -15.023 1.00 30.18 155 ALA B N 1
ATOM 2598 C CA . ALA B 1 155 ? 3.187 5.412 -13.646 1.00 30.60 155 ALA B CA 1
ATOM 2599 C C . ALA B 1 155 ? 2.695 4.269 -12.738 1.00 30.55 155 ALA B C 1
ATOM 2600 O O . ALA B 1 155 ? 3.092 4.175 -11.577 1.00 31.11 155 ALA B O 1
ATOM 2602 N N . VAL B 1 156 ? 1.853 3.400 -13.284 1.00 30.21 156 VAL B N 1
ATOM 2603 C CA . VAL B 1 156 ? 1.269 2.271 -12.550 1.00 29.95 156 VAL B CA 1
ATOM 2604 C C . VAL B 1 156 ? 2.266 1.236 -11.948 1.00 29.61 156 VAL B C 1
ATOM 2605 O O . VAL B 1 156 ? 1.967 0.581 -10.938 1.00 29.59 156 VAL B O 1
ATOM 2609 N N . ALA B 1 157 ? 3.442 1.096 -12.548 1.00 29.21 157 ALA B N 1
ATOM 2610 C CA . ALA B 1 157 ? 4.426 0.124 -12.077 1.00 28.62 157 ALA B CA 1
ATOM 2611 C C . ALA B 1 157 ? 5.419 0.731 -11.073 1.00 28.52 157 ALA B C 1
ATOM 2612 O O . ALA B 1 157 ? 6.165 0.018 -10.385 1.00 28.32 157 ALA B O 1
ATOM 2614 N N . ALA B 1 158 ? 5.399 2.048 -10.962 1.00 28.43 158 ALA B N 1
ATOM 2615 C CA . ALA B 1 158 ? 6.535 2.787 -10.385 1.00 29.07 158 ALA B CA 1
ATOM 2616 C C . ALA B 1 158 ? 6.709 2.618 -8.866 1.00 29.51 158 ALA B C 1
ATOM 2617 O O . ALA B 1 158 ? 7.834 2.698 -8.367 1.00 29.39 158 ALA B O 1
ATOM 2619 N N . GLN B 1 159 ? 5.608 2.370 -8.149 1.00 30.03 159 GLN B N 1
ATOM 2620 C CA . GLN B 1 159 ? 5.623 2.273 -6.678 1.00 30.76 159 GLN B CA 1
ATOM 2621 C C . GLN B 1 159 ? 6.182 0.951 -6.153 1.00 31.88 159 GLN B C 1
ATOM 2622 O O . GLN B 1 159 ? 6.985 0.944 -5.202 1.00 32.29 159 GLN B O 1
ATOM 2628 N N . SER B 1 160 ? 5.750 -0.167 -6.746 1.00 32.41 160 SER B N 1
ATOM 2629 C CA . SER B 1 160 ? 6.287 -1.476 -6.363 1.00 32.77 160 SER B CA 1
ATOM 2630 C C . SER B 1 160 ? 7.780 -1.602 -6.703 1.00 32.47 160 SER B C 1
ATOM 2631 O O . SER B 1 160 ? 8.530 -2.271 -5.980 1.00 33.11 160 SER B O 1
ATOM 2634 N N . ILE B 1 161 ? 8.194 -0.980 -7.808 1.00 31.51 161 ILE B N 1
ATOM 2635 C CA . ILE B 1 161 ? 9.596 -0.947 -8.220 1.00 31.00 161 ILE B CA 1
ATOM 2636 C C . ILE B 1 161 ? 10.405 -0.085 -7.249 1.00 30.85 161 ILE B C 1
ATOM 2637 O O . ILE B 1 161 ? 11.510 -0.466 -6.855 1.00 31.04 161 ILE B O 1
ATOM 2642 N N . THR B 1 162 ? 9.849 1.070 -6.876 1.00 29.91 162 THR B N 1
ATOM 2643 C CA . THR B 1 162 ? 10.436 1.924 -5.860 1.00 29.55 162 THR B CA 1
ATOM 2644 C C . THR B 1 162 ? 10.586 1.196 -4.524 1.00 29.33 162 THR B C 1
ATOM 2645 O O . THR B 1 162 ? 11.650 1.265 -3.909 1.00 28.65 162 THR B O 1
ATOM 2649 N N . ASP B 1 163 ? 9.529 0.501 -4.084 1.00 29.26 163 ASP B N 1
ATOM 2650 C CA . ASP B 1 163 ? 9.551 -0.252 -2.807 1.00 29.41 163 ASP B CA 1
ATOM 2651 C C . ASP B 1 163 ? 10.745 -1.189 -2.760 1.00 29.25 163 ASP B C 1
ATOM 2652 O O . ASP B 1 163 ? 11.359 -1.383 -1.713 1.00 28.90 163 ASP B O 1
ATOM 2657 N N . ARG B 1 164 ? 11.054 -1.771 -3.917 1.00 29.53 164 ARG B N 1
ATOM 2658 C CA . ARG B 1 164 ? 12.102 -2.775 -4.043 1.00 29.58 164 ARG B CA 1
ATOM 2659 C C . ARG B 1 164 ? 13.463 -2.136 -4.078 1.00 29.32 164 ARG B C 1
ATOM 2660 O O . ARG B 1 164 ? 14.402 -2.662 -3.502 1.00 29.05 164 ARG B O 1
ATOM 2668 N N . LEU B 1 165 ? 13.558 -1.016 -4.789 1.00 30.23 165 LEU B N 1
ATOM 2669 C CA . LEU B 1 165 ? 14.804 -0.263 -4.912 1.00 30.97 165 LEU B CA 1
ATOM 2670 C C . LEU B 1 165 ? 15.294 0.225 -3.548 1.00 31.36 165 LEU B C 1
ATOM 2671 O O . LEU B 1 165 ? 16.473 0.065 -3.237 1.00 31.35 165 LEU B O 1
ATOM 2676 N N . VAL B 1 166 ? 14.394 0.784 -2.733 1.00 31.97 166 VAL B N 1
ATOM 2677 C CA . VAL B 1 166 ? 14.758 1.241 -1.380 1.00 32.47 166 VAL B CA 1
ATOM 2678 C C . VAL B 1 166 ? 15.194 0.091 -0.469 1.00 32.52 166 VAL B C 1
ATOM 2679 O O . VAL B 1 166 ? 16.180 0.208 0.266 1.00 33.14 166 VAL B O 1
ATOM 2683 N N . ALA B 1 167 ? 14.478 -1.026 -0.548 1.00 32.15 167 ALA B N 1
ATOM 2684 C CA . ALA B 1 167 ? 14.826 -2.245 0.195 1.00 32.10 167 ALA B CA 1
ATOM 2685 C C . ALA B 1 167 ? 16.222 -2.747 -0.166 1.00 32.04 167 ALA B C 1
ATOM 2686 O O . ALA B 1 167 ? 16.912 -3.317 0.684 1.00 32.20 167 ALA B O 1
ATOM 2688 N N . LEU B 1 168 ? 16.630 -2.530 -1.417 1.00 31.69 168 LEU B N 1
ATOM 2689 C CA . LEU B 1 168 ? 17.986 -2.896 -1.878 1.00 31.92 168 LEU B CA 1
ATOM 2690 C C . LEU B 1 168 ? 19.055 -1.848 -1.528 1.00 31.70 168 LEU B C 1
ATOM 2691 O O . LEU B 1 168 ? 20.242 -2.081 -1.720 1.00 31.63 168 LEU B O 1
ATOM 2696 N N . GLY B 1 169 ? 18.635 -0.691 -1.020 1.00 31.94 169 GLY B N 1
ATOM 2697 C CA . GLY B 1 169 ? 19.594 0.337 -0.603 1.00 31.62 169 GLY B CA 1
ATOM 2698 C C . GLY B 1 169 ? 19.803 1.498 -1.565 1.00 31.14 169 GLY B C 1
ATOM 2699 O O . GLY B 1 169 ? 20.785 2.222 -1.440 1.00 30.86 169 GLY B O 1
ATOM 2700 N N . ILE B 1 170 ? 18.896 1.664 -2.527 1.00 30.85 170 ILE B N 1
ATOM 2701 C CA . ILE B 1 170 ? 18.826 2.907 -3.310 1.00 30.91 170 ILE B CA 1
ATOM 2702 C C . ILE B 1 170 ? 18.544 4.104 -2.382 1.00 30.42 170 ILE B C 1
ATOM 2703 O O . ILE B 1 170 ? 17.662 4.037 -1.519 1.00 30.11 170 ILE B O 1
ATOM 2708 N N . LYS B 1 171 ? 19.301 5.183 -2.571 1.00 29.90 171 LYS B N 1
ATOM 2709 C CA . LYS B 1 171 ? 19.188 6.371 -1.733 1.00 29.75 171 LYS B CA 1
ATOM 2710 C C . LYS B 1 171 ? 18.661 7.580 -2.492 1.00 29.20 171 LYS B C 1
ATOM 2711 O O . LYS B 1 171 ? 18.234 8.561 -1.887 1.00 28.27 171 LYS B O 1
ATOM 2717 N N . GLY B 1 172 ? 18.699 7.505 -3.822 1.00 28.99 172 GLY B N 1
ATOM 2718 C CA . GLY B 1 172 ? 18.333 8.629 -4.650 1.00 28.87 172 GLY B CA 1
ATOM 2719 C C . GLY B 1 172 ? 17.642 8.126 -5.884 1.00 28.98 172 GLY B C 1
ATOM 2720 O O . GLY B 1 172 ? 18.059 7.145 -6.453 1.00 29.51 172 GLY B O 1
ATOM 2721 N N . ILE B 1 173 ? 16.571 8.793 -6.290 1.00 29.25 173 ILE B N 1
ATOM 2722 C CA . ILE B 1 173 ? 15.799 8.352 -7.447 1.00 29.36 173 ILE B CA 1
ATOM 2723 C C . ILE B 1 173 ? 15.442 9.556 -8.267 1.00 29.59 173 ILE B C 1
ATOM 2724 O O . ILE B 1 173 ? 14.955 10.550 -7.719 1.00 29.92 173 ILE B O 1
ATOM 2729 N N . LEU B 1 174 ? 15.689 9.467 -9.573 1.00 29.73 174 LEU B N 1
ATOM 2730 C CA . LEU B 1 174 ? 15.142 10.442 -10.513 1.00 30.25 174 LEU B CA 1
ATOM 2731 C C . LEU B 1 174 ? 13.885 9.827 -11.074 1.00 30.73 174 LEU B C 1
ATOM 2732 O O . LEU B 1 174 ? 13.951 8.853 -11.831 1.00 31.62 174 LEU B O 1
ATOM 2737 N N . ASN B 1 175 ? 12.737 10.375 -10.681 1.00 30.38 175 ASN B N 1
ATOM 2738 C CA . ASN B 1 175 ? 11.446 9.893 -11.149 1.00 30.16 175 ASN B CA 1
ATOM 2739 C C . ASN B 1 175 ? 10.943 10.655 -12.410 1.00 30.54 175 ASN B C 1
ATOM 2740 O O . ASN B 1 175 ? 10.402 11.755 -12.309 1.00 30.50 175 ASN B O 1
ATOM 2745 N N . PHE B 1 176 ? 11.138 10.056 -13.594 1.00 30.44 176 PHE B N 1
ATOM 2746 C CA . PHE B 1 176 ? 10.564 10.586 -14.852 1.00 30.36 176 PHE B CA 1
ATOM 2747 C C . PHE B 1 176 ? 9.158 10.092 -15.220 1.00 30.97 176 PHE B C 1
ATOM 2748 O O . PHE B 1 176 ? 8.808 10.072 -16.393 1.00 31.36 176 PHE B O 1
ATOM 2756 N N . THR B 1 177 ? 8.369 9.711 -14.221 1.00 31.69 177 THR B N 1
ATOM 2757 C CA . THR B 1 177 ? 7.022 9.203 -14.425 1.00 32.90 177 THR B CA 1
ATOM 2758 C C . THR B 1 177 ? 6.039 10.124 -13.697 1.00 34.09 177 THR B C 1
ATOM 2759 O O . THR B 1 177 ? 6.450 10.789 -12.748 1.00 34.55 177 THR B O 1
ATOM 2763 N N . PRO B 1 178 ? 4.740 10.144 -14.118 1.00 34.89 178 PRO B N 1
ATOM 2764 C CA . PRO B 1 178 ? 3.667 10.930 -13.474 1.00 35.63 178 PRO B CA 1
ATOM 2765 C C . PRO B 1 178 ? 3.345 10.546 -12.021 1.00 36.35 178 PRO B C 1
ATOM 2766 O O . PRO B 1 178 ? 2.520 11.212 -11.376 1.00 36.87 178 PRO B O 1
ATOM 2770 N N . ALA B 1 179 ? 3.922 9.446 -11.535 1.00 36.65 179 ALA B N 1
ATOM 2771 C CA . ALA B 1 179 ? 3.552 8.913 -10.241 1.00 36.61 179 ALA B CA 1
ATOM 2772 C C . ALA B 1 179 ? 4.182 9.756 -9.171 1.00 37.20 179 ALA B C 1
ATOM 2773 O O . ALA B 1 179 ? 5.299 10.230 -9.333 1.00 36.53 179 ALA B O 1
ATOM 2775 N N . ARG B 1 180 ? 3.443 9.954 -8.085 1.00 37.90 180 ARG B N 1
ATOM 2776 C CA . ARG B 1 180 ? 3.981 10.558 -6.892 1.00 38.70 180 ARG B CA 1
ATOM 2777 C C . ARG B 1 180 ? 4.342 9.413 -5.952 1.00 38.43 180 ARG B C 1
ATOM 2778 O O . ARG B 1 180 ? 3.475 8.766 -5.363 1.00 38.39 180 ARG B O 1
ATOM 2786 N N . LEU B 1 181 ? 5.640 9.171 -5.840 1.00 38.33 181 LEU B N 1
ATOM 2787 C CA . LEU B 1 181 ? 6.203 8.100 -5.025 1.00 37.93 181 LEU B CA 1
ATOM 2788 C C . LEU B 1 181 ? 6.076 8.338 -3.527 1.00 37.87 181 LEU B C 1
ATOM 2789 O O . LEU B 1 181 ? 6.287 9.454 -3.058 1.00 37.58 181 LEU B O 1
ATOM 2794 N N . ASN B 1 182 ? 5.739 7.277 -2.786 1.00 37.72 182 ASN B N 1
ATOM 2795 C CA . ASN B 1 182 ? 5.854 7.289 -1.338 1.00 37.73 182 ASN B CA 1
ATOM 2796 C C . ASN B 1 182 ? 7.157 6.587 -0.962 1.00 37.98 182 ASN B C 1
ATOM 2797 O O . ASN B 1 182 ? 7.353 5.422 -1.317 1.00 37.63 182 ASN B O 1
ATOM 2802 N N . VAL B 1 183 ? 8.055 7.304 -0.274 1.00 38.32 183 VAL B N 1
ATOM 2803 C CA . VAL B 1 183 ? 9.292 6.708 0.261 1.00 38.59 183 VAL B CA 1
ATOM 2804 C C . VAL B 1 183 ? 9.565 7.160 1.694 1.00 39.02 183 VAL B C 1
ATOM 2805 O O . VAL B 1 183 ? 9.018 8.180 2.131 1.00 39.38 183 VAL B O 1
ATOM 2809 N N . PRO B 1 184 ? 10.419 6.406 2.417 1.00 39.18 184 PRO B N 1
ATOM 2810 C CA . PRO B 1 184 ? 11.020 6.777 3.703 1.00 39.79 184 PRO B CA 1
ATOM 2811 C C . PRO B 1 184 ? 11.751 8.117 3.646 1.00 40.43 184 PRO B C 1
ATOM 2812 O O . PRO B 1 184 ? 12.347 8.454 2.611 1.00 40.67 184 PRO B O 1
ATOM 2816 N N . GLU B 1 185 ? 11.708 8.865 4.751 1.00 40.66 185 GLU B N 1
ATOM 2817 C CA . GLU B 1 185 ? 12.183 10.258 4.795 1.00 41.19 185 GLU B CA 1
ATOM 2818 C C . GLU B 1 185 ? 13.659 10.456 4.383 1.00 41.06 185 GLU B C 1
ATOM 2819 O O . GLU B 1 185 ? 14.045 11.533 3.904 1.00 41.22 185 GLU B O 1
ATOM 2825 N N . HIS B 1 186 ? 14.462 9.411 4.547 1.00 40.78 186 HIS B N 1
ATOM 2826 C CA . HIS B 1 186 ? 15.852 9.412 4.086 1.00 40.94 186 HIS B CA 1
ATOM 2827 C C . HIS B 1 186 ? 16.067 9.053 2.587 1.00 39.99 186 HIS B C 1
ATOM 2828 O O . HIS B 1 186 ? 17.196 8.736 2.180 1.00 40.69 186 HIS B O 1
ATOM 2835 N N . ILE B 1 187 ? 15.009 9.061 1.777 1.00 38.00 187 ILE B N 1
ATOM 2836 C CA . ILE B 1 187 ? 15.203 8.836 0.349 1.00 36.33 187 ILE B CA 1
ATOM 2837 C C . ILE B 1 187 ? 14.951 10.140 -0.391 1.00 35.50 187 ILE B C 1
ATOM 2838 O O . ILE B 1 187 ? 13.901 10.778 -0.226 1.00 34.91 187 ILE B O 1
ATOM 2843 N N . ARG B 1 188 ? 15.950 10.528 -1.185 1.00 34.48 188 ARG B N 1
ATOM 2844 C CA . ARG B 1 188 ? 15.918 11.761 -1.956 1.00 33.09 188 ARG B CA 1
ATOM 2845 C C . ARG B 1 188 ? 15.359 11.456 -3.328 1.00 32.68 188 ARG B C 1
ATOM 2846 O O . ARG B 1 188 ? 15.864 10.583 -4.037 1.00 32.23 188 ARG B O 1
ATOM 2854 N N . ILE B 1 189 ? 14.298 12.181 -3.676 1.00 32.58 189 ILE B N 1
ATOM 2855 C CA . ILE B 1 189 ? 13.560 11.972 -4.904 1.00 32.46 189 ILE B CA 1
ATOM 2856 C C . ILE B 1 189 ? 13.507 13.272 -5.666 1.00 32.03 189 ILE B C 1
ATOM 2857 O O . ILE B 1 189 ? 13.084 14.298 -5.131 1.00 32.27 189 ILE B O 1
ATOM 2862 N N . HIS B 1 190 ? 13.955 13.217 -6.915 1.00 31.12 190 HIS B N 1
ATOM 2863 C CA . HIS B 1 190 ? 13.685 14.285 -7.878 1.00 30.21 190 HIS B CA 1
ATOM 2864 C C . HIS B 1 190 ? 12.594 13.797 -8.833 1.00 30.10 190 HIS B C 1
ATOM 2865 O O . HIS B 1 190 ? 12.769 12.818 -9.531 1.00 28.94 190 HIS B O 1
ATOM 2872 N N . HIS B 1 191 ? 11.460 14.484 -8.826 1.00 30.80 191 HIS B N 1
ATOM 2873 C CA . HIS B 1 191 ? 10.327 14.120 -9.653 1.00 32.12 191 HIS B CA 1
ATOM 2874 C C . HIS B 1 191 ? 10.306 15.034 -10.853 1.00 32.04 191 HIS B C 1
ATOM 2875 O O . HIS B 1 191 ? 10.010 16.219 -10.707 1.00 32.51 191 HIS B O 1
ATOM 2882 N N . ILE B 1 192 ? 10.652 14.494 -12.026 1.00 32.20 192 ILE B N 1
ATOM 2883 C CA . ILE B 1 192 ? 10.632 15.248 -13.285 1.00 31.58 192 ILE B CA 1
ATOM 2884 C C . ILE B 1 192 ? 9.496 14.677 -14.142 1.00 32.00 192 ILE B C 1
ATOM 2885 O O . ILE B 1 192 ? 9.695 13.748 -14.957 1.00 32.29 192 ILE B O 1
ATOM 2890 N N . ASP B 1 193 ? 8.299 15.224 -13.935 1.00 31.68 193 ASP B N 1
ATOM 2891 C CA . ASP B 1 193 ? 7.159 14.925 -14.771 1.00 31.42 193 ASP B CA 1
ATOM 2892 C C . ASP B 1 193 ? 7.195 15.882 -15.950 1.00 32.07 193 ASP B C 1
ATOM 2893 O O . ASP B 1 193 ? 6.955 17.092 -15.799 1.00 31.78 193 ASP B O 1
ATOM 2898 N N . LEU B 1 194 ? 7.480 15.316 -17.120 1.00 31.28 194 LEU B N 1
ATOM 2899 C CA . LEU B 1 194 ? 7.650 16.054 -18.354 1.00 32.04 194 LEU B CA 1
ATOM 2900 C C . LEU B 1 194 ? 6.398 16.762 -18.895 1.00 31.45 194 LEU B C 1
ATOM 2901 O O . LEU B 1 194 ? 6.488 17.797 -19.578 1.00 31.48 194 LEU B O 1
ATOM 2906 N N . ALA B 1 195 ? 5.235 16.206 -18.601 1.00 31.00 195 ALA B N 1
ATOM 2907 C CA . ALA B 1 195 ? 3.991 16.813 -19.055 1.00 30.39 195 ALA B CA 1
ATOM 2908 C C . ALA B 1 195 ? 3.765 18.055 -18.225 1.00 29.72 195 ALA B C 1
ATOM 2909 O O . ALA B 1 195 ? 3.326 19.061 -18.756 1.00 29.74 195 ALA B O 1
ATOM 2911 N N . VAL B 1 196 ? 4.090 17.962 -16.931 1.00 29.98 196 VAL B N 1
ATOM 2912 C CA . VAL B 1 196 ? 4.005 19.087 -15.990 1.00 30.35 196 VAL B CA 1
ATOM 2913 C C . VAL B 1 196 ? 4.978 20.218 -16.298 1.00 30.06 196 VAL B C 1
ATOM 2914 O O . VAL B 1 196 ? 4.600 21.387 -16.228 1.00 30.43 196 VAL B O 1
ATOM 2918 N N . GLU B 1 197 ? 6.210 19.874 -16.657 1.00 30.71 197 GLU B N 1
ATOM 2919 C CA . GLU B 1 197 ? 7.226 20.839 -17.078 1.00 31.12 197 GLU B CA 1
ATOM 2920 C C . GLU B 1 197 ? 6.777 21.611 -18.296 1.00 30.33 197 GLU B C 1
ATOM 2921 O O . GLU B 1 197 ? 7.057 22.790 -18.418 1.00 29.51 197 GLU B O 1
ATOM 2927 N N . LEU B 1 198 ? 6.125 20.915 -19.224 1.00 29.48 198 LEU B N 1
ATOM 2928 C CA . LEU B 1 198 ? 5.648 21.542 -20.440 1.00 28.68 198 LEU B CA 1
ATOM 2929 C C . LEU B 1 198 ? 4.514 22.476 -20.097 1.00 28.65 198 LEU B C 1
ATOM 2930 O O . LEU B 1 198 ? 4.494 23.613 -20.556 1.00 28.97 198 LEU B O 1
ATOM 2935 N N . GLN B 1 199 ? 3.578 22.001 -19.281 1.00 29.12 199 GLN B N 1
ATOM 2936 C CA . GLN B 1 199 ? 2.436 22.809 -18.896 1.00 29.56 199 GLN B CA 1
ATOM 2937 C C . GLN B 1 199 ? 2.820 23.990 -17.998 1.00 27.67 199 GLN B C 1
ATOM 2938 O O . GLN B 1 199 ? 2.118 24.974 -17.981 1.00 28.12 199 GLN B O 1
ATOM 2944 N N . SER B 1 200 ? 3.949 23.889 -17.282 1.00 26.41 200 SER B N 1
ATOM 2945 C CA . SER B 1 200 ? 4.508 24.992 -16.493 1.00 24.69 200 SER B CA 1
ATOM 2946 C C . SER B 1 200 ? 5.022 26.107 -17.374 1.00 24.03 200 SER B C 1
ATOM 2947 O O . SER B 1 200 ? 4.777 27.264 -17.079 1.00 23.31 200 SER B O 1
ATOM 2950 N N . LEU B 1 201 ? 5.745 25.751 -18.443 1.00 22.75 201 LEU B N 1
ATOM 2951 C CA . LEU B 1 201 ? 6.242 26.709 -19.408 1.00 22.37 201 LEU B CA 1
ATOM 2952 C C . LEU B 1 201 ? 5.079 27.461 -20.062 1.00 22.04 201 LEU B C 1
ATOM 2953 O O . LEU B 1 201 ? 5.077 28.688 -20.100 1.00 21.68 201 LEU B O 1
ATOM 2958 N N . VAL B 1 202 ? 4.076 26.714 -20.544 1.00 21.98 202 VAL B N 1
ATOM 2959 C CA . VAL B 1 202 ? 2.851 27.285 -21.134 1.00 20.80 202 VAL B CA 1
ATOM 2960 C C . VAL B 1 202 ? 2.160 28.273 -20.192 1.00 20.61 202 VAL B C 1
ATOM 2961 O O . VAL B 1 202 ? 1.850 29.391 -20.589 1.00 20.64 202 VAL B O 1
ATOM 2965 N N . TYR B 1 203 ? 1.961 27.856 -18.942 1.00 20.25 203 TYR B N 1
ATOM 2966 C CA . TYR B 1 203 ? 1.336 28.653 -17.915 1.00 20.23 203 TYR B CA 1
ATOM 2967 C C . TYR B 1 203 ? 2.069 29.987 -17.704 1.00 20.72 203 TYR B C 1
ATOM 2968 O O . TYR B 1 203 ? 1.439 31.034 -17.571 1.00 20.12 203 TYR B O 1
ATOM 2977 N N . PHE B 1 204 ? 3.399 29.925 -17.595 1.00 21.20 204 PHE B N 1
ATOM 2978 C CA . PHE B 1 204 ? 4.179 31.124 -17.321 1.00 22.22 204 PHE B CA 1
ATOM 2979 C C . PHE B 1 204 ? 3.996 32.217 -18.374 1.00 21.92 204 PHE B C 1
ATOM 2980 O O . PHE B 1 204 ? 3.859 33.384 -18.039 1.00 22.61 204 PHE B O 1
ATOM 2988 N N . LEU B 1 205 ? 3.971 31.829 -19.643 1.00 21.64 205 LEU B N 1
ATOM 2989 C CA . LEU B 1 205 ? 3.778 32.785 -20.728 1.00 22.37 205 LEU B CA 1
ATOM 2990 C C . LEU B 1 205 ? 2.338 33.311 -20.874 1.00 21.77 205 LEU B C 1
ATOM 2991 O O . LEU B 1 205 ? 2.077 34.169 -21.700 1.00 21.71 205 LEU B O 1
ATOM 2996 N N . LYS B 1 206 ? 1.406 32.760 -20.109 1.00 21.54 206 LYS B N 1
ATOM 2997 C CA . LYS B 1 206 ? 0.058 33.285 -20.045 1.00 21.81 206 LYS B CA 1
ATOM 2998 C C . LYS B 1 206 ? -0.089 34.221 -18.842 1.00 21.72 206 LYS B C 1
ATOM 2999 O O . LYS B 1 206 ? -0.713 35.286 -18.940 1.00 20.72 206 LYS B O 1
ATOM 3005 N N . HIS B 1 207 ? 0.457 33.786 -17.701 1.00 20.78 207 HIS B N 1
ATOM 3006 C CA . HIS B 1 207 ? 0.163 34.416 -16.423 1.00 21.15 207 HIS B CA 1
ATOM 3007 C C . HIS B 1 207 ? 1.361 35.132 -15.808 1.00 22.34 207 HIS B C 1
ATOM 3008 O O . HIS B 1 207 ? 1.177 35.976 -14.946 1.00 21.70 207 HIS B O 1
ATOM 3015 N N . TYR B 1 208 ? 2.560 34.804 -16.308 1.00 24.25 208 TYR B N 1
ATOM 3016 C CA . TYR B 1 208 ? 3.844 35.376 -15.854 1.00 25.95 208 TYR B CA 1
ATOM 3017 C C . TYR B 1 208 ? 4.080 35.128 -14.362 1.00 26.02 208 TYR B C 1
ATOM 3018 O O . TYR B 1 208 ? 4.651 35.934 -13.624 1.00 25.83 208 TYR B O 1
ATOM 3027 N N . SER B 1 209 ? 3.621 33.948 -13.947 1.00 25.52 209 SER B N 1
ATOM 3028 C CA . SER B 1 209 ? 3.906 33.422 -12.638 1.00 25.15 209 SER B CA 1
ATOM 3029 C C . SER B 1 209 ? 3.983 31.920 -12.805 1.00 25.12 209 SER B C 1
ATOM 3030 O O . SER B 1 209 ? 3.483 31.360 -13.806 1.00 26.21 209 SER B O 1
ATOM 3033 N N . VAL B 1 210 ? 4.675 31.282 -11.868 1.00 23.35 210 VAL B N 1
ATOM 3034 C CA . VAL B 1 210 ? 4.916 29.873 -11.898 1.00 21.85 210 VAL B CA 1
ATOM 3035 C C . VAL B 1 210 ? 3.715 29.026 -11.431 1.00 21.95 210 VAL B C 1
ATOM 3036 O O . VAL B 1 210 ? 2.982 29.356 -10.445 1.00 21.55 210 VAL B O 1
ATOM 3040 N N . LEU B 1 211 ? 3.510 27.945 -12.183 1.00 21.65 211 LEU B N 1
ATOM 3041 C CA . LEU B 1 211 ? 2.380 27.052 -12.002 1.00 21.63 211 LEU B CA 1
ATOM 3042 C C . LEU B 1 211 ? 2.581 26.264 -10.727 1.00 21.98 211 LEU B C 1
ATOM 3043 O O . LEU B 1 211 ? 3.683 25.779 -10.498 1.00 20.74 211 LEU B O 1
ATOM 3048 N N . GLU B 1 212 ? 1.511 26.129 -9.927 1.00 23.41 212 GLU B N 1
ATOM 3049 C CA . GLU B 1 212 ? 1.453 25.180 -8.791 1.00 25.08 212 GLU B CA 1
ATOM 3050 C C . GLU B 1 212 ? 1.108 23.769 -9.305 1.00 27.00 212 GLU B C 1
ATOM 3051 O O . GLU B 1 212 ? 0.052 23.618 -9.914 1.00 27.50 212 GLU B O 1
ATOM 3057 N N . GLU B 1 213 ? 1.884 22.706 -9.077 1.00 30.42 213 GLU B N 1
ATOM 3058 C CA . GLU B 1 213 ? 2.906 22.497 -8.045 1.00 34.76 213 GLU B CA 1
ATOM 3059 C C . GLU B 1 213 ? 4.329 22.684 -8.622 1.00 35.21 213 GLU B C 1
ATOM 3060 O O . GLU B 1 213 ? 4.951 23.771 -8.536 1.00 36.03 213 GLU B O 1
#

Foldseek 3Di:
DLLVCLVLLQVVLVVVVVVVDFADALVRSCVRSVDHSVVVVVSCVVLVWDNGGSVSSNVSSVVVVVPDAEEEEDCPPVVLVVLVPSDYAEYEYCPPVQAQDDRSNHHYHHLVCVLVPLAPHQEYEYDHEQVPPAVSVVVCVVNRRQEYAAAYPHDYDDPPRRHYHYDDDVVVVVVVVVCVVPPD/DPDPVLVVCLVQLLVVLVVCVVVVHFFDALVRSCVSSVHHSVSVVVSCVVLVHDCPRHTSVRSNVSSVVVVLVVPAAEEEEEDCDDVNLVQLLDDDDPVHRYDHQEYEYQDVVQAPDQRVNHHYHHLVCVLVPDADHQEYEYDDEQVVRAVSVVVCVVNHHQEYEAQYPHDYDDDPRHHYHYDPPVQVVVQVVVCVVPVDGDDD

B-factor: mean 30.22, std 7.96, range [7.74, 59.7]

Solvent-accessible surface area: 21331 Å² total; per-residue (Å²): 90,48,74,165,58,8,52,81,0,12,126,59,0,70,101,19,91,89,76,52,124,121,129,2,34,6,71,95,0,24,126,33,23,176,18,86,41,56,25,0,156,165,10,0,80,173,9,44,10,198,69,24,63,0,74,95,0,23,76,61,0,136,126,43,31,77,125,158,86,0,0,0,2,6,2,27,64,32,0,25,8,7,15,113,103,92,172,25,47,24,0,0,18,136,67,155,96,71,37,72,59,119,31,39,58,14,44,2,71,47,21,110,40,0,81,121,63,9,175,123,10,41,6,0,0,0,11,21,95,42,146,33,0,57,74,9,0,74,65,0,39,88,40,31,0,73,0,0,0,0,10,3,71,20,173,23,115,40,61,178,127,11,89,53,59,43,9,8,3,19,80,49,2,123,62,0,19,120,56,27,122,104,142,132,203,87,20,135,56,6,48,138,48,5,39,70,0,26,149,44,0,101,101,19,86,88,78,54,103,145,123,2,42,35,61,67,0,7,101,36,12,175,44,88,52,30,17,0,147,128,2,7,93,88,21,40,17,134,48,205,40,27,56,1,86,68,0,29,66,26,0,102,108,18,15,67,118,94,80,63,17,34,0,0,0,1,6,0,34,55,13,1,18,22,6,7,101,48,131,45,97,213,152,40,78,13,104,14,30,26,0,0,18,135,71,156,100,65,45,73,42,121,24,45,63,12,35,2,66,47,16,106,59,0,58,139,59,5,144,111,16,37,0,0,0,0,18,19,93,39,141,38,0,59,75,8,0,74,78,0,31,90,41,28,0,76,0,0,0,0,4,1,72,19,195,26,117,43,62,190,113,12,107,48,36,78,10,20,0,42,54,36,8,66,30,4,26,47,42,29,55,4,68,51,99,37,156,180

Sequence (388 aa):
ATAKRLPLYYRFLKNLHASGKQRVSSAELSDAVKVDSATIRRDFSYFGALGYNVDYLLSFFRKTLDQDDVILIGVGNLGTAFLHYTKISMAFDINESKIGTEVGGVPVYNLDDLEQHVKDESVAILTVPAVAAQSITDRLVALGIKGILNFTPARLNVPEHIRIHHIDLAVELQSLVYFLKHYSKIPQATAKRLPLYYRFLKNLHASGKQRVSSAELSDAVKVDSATIRRDFSYFGALGKGYNVDYLLSFFRKTLDQDDEMTDVILIGVGNLGTAFLHYNFTKNNNTKISMAFDINESKIGTEVGGVPVYNLDDLEQHVKDESVAILTVPAVAAQSITDRLVALGIKGILNFTPARLNVPEHIRIHHIDLAVELQSLVYFLKHYSVLEE

InterPro domains:
  IPR003781 CoA-binding [PF02629] (83-178)
  IPR003781 CoA-binding [SM00881] (81-180)
  IPR009718 Rex DNA-binding, C-terminal domain [PF06971] (7-55)
  IPR022876 Redox-sensing transcriptional repressor Rex [MF_01131] (3-209)
  IPR022876 Redox-sensing transcriptional repres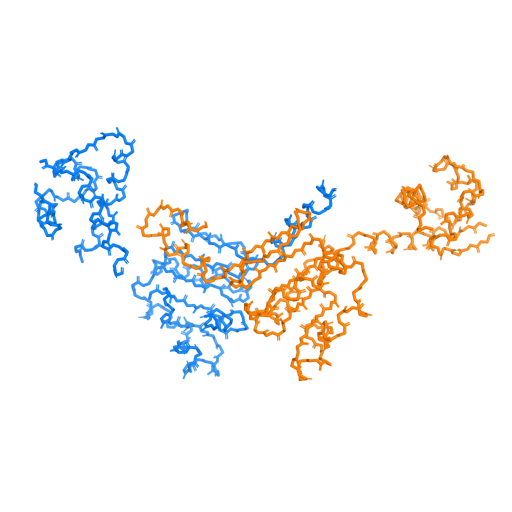sor Rex [NF003995] (5-207)
  IPR022876 Redox-sensing transcriptional repressor Rex [PTHR35786] (3-208)
  IPR036291 NAD(P)-binding domain superfamily [SSF51735] (83-207)
  IPR036388 Winged helix-like DNA-binding domain superfamily [G3DSA:1.10.10.10] (1-82)
  IPR036390 Winged helix DNA-binding domain superfamily [SSF46785] (9-80)
  IPR058203 Redox-sensing transcriptional repressor Rex, bacilli-type [NF003991] (3-209)